Protein AF-A0A8A4TRE2-F1 (afdb_monomer_lite)

Foldseek 3Di:
DQDWAKWWDDPNDTDDRDHPVVVVVCCVVVVDDQQTWMFTDSPRPPTDTDGNVVVVVVVVVVPDDDDDDDDDDDDDDDDDDDDDDDDDDDDDDDDDDDDDDDDDPPDDDQFKWWADPVRDIDDSDHLVRLVVCVVVVVDDQQTFIDHPDDDPPTDGNVNVVCCVVPDDPPPPLQAFKWWDDDPDTDDRDHLVRLVVCVVVVVDDQQTWMARSVGRVDIDGSVVVNVQDDPDDDDDDDDDDDDDDDDDDVVVVVVVVVVVVVVVVVVVVVVVVVVVVCVVPVDDPDPPDCPDVVVVVPFPQDDAPVVVQVCCVVQAAFDFPVSNCVVQVVWDKDWDADVDDPCCVVPPPFFGTWIWTPRDGPKIWIFGAGPVRTGFKIKIFDDQCVSNVVVPPVCVLQPDDQDWDDDDQATKTWTDNPDFKIWIWGWGPPDPDRGTGIIMIGGHD

Structure (mmCIF, N/CA/C/O backbone):
data_AF-A0A8A4TRE2-F1
#
_entry.id   AF-A0A8A4TRE2-F1
#
loop_
_atom_site.group_PDB
_atom_site.id
_atom_site.type_symbol
_atom_site.label_atom_id
_atom_site.label_alt_id
_atom_site.label_comp_id
_atom_site.label_asym_id
_atom_site.label_entity_id
_atom_site.label_seq_id
_atom_site.pdbx_PDB_ins_code
_atom_site.Cartn_x
_atom_site.Cartn_y
_atom_site.Cartn_z
_atom_site.occupancy
_atom_site.B_iso_or_equiv
_atom_site.auth_seq_id
_atom_site.auth_comp_id
_atom_site.auth_asym_id
_atom_site.auth_atom_id
_atom_site.pdbx_PDB_model_num
ATOM 1 N N . MET A 1 1 ? 33.523 -22.136 17.356 1.00 50.34 1 MET A N 1
ATOM 2 C CA . MET A 1 1 ? 32.455 -23.129 17.111 1.00 50.34 1 MET A CA 1
ATOM 3 C C . MET A 1 1 ? 31.137 -22.527 17.573 1.00 50.34 1 MET A C 1
ATOM 5 O O . MET A 1 1 ? 30.969 -22.335 18.772 1.00 50.34 1 MET A O 1
ATOM 9 N N . SER A 1 2 ? 30.253 -22.133 16.654 1.00 52.31 2 SER A N 1
ATOM 10 C CA . SER A 1 2 ? 28.904 -21.669 17.003 1.00 52.31 2 SER A CA 1
ATOM 11 C C . SER A 1 2 ? 28.064 -22.878 17.418 1.00 52.31 2 SER A C 1
ATOM 13 O O . SER A 1 2 ? 27.984 -23.864 16.689 1.00 52.31 2 SER A O 1
ATOM 15 N N . LYS A 1 3 ? 27.500 -22.847 18.630 1.00 63.69 3 LYS A N 1
ATOM 16 C CA . LYS A 1 3 ? 26.636 -23.925 19.125 1.00 63.69 3 LYS A CA 1
ATOM 17 C C . LYS A 1 3 ? 25.289 -23.818 18.410 1.00 63.69 3 LYS A C 1
ATOM 19 O O . LYS A 1 3 ? 24.599 -22.817 18.575 1.00 63.69 3 LYS A O 1
ATOM 24 N N . SER A 1 4 ? 24.935 -24.829 17.620 1.00 81.69 4 SER A N 1
ATOM 25 C CA . SER A 1 4 ? 23.579 -24.991 17.091 1.00 81.69 4 SER A CA 1
ATOM 26 C C . SER A 1 4 ? 22.585 -25.072 18.248 1.00 81.69 4 SER A C 1
ATOM 28 O O . SER A 1 4 ? 22.828 -25.792 19.218 1.00 81.69 4 SER A O 1
ATOM 30 N N . GLY A 1 5 ? 21.474 -24.347 18.158 1.00 90.12 5 GLY A N 1
ATOM 31 C CA . GLY A 1 5 ? 20.441 -24.378 19.184 1.00 90.12 5 GLY A CA 1
ATOM 32 C C . GLY A 1 5 ? 19.080 -23.953 18.660 1.00 90.12 5 GLY A C 1
ATOM 33 O O . GLY A 1 5 ? 18.938 -23.477 17.533 1.00 90.12 5 GLY A O 1
ATOM 34 N N . TRP A 1 6 ? 18.071 -24.160 19.496 1.00 93.25 6 TRP A N 1
ATOM 35 C CA . TRP A 1 6 ? 16.695 -23.796 19.198 1.00 93.25 6 TRP A CA 1
ATOM 36 C C . TRP A 1 6 ? 16.447 -22.338 19.567 1.00 93.25 6 TRP A C 1
ATOM 38 O O . TRP A 1 6 ? 16.828 -21.887 20.648 1.00 93.25 6 TRP A O 1
ATOM 48 N N . TYR A 1 7 ? 15.769 -21.609 18.692 1.00 94.69 7 TYR A N 1
ATOM 49 C CA . TYR A 1 7 ? 15.348 -20.237 18.929 1.00 94.69 7 TYR A CA 1
ATOM 50 C C . TYR A 1 7 ? 13.826 -20.163 18.917 1.00 94.69 7 TYR A C 1
ATOM 52 O O . TYR A 1 7 ? 13.185 -20.743 18.047 1.00 94.69 7 TYR A O 1
ATOM 60 N N . ILE A 1 8 ? 13.248 -19.445 19.875 1.00 94.50 8 ILE A N 1
ATOM 61 C CA . ILE A 1 8 ? 11.807 -19.185 19.947 1.00 94.50 8 ILE A CA 1
ATOM 62 C C . ILE A 1 8 ? 11.547 -17.811 19.342 1.00 94.50 8 ILE A C 1
ATOM 64 O O . ILE A 1 8 ? 12.118 -16.821 19.806 1.00 94.50 8 ILE A O 1
ATOM 68 N N . GLU A 1 9 ? 10.674 -17.729 18.345 1.00 92.19 9 GLU A N 1
ATOM 69 C CA . GLU A 1 9 ? 10.257 -16.451 17.783 1.00 92.19 9 GLU A CA 1
ATOM 70 C C . GLU A 1 9 ? 9.106 -15.858 18.604 1.00 92.19 9 GLU A C 1
ATOM 72 O O . GLU A 1 9 ? 8.042 -16.456 18.772 1.00 92.19 9 GLU A O 1
ATOM 77 N N . LYS A 1 10 ? 9.296 -14.643 19.122 1.00 90.06 10 LYS A N 1
ATOM 78 C CA . LYS A 1 10 ? 8.248 -13.900 19.824 1.00 90.06 10 LYS A CA 1
ATOM 79 C C . LYS A 1 10 ? 8.252 -12.449 19.373 1.00 90.06 10 LYS A C 1
ATOM 81 O O . LYS A 1 10 ? 9.195 -11.710 19.637 1.00 90.06 10 LYS A O 1
ATOM 86 N N . ARG A 1 11 ? 7.152 -12.024 18.737 1.00 88.00 11 ARG A N 1
ATOM 87 C CA . ARG A 1 11 ? 6.971 -10.663 18.189 1.00 88.00 11 ARG A CA 1
ATOM 88 C C . ARG A 1 11 ? 8.069 -10.278 17.176 1.00 88.00 11 ARG A C 1
ATOM 90 O O . ARG A 1 11 ? 8.591 -9.167 17.246 1.00 88.00 11 ARG A O 1
ATOM 97 N N . GLY A 1 12 ? 8.436 -11.200 16.281 1.00 84.25 12 GLY A N 1
ATOM 98 C CA . GLY A 1 12 ? 9.457 -10.972 15.250 1.00 84.25 12 GLY A CA 1
ATOM 99 C C . GLY A 1 12 ? 10.893 -10.898 15.779 1.00 84.25 12 GLY A C 1
ATOM 100 O O . GLY A 1 12 ? 11.766 -10.356 15.110 1.00 84.25 12 GLY A O 1
ATOM 101 N N . LYS A 1 13 ? 11.142 -11.377 17.005 1.00 88.00 13 LYS A N 1
ATOM 102 C CA . LYS A 1 13 ? 12.483 -11.500 17.589 1.00 88.00 13 LYS A CA 1
ATOM 103 C C . LYS A 1 13 ? 12.739 -12.943 17.998 1.00 88.00 13 LYS A C 1
ATOM 105 O O . LYS A 1 13 ? 11.876 -13.556 18.626 1.00 88.00 13 LYS A O 1
ATOM 110 N N . PHE A 1 14 ? 13.930 -13.445 17.693 1.00 90.56 14 PHE A N 1
ATOM 111 C CA . PHE A 1 14 ? 14.385 -14.768 18.106 1.00 90.56 14 PHE A CA 1
ATOM 112 C C . PHE A 1 14 ? 15.060 -14.709 19.480 1.00 90.56 14 PHE A C 1
ATOM 114 O O . PHE A 1 14 ? 15.933 -13.879 19.726 1.00 90.56 14 PHE A O 1
ATOM 121 N N . TYR A 1 15 ? 14.654 -15.604 20.376 1.00 92.44 15 TYR A N 1
ATOM 122 C CA . TYR A 1 15 ? 15.227 -15.779 21.709 1.00 92.44 15 TYR A CA 1
ATOM 123 C C . TYR A 1 15 ? 15.901 -17.151 21.769 1.00 92.44 15 TYR A C 1
ATOM 125 O O . TYR A 1 15 ? 15.262 -18.146 21.441 1.00 92.44 15 TYR A O 1
ATOM 133 N N . GLY A 1 16 ? 17.172 -17.213 22.165 1.00 93.25 16 GLY A N 1
ATOM 134 C CA . GLY A 1 16 ? 17.965 -18.447 22.195 1.00 93.25 16 GLY A CA 1
ATOM 135 C C . GLY A 1 16 ? 19.476 -18.161 22.188 1.00 93.25 16 GLY A C 1
ATOM 136 O O . GLY A 1 16 ? 19.862 -17.002 22.363 1.00 93.25 16 GLY A O 1
ATOM 137 N N . PRO A 1 17 ? 20.333 -19.179 21.979 1.00 93.31 17 PRO A N 1
ATOM 138 C CA . PRO A 1 17 ? 19.980 -20.578 21.726 1.00 93.31 17 PRO A CA 1
ATOM 139 C C . PRO A 1 17 ? 19.516 -21.312 22.995 1.00 93.31 17 PRO A C 1
ATOM 141 O O . PRO A 1 17 ? 20.079 -21.139 24.075 1.00 93.31 17 PRO A O 1
ATOM 144 N N . PHE A 1 18 ? 18.512 -22.172 22.852 1.00 94.25 18 PHE A N 1
ATOM 145 C CA . PHE A 1 18 ? 18.047 -23.108 23.874 1.00 94.25 18 PHE A CA 1
ATOM 146 C C . PHE A 1 18 ? 18.395 -24.548 23.484 1.00 94.25 18 PHE A C 1
ATOM 148 O O . PHE A 1 18 ? 18.454 -24.884 22.297 1.00 94.25 18 PHE A O 1
ATOM 155 N N . SER A 1 19 ? 18.606 -25.409 24.482 1.00 93.81 19 SER A N 1
ATOM 156 C CA . SER A 1 19 ? 18.674 -26.853 24.242 1.00 93.81 19 SER A CA 1
ATOM 157 C C . SER A 1 19 ? 17.273 -27.416 23.983 1.00 93.81 19 SER A C 1
ATOM 159 O O . SER A 1 19 ? 16.267 -26.806 24.364 1.00 93.81 19 SER A O 1
ATOM 161 N N . ARG A 1 20 ? 17.201 -28.594 23.358 1.00 91.38 20 ARG A N 1
ATOM 162 C CA . ARG A 1 20 ? 15.935 -29.287 23.079 1.00 91.38 20 ARG A CA 1
ATOM 163 C C . ARG A 1 20 ? 15.156 -29.567 24.365 1.00 91.38 20 ARG A C 1
ATOM 165 O O . ARG A 1 20 ? 13.957 -29.318 24.426 1.00 91.38 20 ARG A O 1
ATOM 172 N N . GLU A 1 21 ? 15.850 -29.988 25.419 1.00 94.56 21 GLU A N 1
ATOM 173 C CA . GLU A 1 21 ? 15.270 -30.271 26.738 1.00 94.56 21 GLU A CA 1
ATOM 174 C C . GLU A 1 21 ? 14.617 -29.017 27.323 1.00 94.56 21 GLU A C 1
ATOM 176 O O . GLU A 1 21 ? 13.544 -29.093 27.914 1.00 94.56 21 GLU A O 1
ATOM 181 N N . LYS A 1 22 ? 15.219 -27.841 27.102 1.00 95.19 22 LYS A N 1
ATOM 182 C CA . LYS A 1 22 ? 14.663 -26.570 27.572 1.00 95.19 22 LYS A CA 1
ATOM 183 C C . LYS A 1 22 ? 13.407 -26.158 26.804 1.00 95.19 22 LYS A C 1
ATOM 185 O O . LYS A 1 22 ? 12.494 -25.598 27.407 1.00 95.19 22 LYS A O 1
ATOM 190 N N . ILE A 1 23 ? 13.350 -26.431 25.498 1.00 94.62 23 ILE A N 1
ATOM 191 C CA . ILE A 1 23 ? 12.149 -26.205 24.681 1.00 94.62 23 ILE A CA 1
ATOM 192 C C . ILE A 1 23 ? 11.009 -27.113 25.153 1.00 94.62 23 ILE A C 1
ATOM 194 O O . ILE A 1 23 ? 9.907 -26.620 25.383 1.00 94.62 23 ILE A O 1
ATOM 198 N N . LEU A 1 24 ? 11.283 -28.401 25.380 1.00 91.06 24 LEU A N 1
ATOM 199 C CA . LEU A 1 24 ? 10.296 -29.345 25.915 1.00 91.06 24 LEU A CA 1
ATOM 200 C C . LEU A 1 24 ? 9.822 -28.931 27.318 1.00 91.06 24 LEU A C 1
ATOM 202 O O . LEU A 1 24 ? 8.623 -28.837 27.550 1.00 91.06 24 LEU A O 1
ATOM 206 N N . GLU A 1 25 ? 10.735 -28.531 28.210 1.00 94.94 25 GLU A N 1
ATOM 207 C CA . GLU A 1 25 ? 10.383 -28.007 29.539 1.00 94.94 25 GLU A CA 1
ATOM 208 C C . GLU A 1 25 ? 9.483 -26.757 29.453 1.00 94.94 25 GLU A C 1
ATOM 210 O O . GLU A 1 25 ? 8.589 -26.561 30.279 1.00 94.94 25 GLU A O 1
ATOM 215 N N . TYR A 1 26 ? 9.707 -25.873 28.474 1.00 96.31 26 TYR A N 1
ATOM 216 C CA . TYR A 1 26 ? 8.841 -24.714 28.250 1.00 96.31 26 TYR A CA 1
ATOM 217 C C . TYR A 1 26 ? 7.468 -25.096 27.699 1.00 96.31 26 TYR A C 1
ATOM 219 O O . TYR A 1 26 ? 6.495 -24.427 28.058 1.00 96.31 26 TYR A O 1
ATOM 227 N N . ALA A 1 27 ? 7.379 -26.134 26.868 1.00 92.31 27 ALA A N 1
ATOM 228 C CA . ALA A 1 27 ? 6.108 -26.657 26.383 1.00 92.31 27 ALA A CA 1
ATOM 229 C C . ALA A 1 27 ? 5.306 -27.289 27.533 1.00 92.31 27 ALA A C 1
ATOM 231 O O . ALA A 1 27 ? 4.156 -26.909 27.747 1.00 92.31 27 ALA A O 1
ATOM 232 N N . ASP A 1 28 ? 5.943 -28.129 28.356 1.00 91.38 28 ASP A N 1
ATOM 233 C CA . ASP A 1 28 ? 5.319 -28.785 29.516 1.00 91.38 28 ASP A CA 1
ATOM 234 C C . ASP A 1 28 ? 4.821 -27.776 30.560 1.00 91.38 28 ASP A C 1
ATOM 236 O O . ASP A 1 28 ? 3.764 -27.944 31.165 1.00 91.38 28 ASP A O 1
ATOM 240 N N . LYS A 1 29 ? 5.557 -26.673 30.749 1.00 94.62 29 LYS A N 1
ATOM 241 C CA . LYS A 1 29 ? 5.157 -25.567 31.638 1.00 94.62 29 LYS A CA 1
ATOM 242 C C . LYS A 1 29 ? 4.113 -24.627 31.022 1.00 94.62 29 LYS A C 1
ATOM 244 O O . LYS A 1 29 ? 3.797 -23.611 31.641 1.00 94.62 29 LYS A O 1
ATOM 249 N N . GLY A 1 30 ? 3.636 -24.888 29.802 1.00 92.62 30 GLY A N 1
ATOM 250 C CA . GLY A 1 30 ? 2.675 -24.042 29.085 1.00 92.62 30 GLY A CA 1
ATOM 251 C C . GLY A 1 30 ? 3.208 -22.654 28.708 1.00 92.62 30 GLY A C 1
ATOM 252 O O . GLY A 1 30 ? 2.431 -21.736 28.454 1.00 92.62 30 GLY A O 1
ATOM 253 N N . LYS A 1 31 ? 4.535 -22.459 28.699 1.00 92.50 31 LYS A N 1
ATOM 254 C CA . LYS A 1 31 ? 5.171 -21.179 28.328 1.00 92.50 31 LYS A CA 1
ATOM 255 C C . LYS A 1 31 ? 5.253 -20.983 26.817 1.00 92.50 31 LYS A C 1
ATOM 257 O O . LYS A 1 31 ? 5.318 -19.841 26.360 1.00 92.50 31 LYS A O 1
ATOM 262 N N . ILE A 1 32 ? 5.272 -22.084 26.075 1.00 93.75 32 ILE A N 1
ATOM 263 C CA . ILE A 1 32 ? 5.149 -22.138 24.620 1.00 93.75 32 ILE A CA 1
ATOM 264 C C . ILE A 1 32 ? 4.096 -23.186 24.263 1.00 93.75 32 ILE A C 1
ATOM 266 O O . ILE A 1 32 ? 3.877 -24.136 25.008 1.00 93.75 32 ILE A O 1
ATOM 270 N N . THR A 1 33 ? 3.419 -22.988 23.142 1.00 89.69 33 THR A N 1
ATOM 271 C CA . THR A 1 33 ? 2.366 -23.874 22.629 1.00 89.69 33 THR A CA 1
ATOM 272 C C . THR A 1 33 ? 2.834 -24.577 21.358 1.00 89.69 33 THR A C 1
ATOM 274 O O . THR A 1 33 ? 3.835 -24.187 20.757 1.00 89.69 33 THR A O 1
ATOM 277 N N . GLY A 1 34 ? 2.077 -25.572 20.889 1.00 82.81 34 GLY A N 1
ATOM 278 C CA . GLY A 1 34 ? 2.353 -26.243 19.613 1.00 82.81 34 GLY A CA 1
ATOM 279 C C . GLY A 1 34 ? 2.327 -25.328 18.379 1.00 82.81 34 GLY A C 1
ATOM 280 O O . GLY A 1 34 ? 2.888 -25.690 17.346 1.00 82.81 34 GLY A O 1
ATOM 281 N N . GLU A 1 35 ? 1.724 -24.141 18.502 1.00 86.44 35 GLU A N 1
ATOM 282 C CA . GLU A 1 35 ? 1.687 -23.087 17.478 1.00 86.44 35 GLU A CA 1
ATOM 283 C C . GLU A 1 35 ? 2.857 -22.101 17.580 1.00 86.44 35 GLU A C 1
ATOM 285 O O . GLU A 1 35 ? 2.997 -21.211 16.743 1.00 86.44 35 GLU A O 1
ATOM 290 N N . THR A 1 36 ? 3.692 -22.216 18.615 1.00 90.94 36 THR A N 1
ATOM 291 C CA . THR A 1 36 ? 4.840 -21.325 18.777 1.00 90.94 36 THR A CA 1
ATOM 292 C C . THR A 1 36 ? 5.851 -21.589 17.668 1.00 90.94 36 THR A C 1
ATOM 294 O O . THR A 1 36 ? 6.261 -22.730 17.443 1.00 90.94 36 THR A O 1
ATOM 297 N N . MET A 1 37 ? 6.249 -20.515 16.989 1.00 92.56 37 MET A N 1
ATOM 298 C CA . MET A 1 37 ? 7.248 -20.553 15.931 1.00 92.56 37 MET A CA 1
ATOM 299 C C . MET A 1 37 ? 8.639 -20.724 16.543 1.00 92.56 37 MET A C 1
ATOM 301 O O . MET A 1 37 ? 9.046 -19.974 17.438 1.00 92.56 37 MET A O 1
ATOM 305 N N . VAL A 1 38 ? 9.362 -21.729 16.067 1.00 92.31 38 VAL A N 1
ATOM 306 C CA . VAL A 1 38 ? 10.725 -22.047 16.484 1.00 92.31 38 VAL A CA 1
ATOM 307 C C . VAL A 1 38 ? 11.628 -22.187 15.267 1.00 92.31 38 VAL A C 1
ATOM 309 O O . VAL A 1 38 ? 11.169 -22.467 14.164 1.00 92.31 38 VAL A O 1
ATOM 312 N N . ALA A 1 39 ? 12.922 -21.972 15.459 1.00 91.75 39 ALA A N 1
ATOM 313 C CA . ALA A 1 39 ? 13.918 -22.082 14.408 1.00 91.75 39 ALA A CA 1
ATOM 314 C C . ALA A 1 39 ? 15.157 -22.824 14.917 1.00 91.75 39 ALA A C 1
ATOM 316 O O . ALA A 1 39 ? 15.621 -22.570 16.031 1.00 91.75 39 ALA A O 1
ATOM 317 N N . LEU A 1 40 ? 15.703 -23.725 14.098 1.00 88.25 40 LEU A N 1
ATOM 318 C CA . LEU A 1 40 ? 16.922 -24.475 14.399 1.00 88.25 40 LEU A CA 1
ATOM 319 C C . LEU A 1 40 ? 18.079 -23.917 13.566 1.00 88.25 40 LEU A C 1
ATOM 321 O O . LEU A 1 40 ? 18.050 -23.965 12.339 1.00 88.25 40 LEU A O 1
ATOM 325 N N . THR A 1 41 ? 19.074 -23.316 14.218 1.00 81.12 41 THR A N 1
ATOM 326 C CA . THR A 1 41 ? 20.170 -22.622 13.520 1.00 81.12 41 THR A CA 1
ATOM 327 C C . THR A 1 41 ? 21.379 -22.424 14.435 1.00 81.12 41 THR A C 1
ATOM 329 O O . THR A 1 41 ? 21.289 -22.560 15.654 1.00 81.12 41 THR A O 1
ATOM 332 N N . SER A 1 42 ? 22.542 -22.142 13.846 1.00 69.81 42 SER A N 1
ATOM 333 C CA . SER A 1 42 ? 23.758 -21.751 14.565 1.00 69.81 42 SER A CA 1
ATOM 334 C C . SER A 1 42 ? 23.804 -20.262 14.940 1.00 69.81 42 SER A C 1
ATOM 336 O O . SER A 1 42 ? 24.650 -19.882 15.749 1.00 69.81 42 SER A O 1
ATOM 338 N N . THR A 1 43 ? 22.922 -19.424 14.375 1.00 59.09 43 THR A N 1
ATOM 339 C CA . THR A 1 43 ? 22.923 -17.958 14.564 1.00 59.09 43 THR A CA 1
ATOM 340 C C . THR A 1 43 ? 21.542 -17.299 14.707 1.00 59.09 43 THR A C 1
ATOM 342 O O . THR A 1 43 ? 21.483 -16.095 14.918 1.00 59.09 43 THR A O 1
ATOM 345 N N . GLY A 1 44 ? 20.421 -18.023 14.625 1.00 57.25 44 GLY A N 1
ATOM 346 C CA . GLY A 1 44 ? 19.066 -17.462 14.799 1.00 57.25 44 GLY A CA 1
ATOM 347 C C . GLY A 1 44 ? 18.543 -16.606 13.631 1.00 57.25 44 GLY A C 1
ATOM 348 O O . GLY A 1 44 ? 17.358 -16.667 13.332 1.00 57.25 44 GLY A O 1
ATOM 349 N N . GLU A 1 45 ? 19.402 -15.855 12.934 1.00 57.44 45 GLU A N 1
ATOM 350 C CA . GLU A 1 45 ? 18.990 -14.777 12.009 1.00 57.44 45 GLU A CA 1
ATOM 351 C C . GLU A 1 45 ? 18.585 -15.226 10.593 1.00 57.44 45 GLU A C 1
ATOM 353 O O . GLU A 1 45 ? 17.891 -14.485 9.906 1.00 57.44 45 GLU A O 1
ATOM 358 N N . ASN A 1 46 ? 18.951 -16.440 10.164 1.00 64.88 46 ASN A N 1
ATOM 359 C CA . ASN A 1 46 ? 18.713 -16.924 8.790 1.00 64.88 46 ASN A CA 1
ATOM 360 C C . ASN A 1 46 ? 17.872 -18.207 8.697 1.00 64.88 46 ASN A C 1
ATOM 362 O O . ASN A 1 46 ? 17.796 -18.819 7.632 1.00 64.88 46 ASN A O 1
ATOM 366 N N . ALA A 1 47 ? 17.272 -18.668 9.794 1.00 71.81 47 ALA A N 1
ATOM 367 C CA . ALA A 1 47 ? 16.444 -19.868 9.742 1.00 71.81 47 ALA A CA 1
ATOM 368 C C . ALA A 1 47 ? 14.989 -19.533 9.450 1.00 71.81 47 ALA A C 1
ATOM 370 O O . ALA A 1 47 ? 14.403 -18.645 10.065 1.00 71.81 47 ALA A O 1
ATOM 371 N N . LYS A 1 48 ? 14.397 -20.313 8.544 1.00 82.38 48 LYS A N 1
ATOM 372 C CA . LYS A 1 48 ? 12.961 -20.297 8.293 1.00 82.38 48 LYS A CA 1
ATOM 373 C C . LYS A 1 48 ? 12.254 -20.865 9.533 1.00 82.38 48 LYS A C 1
ATOM 375 O O . LYS A 1 48 ? 12.481 -22.035 9.849 1.00 82.38 48 LYS A O 1
ATOM 380 N N . PRO A 1 49 ? 11.455 -20.069 10.260 1.00 84.56 49 PRO A N 1
ATOM 381 C CA . PRO A 1 49 ? 10.770 -20.557 11.444 1.00 84.56 49 PRO A CA 1
ATOM 382 C C . PRO A 1 49 ? 9.682 -21.564 11.042 1.00 84.56 49 PRO A C 1
ATOM 384 O O . PRO A 1 49 ? 9.057 -21.435 9.988 1.00 84.56 49 PRO A O 1
ATOM 387 N N . PHE A 1 50 ? 9.451 -22.562 11.888 1.00 87.50 50 PHE A N 1
ATOM 388 C CA . PHE A 1 50 ? 8.426 -23.596 11.725 1.00 87.50 50 PHE A CA 1
ATOM 389 C C . PHE A 1 50 ? 7.665 -23.800 13.038 1.00 87.50 50 PHE A C 1
ATOM 391 O O . PHE A 1 50 ? 8.116 -23.369 14.104 1.00 87.50 50 PHE A O 1
ATOM 398 N N . ARG A 1 51 ? 6.487 -24.430 12.987 1.00 89.12 51 ARG A N 1
ATOM 399 C CA . ARG A 1 51 ? 5.697 -24.672 14.203 1.00 89.12 51 ARG A CA 1
ATOM 400 C C . ARG A 1 51 ? 6.349 -25.769 15.038 1.00 89.12 51 ARG A C 1
ATOM 402 O O . ARG A 1 51 ? 6.786 -26.784 14.503 1.00 89.12 51 ARG A O 1
ATOM 409 N N . LEU A 1 52 ? 6.384 -25.605 16.362 1.00 85.62 52 LEU A N 1
ATOM 410 C CA . LEU A 1 52 ? 7.020 -26.572 17.268 1.00 85.62 52 LEU A CA 1
ATOM 411 C C . LEU A 1 52 ? 6.499 -28.012 17.083 1.00 85.62 52 LEU A C 1
ATOM 413 O O . LEU A 1 52 ? 7.273 -28.964 17.161 1.00 85.62 52 LEU A O 1
ATOM 417 N N . THR A 1 53 ? 5.207 -28.170 16.795 1.00 81.44 53 THR A N 1
ATOM 418 C CA . THR A 1 53 ? 4.583 -29.472 16.494 1.00 81.44 53 THR A CA 1
ATOM 419 C C . THR A 1 53 ? 5.151 -30.135 15.236 1.00 81.44 53 THR A C 1
ATOM 421 O O . THR A 1 53 ? 5.416 -31.335 15.251 1.00 81.44 53 THR A O 1
ATOM 424 N N . GLU A 1 54 ? 5.406 -29.363 14.179 1.00 76.62 54 GLU A N 1
ATOM 425 C CA . GLU A 1 54 ? 6.031 -29.837 12.934 1.00 76.62 54 GLU A CA 1
ATOM 426 C C . GLU A 1 54 ? 7.500 -30.210 13.168 1.00 76.62 54 GLU A C 1
ATOM 428 O O . GLU A 1 54 ? 7.974 -31.247 12.702 1.00 76.62 54 GLU A O 1
ATOM 433 N N . GLY A 1 55 ? 8.208 -29.404 13.962 1.00 70.56 55 GLY A N 1
ATOM 434 C CA . GLY A 1 55 ? 9.602 -29.638 14.332 1.00 70.56 55 GLY A CA 1
ATOM 435 C C . GLY A 1 55 ? 9.842 -30.960 15.048 1.00 70.56 55 GLY A C 1
ATOM 436 O O . GLY A 1 55 ? 10.716 -31.733 14.662 1.00 70.56 55 GLY A O 1
ATOM 437 N N . LEU A 1 56 ? 9.041 -31.227 16.081 1.00 74.56 56 LEU A N 1
ATOM 438 C CA . LEU A 1 56 ? 9.158 -32.444 16.886 1.00 74.56 56 LEU A CA 1
ATOM 439 C C . LEU A 1 56 ? 8.758 -33.705 16.103 1.00 74.56 56 LEU A C 1
ATOM 441 O O . LEU A 1 56 ? 9.314 -34.772 16.351 1.00 74.56 56 LEU A O 1
ATOM 445 N N . ALA A 1 57 ? 7.830 -33.596 15.147 1.00 63.09 57 ALA A N 1
ATOM 446 C CA . ALA A 1 57 ? 7.431 -34.714 14.291 1.00 63.09 57 ALA A CA 1
ATOM 447 C C . ALA A 1 57 ? 8.498 -35.057 13.235 1.00 63.09 57 ALA A C 1
ATOM 449 O O . ALA A 1 57 ? 8.788 -36.232 13.009 1.00 63.09 57 ALA A O 1
ATOM 450 N N . THR A 1 58 ? 9.108 -34.040 12.619 1.00 61.19 58 THR A N 1
ATOM 451 C CA . THR A 1 58 ? 10.068 -34.222 11.514 1.00 61.19 58 THR A CA 1
ATOM 452 C C . THR A 1 58 ? 11.384 -34.847 11.989 1.00 61.19 58 THR A C 1
ATOM 454 O O . THR A 1 58 ? 11.964 -35.675 11.293 1.00 61.19 58 THR A O 1
ATOM 457 N N . GLU A 1 59 ? 11.839 -34.508 13.197 1.00 62.03 59 GLU A N 1
ATOM 458 C CA . GLU A 1 59 ? 13.074 -35.063 13.767 1.00 62.03 59 GLU A CA 1
ATOM 459 C C . GLU A 1 59 ? 12.898 -36.525 14.220 1.00 62.03 59 GLU A C 1
ATOM 461 O O . GLU A 1 59 ? 13.785 -37.348 14.009 1.00 62.03 59 GLU A O 1
ATOM 466 N N . ASN A 1 60 ? 11.722 -36.884 14.752 1.00 58.41 60 ASN A N 1
ATOM 467 C CA . ASN A 1 60 ? 11.414 -38.269 15.126 1.00 58.41 60 ASN A CA 1
ATOM 468 C C . ASN A 1 60 ? 11.259 -39.189 13.898 1.00 58.41 60 ASN A C 1
ATOM 470 O O . ASN A 1 60 ? 11.577 -40.371 13.983 1.00 58.41 60 ASN A O 1
ATOM 474 N N . ALA A 1 61 ? 10.818 -38.660 12.751 1.00 48.09 61 ALA A N 1
ATOM 475 C CA . ALA A 1 61 ? 10.709 -39.420 11.502 1.00 48.09 61 ALA A CA 1
ATOM 476 C C . ALA A 1 61 ? 12.073 -39.703 10.837 1.00 48.09 61 ALA A C 1
ATOM 478 O O . ALA A 1 61 ? 12.207 -40.661 10.078 1.00 48.09 61 ALA A O 1
ATOM 479 N N . GLY A 1 62 ? 13.097 -38.890 11.125 1.00 46.28 62 GLY A N 1
ATOM 480 C CA . GLY A 1 62 ? 14.442 -39.045 10.563 1.00 46.28 62 GLY A CA 1
ATOM 481 C C . GLY A 1 62 ? 15.284 -40.153 11.205 1.00 46.28 62 GLY A C 1
ATOM 482 O O . GLY A 1 62 ? 16.322 -40.513 10.655 1.00 46.28 62 GLY A O 1
ATOM 483 N N . ALA A 1 63 ? 14.855 -40.704 12.343 1.00 45.09 63 ALA A N 1
ATOM 484 C CA . ALA A 1 63 ? 15.634 -41.680 13.103 1.00 45.09 63 ALA A CA 1
ATOM 485 C C . ALA A 1 63 ? 15.397 -43.152 12.701 1.00 45.09 63 ALA A C 1
ATOM 487 O O . ALA A 1 63 ? 16.136 -44.007 13.178 1.00 45.09 63 ALA A O 1
ATOM 488 N N . ASP A 1 64 ? 14.428 -43.452 11.820 1.00 42.59 64 ASP A N 1
ATOM 489 C CA . ASP A 1 64 ? 13.944 -44.833 11.598 1.00 42.59 64 ASP A CA 1
ATOM 490 C C . ASP A 1 64 ? 13.955 -45.323 10.130 1.00 42.59 64 ASP A C 1
ATOM 492 O O . ASP A 1 64 ? 13.324 -46.322 9.789 1.00 42.59 64 ASP A O 1
ATOM 496 N N . SER A 1 65 ? 14.696 -44.669 9.226 1.00 37.78 65 SER A N 1
ATOM 497 C CA . SER A 1 65 ? 14.829 -45.132 7.828 1.00 37.78 65 SER A CA 1
ATOM 498 C C . SER A 1 65 ? 16.131 -45.904 7.580 1.00 37.78 65 SER A C 1
ATOM 500 O O . SER A 1 65 ? 17.132 -45.372 7.104 1.00 37.78 65 SER A O 1
ATOM 502 N N . GLY A 1 66 ? 16.101 -47.204 7.889 1.00 37.38 66 GLY A N 1
ATOM 503 C CA . GLY A 1 66 ? 17.048 -48.186 7.349 1.00 37.38 66 GLY A CA 1
ATOM 504 C C . GLY A 1 66 ? 16.783 -48.488 5.859 1.00 37.38 66 GLY A C 1
ATOM 505 O O . GLY A 1 66 ? 15.667 -48.277 5.378 1.00 37.38 66 GLY A O 1
ATOM 506 N N . PRO A 1 67 ? 17.784 -48.972 5.099 1.00 40.94 67 PRO A N 1
ATOM 507 C CA . PRO A 1 67 ? 17.693 -49.097 3.646 1.00 40.94 67 PRO A CA 1
ATOM 508 C C . PRO A 1 67 ? 16.807 -50.283 3.239 1.00 40.94 67 PRO A C 1
ATOM 510 O O . PRO A 1 67 ? 17.110 -51.432 3.557 1.00 40.94 67 PRO A O 1
ATOM 513 N N . SER A 1 68 ? 15.724 -50.009 2.508 1.00 33.59 68 SER A N 1
ATOM 514 C CA . SER A 1 68 ? 14.853 -51.033 1.924 1.00 33.59 68 SER A CA 1
ATOM 515 C C . SER A 1 68 ? 15.262 -51.316 0.477 1.00 33.59 68 SER A C 1
ATOM 517 O O . SER A 1 68 ? 15.340 -50.416 -0.359 1.00 33.59 68 SER A O 1
ATOM 519 N N . THR A 1 69 ? 15.576 -52.580 0.213 1.00 36.84 69 THR A N 1
ATOM 520 C CA . THR A 1 69 ? 15.985 -53.153 -1.069 1.00 36.84 69 THR A CA 1
ATOM 521 C C . THR A 1 69 ? 14.812 -53.263 -2.050 1.00 36.84 69 THR A C 1
ATOM 523 O O . THR A 1 69 ? 13.756 -53.797 -1.721 1.00 36.84 69 THR A O 1
ATOM 526 N N . LEU A 1 70 ? 15.031 -52.800 -3.283 1.00 44.66 70 LEU A N 1
ATOM 527 C CA . LEU A 1 70 ? 14.183 -53.053 -4.455 1.00 44.66 70 LEU A CA 1
ATOM 528 C C . LEU A 1 70 ? 14.233 -54.532 -4.870 1.00 44.66 70 LEU A C 1
ATOM 530 O O . LEU A 1 70 ? 15.298 -55.149 -4.769 1.00 44.66 70 LEU A O 1
ATOM 534 N N . PRO A 1 71 ? 13.152 -55.049 -5.480 1.00 51.00 71 PRO A N 1
ATOM 535 C CA . PRO A 1 71 ? 13.335 -55.998 -6.564 1.00 51.00 71 PRO A CA 1
ATOM 536 C C . PRO A 1 71 ? 12.662 -55.572 -7.874 1.00 51.00 71 PRO A C 1
ATOM 538 O O . PRO A 1 71 ? 11.629 -54.905 -7.925 1.00 51.00 71 PRO A O 1
ATOM 541 N N . ASP A 1 72 ? 13.348 -56.024 -8.912 1.00 42.03 72 ASP A N 1
ATOM 542 C CA . ASP A 1 72 ? 13.122 -55.981 -10.350 1.00 42.03 72 ASP A CA 1
ATOM 543 C C . ASP A 1 72 ? 11.977 -56.917 -10.796 1.00 42.03 72 ASP A C 1
ATOM 545 O O . ASP A 1 72 ? 11.819 -57.984 -10.199 1.00 42.03 72 ASP A O 1
ATOM 549 N N . ALA A 1 73 ? 11.240 -56.544 -11.856 1.00 38.81 73 ALA A N 1
ATOM 550 C CA . ALA A 1 73 ? 10.658 -57.417 -12.904 1.00 38.81 73 ALA A CA 1
ATOM 551 C C . ALA A 1 73 ? 9.531 -56.709 -13.701 1.00 38.81 73 ALA A C 1
ATOM 553 O O . ALA A 1 73 ? 8.511 -56.309 -13.142 1.00 38.81 73 ALA A O 1
ATOM 554 N N . GLY A 1 74 ? 9.692 -56.605 -15.029 1.00 35.34 74 GLY A N 1
ATOM 555 C CA . GLY A 1 74 ? 8.607 -56.319 -15.994 1.00 35.34 74 GLY A CA 1
ATOM 556 C C . GLY A 1 74 ? 7.814 -57.587 -16.373 1.00 35.34 74 GLY A C 1
ATOM 557 O O . GLY A 1 74 ? 7.786 -58.528 -15.585 1.00 35.34 74 GLY A O 1
ATOM 558 N N . PRO A 1 75 ? 7.286 -57.730 -17.608 1.00 54.53 75 PRO A N 1
ATOM 559 C CA . PRO A 1 75 ? 6.690 -56.742 -18.504 1.00 54.53 75 PRO A CA 1
ATOM 560 C C . PRO A 1 75 ? 5.256 -57.142 -18.963 1.00 54.53 75 PRO A C 1
ATOM 562 O O . PRO A 1 75 ? 4.666 -58.124 -18.524 1.00 54.53 75 PRO A O 1
ATOM 565 N N . ALA A 1 76 ? 4.721 -56.319 -19.868 1.00 45.34 76 ALA A N 1
ATOM 566 C CA . ALA A 1 76 ? 3.413 -56.315 -20.523 1.00 45.34 76 ALA A CA 1
ATOM 567 C C . ALA A 1 76 ? 2.769 -57.665 -20.916 1.00 45.34 76 ALA A C 1
ATOM 569 O O . ALA A 1 76 ? 3.394 -58.526 -21.530 1.00 45.34 76 ALA A O 1
ATOM 570 N N . GLY A 1 77 ? 1.449 -57.744 -20.709 1.00 35.78 77 GLY A N 1
ATOM 571 C CA . GLY A 1 77 ? 0.553 -58.725 -21.318 1.00 35.78 77 GLY A CA 1
ATOM 572 C C . GLY A 1 77 ? -0.798 -58.083 -21.639 1.00 35.78 77 GLY A C 1
ATOM 573 O O . GLY A 1 77 ? -1.516 -57.650 -20.741 1.00 35.78 77 GLY A O 1
ATOM 574 N N . ALA A 1 78 ? -1.112 -57.987 -22.930 1.00 45.78 78 ALA A N 1
ATOM 575 C CA . ALA A 1 78 ? -2.401 -57.558 -23.456 1.00 45.78 78 ALA A CA 1
ATOM 576 C C . ALA A 1 78 ? -3.450 -58.671 -23.303 1.00 45.78 78 ALA A C 1
ATOM 578 O O . ALA A 1 78 ? -3.144 -59.847 -23.503 1.00 45.78 78 ALA A O 1
ATOM 579 N N . SER A 1 79 ? -4.698 -58.309 -23.002 1.00 44.12 79 SER A N 1
ATOM 580 C CA . SER A 1 79 ? -5.869 -59.141 -23.301 1.00 44.12 79 SER A CA 1
ATOM 581 C C . SER A 1 79 ? -7.128 -58.286 -23.370 1.00 44.12 79 SER A C 1
ATOM 583 O O . SER A 1 79 ? -7.576 -57.711 -22.378 1.00 44.12 79 SER A O 1
ATOM 585 N N . ASP A 1 80 ? -7.669 -58.227 -24.582 1.00 47.31 80 ASP A N 1
ATOM 586 C CA . ASP A 1 80 ? -9.000 -57.755 -24.929 1.00 47.31 80 ASP A CA 1
ATOM 587 C C . ASP A 1 80 ? -10.083 -58.597 -24.240 1.00 47.31 80 ASP A C 1
ATOM 589 O O . ASP A 1 80 ? -10.065 -59.827 -24.309 1.00 47.31 80 ASP A O 1
ATOM 593 N N . VAL A 1 81 ? -11.078 -57.936 -23.639 1.00 49.16 81 VAL A N 1
ATOM 594 C CA . VAL A 1 81 ? -12.346 -58.565 -23.235 1.00 49.16 81 VAL A CA 1
ATOM 595 C C . VAL A 1 81 ? -13.526 -57.708 -23.729 1.00 49.16 81 VAL A C 1
ATOM 597 O O . VAL A 1 81 ? -13.527 -56.493 -23.507 1.00 49.16 81 VAL A O 1
ATOM 600 N N . PRO A 1 82 ? -14.546 -58.299 -24.388 1.00 52.56 82 PRO A N 1
ATOM 601 C CA . PRO A 1 82 ? -15.674 -57.562 -24.957 1.00 52.56 82 PRO A CA 1
ATOM 602 C C . PRO A 1 82 ? -16.678 -57.031 -23.921 1.00 52.56 82 PRO A C 1
ATOM 604 O O . PRO A 1 82 ? -16.966 -57.653 -22.900 1.00 52.56 82 PRO A O 1
ATOM 607 N N . LYS A 1 83 ? -17.278 -55.888 -24.274 1.00 44.84 83 LYS A N 1
ATOM 608 C CA . LYS A 1 83 ? -18.379 -55.186 -23.595 1.00 44.84 83 LYS A CA 1
ATOM 609 C C . LYS A 1 83 ? -19.635 -56.054 -23.419 1.00 44.84 83 LYS A C 1
ATOM 611 O O . LYS A 1 83 ? -20.190 -56.541 -24.399 1.00 44.84 83 LYS A O 1
ATOM 616 N N . VAL A 1 84 ? -20.176 -56.069 -22.199 1.00 53.66 84 VAL A N 1
ATOM 617 C CA . VAL A 1 84 ? -21.577 -56.426 -21.900 1.00 53.66 84 VAL A CA 1
ATOM 618 C C . VAL A 1 84 ? -22.347 -55.140 -21.538 1.00 53.66 84 VAL A C 1
ATOM 620 O O . VAL A 1 84 ? -21.839 -54.343 -20.744 1.00 53.66 84 VAL A O 1
ATOM 623 N N . PRO A 1 85 ? -23.539 -54.884 -22.114 1.00 54.59 85 PRO A N 1
ATOM 624 C CA . PRO A 1 85 ? -24.284 -53.646 -21.897 1.00 54.59 85 PRO A CA 1
ATOM 625 C C . PRO A 1 85 ? -25.008 -53.630 -20.542 1.00 54.59 85 PRO A C 1
ATOM 627 O O . PRO A 1 85 ? -25.689 -54.579 -20.159 1.00 54.59 85 PRO A O 1
ATOM 630 N N . LYS A 1 86 ? -24.876 -52.508 -19.828 1.00 52.50 86 LYS A N 1
ATOM 631 C CA . LYS A 1 86 ? -25.521 -52.229 -18.537 1.00 52.50 86 LYS A CA 1
ATOM 632 C C . LYS A 1 86 ? -26.909 -51.590 -18.772 1.00 52.50 86 LYS A C 1
ATOM 634 O O . LYS A 1 86 ? -27.007 -50.719 -19.637 1.00 52.50 86 LYS A O 1
ATOM 639 N N . PRO A 1 87 ? -27.969 -51.980 -18.037 1.00 61.03 87 PRO A N 1
ATOM 640 C CA . PRO A 1 87 ? -29.319 -51.435 -18.216 1.00 61.03 87 PRO A CA 1
ATOM 641 C C . PRO A 1 87 ? -29.454 -49.973 -17.729 1.00 61.03 87 PRO A C 1
ATOM 643 O O . PRO A 1 87 ? -28.666 -49.529 -16.887 1.00 61.03 87 PRO A O 1
ATOM 646 N N . PRO A 1 88 ? -30.438 -49.212 -18.253 1.00 54.62 88 PRO A N 1
ATOM 647 C CA . PRO A 1 88 ? -30.522 -47.761 -18.093 1.00 54.62 88 PRO A CA 1
ATOM 648 C C . PRO A 1 88 ? -30.935 -47.349 -16.675 1.00 54.62 88 PRO A C 1
ATOM 650 O O . PRO A 1 88 ? -31.946 -47.805 -16.143 1.00 54.62 88 PRO A O 1
ATOM 653 N N . GLN A 1 89 ? -30.165 -46.436 -16.079 1.00 50.50 89 GLN A N 1
ATOM 654 C CA . GLN A 1 89 ? -30.527 -45.769 -14.828 1.00 50.50 89 GLN A CA 1
ATOM 655 C C . GLN A 1 89 ? -31.542 -44.630 -15.068 1.00 50.50 89 GLN A C 1
ATOM 657 O O . GLN A 1 89 ? -31.466 -43.941 -16.090 1.00 50.50 89 GLN A O 1
ATOM 662 N N . PRO A 1 90 ? -32.486 -44.405 -14.134 1.00 51.75 90 PRO A N 1
ATOM 663 C CA . PRO A 1 90 ? -33.517 -43.378 -14.255 1.00 51.75 90 PRO A CA 1
ATOM 664 C C . PRO A 1 90 ? -32.969 -41.960 -14.008 1.00 51.75 90 PRO A C 1
ATOM 666 O O . PRO A 1 90 ? -32.167 -41.728 -13.105 1.00 51.75 90 PRO A O 1
ATOM 669 N N . LYS A 1 91 ? -33.446 -41.001 -14.815 1.00 51.31 91 LYS A N 1
ATOM 670 C CA . LYS A 1 91 ? -33.108 -39.566 -14.762 1.00 51.31 91 LYS A CA 1
ATOM 671 C C . LYS A 1 91 ? -33.397 -38.950 -13.376 1.00 51.31 91 LYS A C 1
ATOM 673 O O . LYS A 1 91 ? -34.509 -39.134 -12.874 1.00 51.31 91 LYS A O 1
ATOM 678 N N . PRO A 1 92 ? -32.491 -38.136 -12.799 1.00 43.97 92 PRO A N 1
ATOM 679 C CA . PRO A 1 92 ? -32.799 -37.353 -11.607 1.00 43.97 92 PRO A CA 1
ATOM 680 C C . PRO A 1 92 ? -33.764 -36.210 -11.948 1.00 43.97 92 PRO A C 1
ATOM 682 O O . PRO A 1 92 ? -33.570 -35.485 -12.925 1.00 43.97 92 PRO A O 1
ATOM 685 N N . LYS A 1 93 ? -34.805 -36.041 -11.126 1.00 43.78 93 LYS A N 1
ATOM 686 C CA . LYS A 1 93 ? -35.733 -34.906 -11.183 1.00 43.78 93 LYS A CA 1
ATOM 687 C C . LYS A 1 93 ? -35.023 -33.627 -10.732 1.00 43.78 93 LYS A C 1
ATOM 689 O O . LYS A 1 93 ? -34.478 -33.572 -9.634 1.00 43.78 93 LYS A O 1
ATOM 694 N N . THR A 1 94 ? -35.078 -32.599 -11.571 1.00 44.56 94 THR A N 1
ATOM 695 C CA . THR A 1 94 ? -34.651 -31.227 -11.275 1.00 44.56 94 THR A CA 1
ATOM 696 C C . THR A 1 94 ? -35.486 -30.649 -10.121 1.00 44.56 94 THR A C 1
ATOM 698 O O . THR A 1 94 ? -36.716 -30.660 -10.223 1.00 44.56 94 THR A O 1
ATOM 701 N N . PRO A 1 95 ? -34.886 -30.141 -9.028 1.00 44.12 95 PRO A N 1
ATOM 702 C CA . PRO A 1 95 ? -35.646 -29.459 -7.994 1.00 44.12 95 PRO A CA 1
ATOM 703 C C . PRO A 1 95 ? -36.068 -28.062 -8.462 1.00 44.12 95 PRO A C 1
ATOM 705 O O . PRO A 1 95 ? -35.298 -27.295 -9.039 1.00 44.12 95 PRO A O 1
ATOM 708 N N . SER A 1 96 ? -37.341 -27.778 -8.206 1.00 38.44 96 SER A N 1
ATOM 709 C CA . SER A 1 96 ? -38.066 -26.564 -8.557 1.00 38.44 96 SER A CA 1
ATOM 710 C C . SER A 1 96 ? -37.421 -25.318 -7.942 1.00 38.44 96 SER A C 1
ATOM 712 O O . SER A 1 96 ? -37.250 -25.225 -6.727 1.00 38.44 96 SER A O 1
ATOM 714 N N . ARG A 1 97 ? -37.094 -24.350 -8.803 1.00 36.47 97 ARG A N 1
ATOM 715 C CA . ARG A 1 97 ? -36.585 -23.012 -8.477 1.00 36.47 97 ARG A CA 1
ATOM 716 C C . ARG A 1 97 ? -37.595 -22.284 -7.585 1.00 36.47 97 ARG A C 1
ATOM 718 O O . ARG A 1 97 ? -38.693 -21.956 -8.030 1.00 36.47 97 ARG A O 1
ATOM 725 N N . ARG A 1 98 ? -37.229 -22.069 -6.321 1.00 36.00 98 ARG A N 1
ATOM 726 C CA . ARG A 1 98 ? -37.993 -21.269 -5.359 1.00 36.00 98 ARG A CA 1
ATOM 727 C C . ARG A 1 98 ? -37.764 -19.792 -5.683 1.00 36.00 98 ARG A C 1
ATOM 729 O O . ARG A 1 98 ? -36.628 -19.366 -5.856 1.00 36.00 98 ARG A O 1
ATOM 736 N N . THR A 1 99 ? -38.852 -19.051 -5.813 1.00 38.22 99 THR A N 1
ATOM 737 C CA . THR A 1 99 ? -38.904 -17.603 -6.015 1.00 38.22 99 THR A CA 1
ATOM 738 C C . THR A 1 99 ? -38.191 -16.887 -4.866 1.00 38.22 99 THR A C 1
ATOM 740 O O . THR A 1 99 ? -38.613 -16.996 -3.715 1.00 38.22 99 THR A O 1
ATOM 743 N N . GLU A 1 100 ? -37.105 -16.174 -5.170 1.00 39.28 100 GLU A N 1
ATOM 744 C CA . GLU A 1 100 ? -36.484 -15.219 -4.251 1.00 39.28 100 GLU A CA 1
ATOM 745 C C . GLU A 1 100 ? -37.376 -13.982 -4.140 1.00 39.28 100 GLU A C 1
ATOM 747 O O . GLU A 1 100 ? -37.731 -13.344 -5.131 1.00 39.28 100 GLU A O 1
ATOM 752 N N . SER A 1 101 ? -37.774 -13.687 -2.906 1.00 41.44 101 SER A N 1
ATOM 753 C CA . SER A 1 101 ? -38.506 -12.485 -2.534 1.00 41.44 101 SER A CA 1
ATOM 754 C C . SER A 1 101 ? -37.532 -11.306 -2.538 1.00 41.44 101 SER A C 1
ATOM 756 O O . SER A 1 101 ? -36.534 -11.335 -1.819 1.00 41.44 101 SER A O 1
ATOM 758 N N . ALA A 1 102 ? -37.811 -10.281 -3.342 1.00 40.97 102 ALA A N 1
ATOM 759 C CA . ALA A 1 102 ? -37.010 -9.063 -3.409 1.00 40.97 102 ALA A CA 1
ATOM 760 C C . ALA A 1 102 ? -37.061 -8.301 -2.071 1.00 40.97 102 ALA A C 1
ATOM 762 O O . ALA A 1 102 ? -38.139 -7.947 -1.591 1.00 40.97 102 ALA A O 1
ATOM 763 N N . VAL A 1 103 ? -35.893 -8.063 -1.471 1.00 45.75 103 VAL A N 1
ATOM 764 C CA . VAL A 1 103 ? -35.710 -7.197 -0.296 1.00 45.75 103 VAL A CA 1
ATOM 765 C C . VAL A 1 103 ? -35.524 -5.746 -0.782 1.00 45.75 103 VAL A C 1
ATOM 767 O O . VAL A 1 103 ? -34.806 -5.544 -1.763 1.00 45.75 103 VAL A O 1
ATOM 770 N N . PRO A 1 104 ? -36.152 -4.731 -0.153 1.00 45.91 104 PRO A N 1
ATOM 771 C CA . PRO A 1 104 ? -35.982 -3.323 -0.529 1.00 45.91 104 PRO A CA 1
ATOM 772 C C . PRO A 1 104 ? -34.533 -2.827 -0.326 1.00 45.91 104 PRO A C 1
ATOM 774 O O . PRO A 1 104 ? -33.906 -3.219 0.658 1.00 45.91 104 PRO A O 1
ATOM 777 N N . PRO A 1 105 ? -34.012 -1.931 -1.187 1.00 47.41 105 PRO A N 1
ATOM 778 C CA . PRO A 1 105 ? -32.586 -1.580 -1.244 1.00 47.41 105 PRO A CA 1
ATOM 779 C C . PRO A 1 105 ? -32.043 -0.667 -0.121 1.00 47.41 105 PRO A C 1
ATOM 781 O O . PRO A 1 105 ? -30.855 -0.370 -0.135 1.00 47.41 105 PRO A O 1
ATOM 784 N N . ASP A 1 106 ? -32.845 -0.263 0.871 1.00 47.81 106 ASP A N 1
ATOM 785 C CA . ASP A 1 106 ? -32.467 0.794 1.836 1.00 47.81 106 ASP A CA 1
ATOM 786 C C . ASP A 1 106 ? -32.258 0.329 3.295 1.00 47.81 106 ASP A C 1
ATOM 788 O O . ASP A 1 106 ? -32.225 1.152 4.212 1.00 47.81 106 ASP A O 1
ATOM 792 N N . GLN A 1 107 ? -32.117 -0.974 3.568 1.00 48.72 107 GLN A N 1
ATOM 793 C CA . GLN A 1 107 ? -31.847 -1.439 4.939 1.00 48.72 107 GLN A CA 1
ATOM 794 C C . GLN A 1 107 ? -30.339 -1.542 5.232 1.00 48.72 107 GLN A C 1
ATOM 796 O O . GLN A 1 107 ? -29.610 -2.157 4.451 1.00 48.72 107 GLN A O 1
ATOM 801 N N . PRO A 1 108 ? -29.848 -0.983 6.359 1.00 54.44 108 PRO A N 1
ATOM 802 C CA . PRO A 1 108 ? -28.452 -1.125 6.754 1.00 54.44 108 PRO A CA 1
ATOM 803 C C . PRO A 1 108 ? -28.122 -2.606 6.967 1.00 54.44 108 PRO A C 1
ATOM 805 O O . PRO A 1 108 ? -28.819 -3.311 7.697 1.00 54.44 108 PRO A O 1
ATOM 808 N N . LEU A 1 109 ? -27.054 -3.074 6.319 1.00 54.41 109 LEU A N 1
ATOM 809 C CA . LEU A 1 109 ? -26.600 -4.460 6.417 1.00 54.41 109 LEU A CA 1
ATOM 810 C C . LEU A 1 109 ? -26.287 -4.819 7.887 1.00 54.41 109 LEU A C 1
ATOM 812 O O . LEU A 1 109 ? -25.624 -4.035 8.571 1.00 54.41 109 LEU A O 1
ATOM 816 N N . PRO A 1 110 ? -26.731 -5.984 8.396 1.00 65.56 110 PRO A N 1
ATOM 817 C CA . PRO A 1 110 ? -26.410 -6.427 9.751 1.00 65.56 110 PRO A CA 1
ATOM 818 C C . PRO A 1 110 ? -24.906 -6.729 9.880 1.00 65.56 110 PRO A C 1
ATOM 820 O O . PRO A 1 110 ? -24.337 -7.443 9.057 1.00 65.56 110 PRO A O 1
ATOM 823 N N . THR A 1 111 ? -24.250 -6.185 10.912 1.00 76.69 111 THR A N 1
ATOM 824 C CA . THR A 1 111 ? -22.774 -6.189 11.049 1.00 76.69 111 THR A CA 1
ATOM 825 C C . THR A 1 111 ? -22.227 -6.879 12.302 1.00 76.69 111 THR A C 1
ATOM 827 O O . THR A 1 111 ? -21.007 -6.983 12.441 1.00 76.69 111 THR A O 1
ATOM 830 N N . HIS A 1 112 ? -23.070 -7.352 13.226 1.00 83.56 112 HIS A N 1
ATOM 831 C CA . HIS A 1 112 ? -22.606 -7.807 14.542 1.00 83.56 112 HIS A CA 1
ATOM 832 C C . HIS A 1 112 ? -22.682 -9.327 14.690 1.00 83.56 112 HIS A C 1
ATOM 834 O O . HIS A 1 112 ? -23.724 -9.931 14.447 1.00 83.56 112 HIS A O 1
ATOM 840 N N . PHE A 1 113 ? -21.596 -9.936 15.165 1.00 89.12 113 PHE A N 1
ATOM 841 C CA . PHE A 1 113 ? -21.557 -11.333 15.594 1.00 89.12 113 PHE A CA 1
ATOM 842 C C . PHE A 1 113 ? -21.282 -11.389 17.097 1.00 89.12 113 PHE A C 1
ATOM 844 O O . PHE A 1 113 ? -20.548 -10.549 17.624 1.00 89.12 113 PHE A O 1
ATOM 851 N N . TYR A 1 114 ? -21.819 -12.386 17.796 1.00 91.06 114 TYR A N 1
ATOM 852 C CA . TYR A 1 114 ? -21.421 -12.690 19.174 1.00 91.06 114 TYR A CA 1
ATOM 853 C C . TYR A 1 114 ? -20.946 -14.138 19.296 1.00 91.06 114 TYR A C 1
ATOM 855 O O . TYR A 1 114 ? -21.227 -14.976 18.439 1.00 91.06 114 TYR A O 1
ATOM 863 N N . LEU A 1 115 ? -20.170 -14.412 20.338 1.00 89.00 115 LEU A N 1
ATOM 864 C CA . LEU A 1 115 ? -19.673 -15.733 20.705 1.00 89.00 115 LEU A CA 1
ATOM 865 C C . LEU A 1 115 ? -20.509 -16.274 21.862 1.00 89.00 115 LEU A C 1
ATOM 867 O O . LEU A 1 115 ? -20.591 -15.644 22.918 1.00 89.00 115 LEU A O 1
ATOM 871 N N . GLU A 1 116 ? -21.115 -17.438 21.659 1.00 90.81 116 GLU A N 1
ATOM 872 C CA . GLU A 1 116 ? -21.749 -18.205 22.730 1.00 90.81 116 GLU A CA 1
ATOM 873 C C . GLU A 1 116 ? -20.706 -18.788 23.699 1.00 90.81 116 GLU A C 1
ATOM 875 O O . GLU A 1 116 ? -19.519 -18.886 23.385 1.00 90.81 116 GLU A O 1
ATOM 880 N N . GLU A 1 117 ? -21.162 -19.260 24.862 1.00 86.94 117 GLU A N 1
ATOM 881 C CA . GLU A 1 117 ? -20.335 -19.991 25.839 1.00 86.94 117 GLU A CA 1
ATOM 882 C C . GLU A 1 117 ? -19.699 -21.259 25.245 1.00 86.94 117 GLU A C 1
ATOM 884 O O . GLU A 1 117 ? -18.614 -21.666 25.653 1.00 86.94 117 GLU A O 1
ATOM 889 N N . SER A 1 118 ? -20.334 -21.838 24.220 1.00 88.69 118 SER A N 1
ATOM 890 C CA . SER A 1 118 ? -19.821 -22.962 23.429 1.00 88.69 118 SER A CA 1
ATOM 891 C C . SER A 1 118 ? -18.616 -22.599 22.543 1.00 88.69 118 SER A C 1
ATOM 893 O O . SER A 1 118 ? -18.019 -23.478 21.925 1.00 88.69 118 SER A O 1
ATOM 895 N N . GLY A 1 119 ? -18.276 -21.310 22.429 1.00 84.50 119 GLY A N 1
ATOM 896 C CA . GLY A 1 119 ? -17.278 -20.793 21.492 1.00 84.50 119 GLY A CA 1
ATOM 897 C C . GLY A 1 119 ? -17.789 -20.667 20.054 1.00 84.50 119 GLY A C 1
ATOM 898 O O . GLY A 1 119 ? -17.040 -20.239 19.175 1.00 84.50 119 GLY A O 1
ATOM 899 N N . ARG A 1 120 ? -19.058 -21.007 19.792 1.00 87.31 120 ARG A N 1
ATOM 900 C CA . ARG A 1 120 ? -19.674 -20.856 18.472 1.00 87.31 120 ARG A CA 1
ATOM 901 C C . ARG A 1 120 ? -20.051 -19.397 18.226 1.00 87.31 120 ARG A C 1
ATOM 903 O O . ARG A 1 120 ? -20.684 -18.756 19.062 1.00 87.31 120 ARG A O 1
ATOM 910 N N . SER A 1 121 ? -19.674 -18.876 17.060 1.00 89.94 121 SER A N 1
ATOM 911 C CA . SER A 1 121 ? -20.103 -17.549 16.622 1.00 89.94 121 SER A CA 1
ATOM 912 C C . SER A 1 121 ? -21.513 -17.606 16.027 1.00 89.94 121 SER A C 1
ATOM 914 O O . SER A 1 121 ? -21.811 -18.495 15.228 1.00 89.94 121 SER A O 1
ATOM 916 N N . GLN A 1 122 ? -22.363 -16.658 16.416 1.00 91.69 122 GLN A N 1
ATOM 917 C CA . GLN A 1 122 ? -23.730 -16.483 15.929 1.00 91.69 122 GLN A CA 1
ATOM 918 C C . GLN A 1 122 ? -23.881 -15.091 15.301 1.00 91.69 122 GLN A C 1
ATOM 920 O O . GLN A 1 122 ? -23.408 -14.100 15.865 1.00 91.69 122 GLN A O 1
ATOM 925 N N . GLY A 1 123 ? -24.551 -15.012 14.151 1.00 91.06 123 GLY A N 1
ATOM 926 C CA . GLY A 1 123 ? -24.792 -13.767 13.413 1.00 91.06 123 GLY A CA 1
ATOM 927 C C . GLY A 1 123 ? -24.797 -13.959 11.890 1.00 91.06 123 GLY A C 1
ATOM 928 O O . GLY A 1 123 ? -24.723 -15.101 11.427 1.00 91.06 123 GLY A O 1
ATOM 929 N N . PRO A 1 124 ? -24.865 -12.864 11.109 1.00 90.19 124 PRO A N 1
ATOM 930 C CA . PRO A 1 124 ? -24.848 -11.467 11.558 1.00 90.19 124 PRO A CA 1
ATOM 931 C C . PRO A 1 124 ? -26.207 -10.988 12.089 1.00 90.19 124 PRO A C 1
ATOM 933 O O . PRO A 1 124 ? -27.254 -11.380 11.580 1.00 90.19 124 PRO A O 1
ATOM 936 N N . TYR A 1 125 ? -26.177 -10.095 13.078 1.00 89.12 125 TYR A N 1
ATOM 937 C CA . TYR A 1 125 ? -27.351 -9.426 13.634 1.00 89.12 125 TYR A CA 1
ATOM 938 C C . TYR A 1 125 ? -27.249 -7.903 13.504 1.00 89.12 125 TYR A C 1
ATOM 940 O O . TYR A 1 125 ? -26.167 -7.309 13.612 1.00 89.12 125 TYR A O 1
ATOM 948 N N . ASP A 1 126 ? -28.394 -7.257 13.298 1.00 86.75 126 ASP A N 1
ATOM 949 C CA . ASP A 1 126 ? -28.532 -5.817 13.516 1.00 86.75 126 ASP A CA 1
ATOM 950 C C . ASP A 1 126 ? -28.713 -5.500 15.020 1.00 86.75 126 ASP A C 1
ATOM 952 O O . ASP A 1 126 ? -28.918 -6.388 15.859 1.00 86.75 126 ASP A O 1
ATOM 956 N N . LEU A 1 127 ? -28.601 -4.220 15.391 1.00 85.88 127 LEU A N 1
ATOM 957 C CA . LEU A 1 127 ? -28.705 -3.799 16.794 1.00 85.88 127 LEU A CA 1
ATOM 958 C C . LEU A 1 127 ? -30.095 -4.064 17.392 1.00 85.88 127 LEU A C 1
ATOM 960 O O . LEU A 1 127 ? -30.199 -4.371 18.579 1.00 85.88 127 LEU A O 1
ATOM 964 N N . ASP A 1 128 ? -31.162 -3.974 16.600 1.00 86.38 128 ASP A N 1
ATOM 965 C CA . ASP A 1 128 ? -32.533 -4.159 17.080 1.00 86.38 128 ASP A CA 1
ATOM 966 C C . ASP A 1 128 ? -32.878 -5.645 17.258 1.00 86.38 128 ASP A C 1
ATOM 968 O O . ASP A 1 128 ? -33.628 -6.023 18.160 1.00 86.38 128 ASP A O 1
ATOM 972 N N . GLN A 1 129 ? -32.300 -6.520 16.439 1.00 90.81 129 GLN A N 1
ATOM 973 C CA . GLN A 1 129 ? -32.302 -7.968 16.609 1.00 90.81 129 GLN A CA 1
ATOM 974 C C . GLN A 1 129 ? -31.571 -8.359 17.892 1.00 90.81 129 GLN A C 1
ATOM 976 O O . GLN A 1 129 ? -32.149 -9.090 18.695 1.00 90.81 129 GLN A O 1
ATOM 981 N N . LEU A 1 130 ? -30.375 -7.812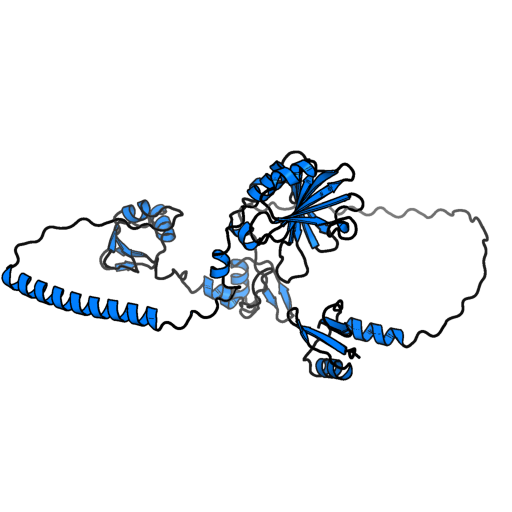 18.147 1.00 90.94 130 LEU A N 1
ATOM 982 C CA . LEU A 1 130 ? -29.653 -8.053 19.402 1.00 90.94 130 LEU A CA 1
ATOM 983 C C . LEU A 1 130 ? -30.447 -7.570 20.622 1.00 90.94 130 LEU A C 1
ATOM 985 O O . LEU A 1 130 ? -30.570 -8.309 21.596 1.00 90.94 130 LEU A O 1
ATOM 989 N N . LYS A 1 131 ? -31.064 -6.381 20.561 1.00 89.56 131 LYS A N 1
ATOM 990 C CA . LYS A 1 131 ? -31.948 -5.883 21.632 1.00 89.56 131 LYS A CA 1
ATOM 991 C C . LYS A 1 131 ? -33.113 -6.832 21.900 1.00 89.56 131 LYS A C 1
ATOM 993 O O . LYS A 1 131 ? -33.376 -7.159 23.055 1.00 89.56 131 LYS A O 1
ATOM 998 N N . ARG A 1 132 ? -33.803 -7.288 20.848 1.00 90.12 132 ARG A N 1
ATOM 999 C CA . ARG A 1 132 ? -34.929 -8.229 20.972 1.00 90.12 132 ARG A CA 1
ATOM 1000 C C . ARG A 1 132 ? -34.488 -9.566 21.555 1.00 90.12 132 ARG A C 1
ATOM 1002 O O . ARG A 1 132 ? -35.167 -10.079 22.435 1.00 90.12 132 ARG A O 1
ATOM 1009 N N . GLN A 1 133 ? -33.347 -10.091 21.122 1.00 92.50 133 GLN A N 1
ATOM 1010 C CA . GLN A 1 133 ? -32.811 -11.357 21.615 1.00 92.50 133 GLN A CA 1
ATOM 1011 C C . GLN A 1 133 ? -32.370 -11.281 23.084 1.00 92.50 133 GLN A C 1
ATOM 1013 O O . GLN A 1 133 ? -32.668 -12.182 23.868 1.00 92.50 133 GLN A O 1
ATOM 1018 N N . VAL A 1 134 ? -31.736 -10.181 23.499 1.00 92.81 134 VAL A N 1
ATOM 1019 C CA . VAL A 1 134 ? -31.407 -9.948 24.915 1.00 92.81 134 VAL A CA 1
ATOM 1020 C C . VAL A 1 134 ? -32.682 -9.789 25.750 1.00 92.81 134 VAL A C 1
ATOM 1022 O O . VAL A 1 134 ? -32.800 -10.404 26.807 1.00 92.81 134 VAL A O 1
ATOM 1025 N N . ALA A 1 135 ? -33.684 -9.051 25.257 1.00 89.06 135 ALA A N 1
ATOM 1026 C CA . ALA A 1 135 ? -34.978 -8.908 25.932 1.00 89.06 135 ALA A CA 1
ATOM 1027 C C . ALA A 1 135 ? -35.730 -10.248 26.066 1.00 89.06 135 ALA A C 1
ATOM 1029 O O . ALA A 1 135 ? -36.385 -10.496 27.076 1.00 89.06 135 ALA A O 1
ATOM 1030 N N . GLN A 1 136 ? -35.596 -11.134 25.075 1.00 95.25 136 GLN A N 1
ATOM 1031 C CA . GLN A 1 136 ? -36.143 -12.494 25.083 1.00 95.25 136 GLN A CA 1
ATOM 1032 C C . GLN A 1 136 ? -35.300 -13.490 25.896 1.00 95.25 136 GLN A C 1
ATOM 1034 O O . GLN A 1 136 ? -35.674 -14.657 25.989 1.00 95.25 136 GLN A O 1
ATOM 1039 N N . LYS A 1 137 ? -34.179 -13.052 26.492 1.00 92.12 137 LYS A N 1
ATOM 1040 C CA . LYS A 1 137 ? -33.194 -13.899 27.190 1.00 92.12 137 LYS A CA 1
ATOM 1041 C C . LYS A 1 137 ? -32.599 -15.011 26.313 1.00 92.12 137 LYS A C 1
ATOM 1043 O O . LYS A 1 137 ? -32.087 -15.993 26.841 1.00 92.12 137 LYS A O 1
ATOM 1048 N N . SER A 1 138 ? -32.650 -14.866 24.988 1.00 90.94 138 SER A N 1
ATOM 1049 C CA . SER A 1 138 ? -32.042 -15.819 24.052 1.00 90.94 138 SER A CA 1
ATOM 1050 C C . SER A 1 138 ? -30.548 -15.557 23.839 1.00 90.94 138 SER A C 1
ATOM 1052 O O . SER A 1 138 ? -29.851 -16.416 23.314 1.00 90.94 138 SER A O 1
ATOM 1054 N N . VAL A 1 139 ? -30.054 -14.378 24.235 1.00 92.94 139 VAL A N 1
ATOM 1055 C CA . VAL A 1 139 ? -28.632 -14.007 24.203 1.00 92.94 139 VAL A CA 1
ATOM 1056 C C . VAL A 1 139 ? -28.203 -13.530 25.580 1.00 92.94 139 VAL A C 1
ATOM 1058 O O . VAL A 1 139 ? -28.844 -12.656 26.167 1.00 92.94 139 VAL A O 1
ATOM 1061 N N . ASN A 1 140 ? -27.104 -14.094 26.082 1.00 93.19 140 ASN A N 1
ATOM 1062 C CA . ASN A 1 140 ? -26.480 -13.644 27.318 1.00 93.19 140 ASN A CA 1
ATOM 1063 C C . ASN A 1 140 ? -25.872 -12.241 27.086 1.00 93.19 140 ASN A C 1
ATOM 1065 O O . ASN A 1 140 ? -25.057 -12.094 26.173 1.00 93.19 140 ASN A O 1
ATOM 1069 N N . PRO A 1 141 ? -26.231 -11.202 27.864 1.00 92.25 141 PRO A N 1
ATOM 1070 C CA . PRO A 1 141 ? -25.627 -9.876 27.729 1.00 92.25 141 PRO A CA 1
ATOM 1071 C C . PRO A 1 141 ? -24.105 -9.885 27.943 1.00 92.25 141 PRO A C 1
ATOM 1073 O O . PRO A 1 141 ? -23.420 -9.027 27.393 1.00 92.25 141 PRO A O 1
ATOM 1076 N N . ASP A 1 142 ? -23.555 -10.868 28.656 1.00 93.44 142 ASP A N 1
ATOM 1077 C CA . ASP A 1 142 ? -22.109 -11.021 28.847 1.00 93.44 142 ASP A CA 1
ATOM 1078 C C . ASP A 1 142 ? -21.413 -11.728 27.668 1.00 93.44 142 ASP A C 1
ATOM 1080 O O . ASP A 1 142 ? -20.185 -11.858 27.652 1.00 93.44 142 ASP A O 1
ATOM 1084 N N . ALA A 1 143 ? -22.170 -12.165 26.651 1.00 92.00 143 ALA A N 1
ATOM 1085 C CA . ALA A 1 143 ? -21.613 -12.752 25.440 1.00 92.00 143 ALA A CA 1
ATOM 1086 C C . ALA A 1 143 ? -20.663 -11.762 24.753 1.00 92.00 143 ALA A C 1
ATOM 1088 O O . ALA A 1 143 ? -20.948 -10.568 24.618 1.00 92.00 143 ALA A O 1
ATOM 1089 N N . LYS A 1 144 ? -19.510 -12.266 24.310 1.00 91.06 144 LYS A N 1
ATOM 1090 C CA . LYS A 1 144 ? -18.469 -11.445 23.688 1.00 91.06 144 LYS A CA 1
ATOM 1091 C C . LYS A 1 144 ? -18.832 -11.154 22.242 1.00 91.06 144 LYS A C 1
ATOM 1093 O O . LYS A 1 144 ? -19.122 -12.075 21.483 1.00 91.06 144 LYS A O 1
ATOM 1098 N N . LEU A 1 145 ? -18.755 -9.893 21.842 1.00 86.44 145 LEU A N 1
ATOM 1099 C CA . LEU A 1 145 ? -18.897 -9.510 20.444 1.00 86.44 145 LEU A CA 1
ATOM 1100 C C . LEU A 1 145 ? -17.644 -9.914 19.668 1.00 86.44 145 LEU A C 1
ATOM 1102 O O . LEU A 1 145 ? -16.518 -9.671 20.107 1.00 86.44 145 LEU A O 1
ATOM 1106 N N . SER A 1 146 ? -17.854 -10.532 18.511 1.00 78.62 146 SER A N 1
ATOM 1107 C CA . SER A 1 146 ? -16.807 -10.828 17.543 1.00 78.62 146 SER A CA 1
ATOM 1108 C C . SER A 1 146 ? -16.924 -9.810 16.415 1.00 78.62 146 SER A C 1
ATOM 1110 O O . SER A 1 146 ? -17.908 -9.793 15.676 1.00 78.62 146 SER A O 1
ATOM 1112 N N . TYR A 1 147 ? -15.940 -8.917 16.318 1.00 69.69 147 TYR A N 1
ATOM 1113 C CA . TYR A 1 147 ? -15.818 -8.001 15.190 1.00 69.69 147 TYR A CA 1
ATOM 1114 C C . TYR A 1 147 ? -14.836 -8.606 14.191 1.00 69.69 147 TYR A C 1
ATOM 1116 O O . TYR A 1 147 ? -13.705 -8.901 14.581 1.00 69.69 147 TYR A O 1
ATOM 1124 N N . PRO A 1 148 ? -15.205 -8.745 12.908 1.00 52.84 148 PRO A N 1
ATOM 1125 C CA . PRO A 1 148 ? -14.327 -9.359 11.919 1.00 52.84 148 PRO A CA 1
ATOM 1126 C C . PRO A 1 148 ? -13.036 -8.569 11.620 1.00 52.84 148 PRO A C 1
ATOM 1128 O O . PRO A 1 148 ? -12.219 -9.073 10.860 1.00 52.84 148 PRO A O 1
ATOM 1131 N N . ALA A 1 149 ? -12.803 -7.370 12.188 1.00 49.06 149 ALA A N 1
ATOM 1132 C CA . ALA A 1 149 ? -11.664 -6.545 11.759 1.00 49.06 149 ALA A CA 1
ATOM 1133 C C . ALA A 1 149 ? -11.029 -5.542 12.753 1.00 49.06 149 ALA A C 1
ATOM 1135 O O . ALA A 1 149 ? -10.123 -4.829 12.329 1.00 49.06 149 ALA A O 1
ATOM 1136 N N . ARG A 1 150 ? -11.427 -5.405 14.032 1.00 43.72 150 ARG A N 1
ATOM 1137 C CA . ARG A 1 150 ? -10.793 -4.395 14.925 1.00 43.72 150 ARG A CA 1
ATOM 1138 C C . ARG A 1 150 ? -10.693 -4.824 16.389 1.00 43.72 150 ARG A C 1
ATOM 1140 O O . ARG A 1 150 ? -11.693 -5.200 16.981 1.00 43.72 150 ARG A O 1
ATOM 1147 N N . ASP A 1 151 ? -9.476 -4.692 16.929 1.00 45.78 151 ASP A N 1
ATOM 1148 C CA . ASP A 1 151 ? -9.044 -4.749 18.334 1.00 45.78 151 ASP A CA 1
ATOM 1149 C C . ASP A 1 151 ? -9.537 -5.914 19.216 1.00 45.78 151 ASP A C 1
ATOM 1151 O O . ASP A 1 151 ? -10.716 -6.097 19.489 1.00 45.78 151 ASP A O 1
ATOM 1155 N N . ARG A 1 152 ? -8.585 -6.640 19.827 1.00 49.81 152 ARG A N 1
ATOM 1156 C CA . ARG A 1 152 ? -8.813 -7.774 20.759 1.00 49.81 152 ARG A CA 1
ATOM 1157 C C . ARG A 1 152 ? -9.493 -7.406 22.091 1.00 49.81 152 ARG A C 1
ATOM 1159 O O . ARG A 1 152 ? -9.459 -8.193 23.039 1.00 49.81 152 ARG A O 1
ATOM 1166 N N . LYS A 1 153 ? -10.079 -6.215 22.211 1.00 58.59 153 LYS A N 1
ATOM 1167 C CA . LYS A 1 153 ? -10.920 -5.863 23.355 1.00 58.59 153 LYS A CA 1
ATOM 1168 C C . LYS A 1 153 ? -12.333 -6.338 23.050 1.00 58.59 153 LYS A C 1
ATOM 1170 O O . LYS A 1 153 ? -13.106 -5.633 22.412 1.00 58.59 153 LYS A O 1
ATOM 1175 N N . TYR A 1 154 ? -12.644 -7.549 23.502 1.00 67.06 154 TYR A N 1
ATOM 1176 C CA . TYR A 1 154 ? -14.008 -8.060 23.473 1.00 67.06 154 TYR A CA 1
ATOM 1177 C C . TYR A 1 154 ? -14.903 -7.115 24.279 1.00 67.06 154 TYR A C 1
ATOM 1179 O O . TYR A 1 154 ? -14.759 -7.038 25.497 1.00 67.06 154 TYR A O 1
ATOM 1187 N N . LYS A 1 155 ? -15.795 -6.393 23.598 1.00 82.25 155 LYS A N 1
ATOM 1188 C CA . LYS A 1 155 ? -16.939 -5.744 24.243 1.00 82.25 155 LYS A CA 1
ATOM 1189 C C . LYS A 1 155 ? -18.034 -6.784 24.428 1.00 82.25 155 LYS A C 1
ATOM 1191 O O . LYS A 1 155 ? -18.192 -7.656 23.568 1.00 82.25 155 LYS A O 1
ATOM 1196 N N . THR A 1 156 ? -18.779 -6.716 25.522 1.00 91.81 156 THR A N 1
ATOM 1197 C CA . THR A 1 156 ? -19.944 -7.595 25.694 1.00 91.81 156 THR A CA 1
ATOM 1198 C C . THR A 1 156 ? -21.153 -7.045 24.937 1.00 91.81 156 THR A C 1
ATOM 1200 O O . THR A 1 156 ? -21.226 -5.850 24.631 1.00 91.81 156 THR A O 1
ATOM 1203 N N . VAL A 1 157 ? -22.124 -7.907 24.622 1.00 89.31 157 VAL A N 1
ATOM 1204 C CA . VAL A 1 157 ? -23.409 -7.482 24.038 1.00 89.31 157 VAL A CA 1
ATOM 1205 C C . VAL A 1 157 ? -24.078 -6.430 24.937 1.00 89.31 157 VAL A C 1
ATOM 1207 O O . VAL A 1 157 ? -24.591 -5.429 24.442 1.00 89.31 157 VAL A O 1
ATOM 1210 N N . GLY A 1 158 ? -24.007 -6.597 26.258 1.00 89.44 158 GLY A N 1
ATOM 1211 C CA . GLY A 1 158 ? -24.541 -5.675 27.255 1.00 89.44 158 GLY A CA 1
ATOM 1212 C C . GLY A 1 158 ? -23.852 -4.312 27.245 1.00 89.44 158 GLY A C 1
ATOM 1213 O O . GLY A 1 158 ? -24.535 -3.295 27.285 1.00 89.44 158 GLY A O 1
ATOM 1214 N N . GLU A 1 159 ? -22.524 -4.257 27.118 1.00 87.44 159 GLU A N 1
ATOM 1215 C CA . GLU A 1 159 ? -21.788 -2.992 26.983 1.00 87.44 159 GLU A CA 1
ATOM 1216 C C . GLU A 1 159 ? -22.144 -2.251 25.694 1.00 87.44 159 GLU A C 1
ATOM 1218 O O . GLU A 1 159 ? -22.307 -1.028 25.704 1.00 87.44 159 GLU A O 1
ATOM 1223 N N . LEU A 1 160 ? -22.284 -2.976 24.579 1.00 86.44 160 LEU A N 1
ATOM 1224 C CA . LEU A 1 160 ? -22.742 -2.388 23.324 1.00 86.44 160 LEU A CA 1
ATOM 1225 C C . LEU A 1 160 ? -24.137 -1.794 23.513 1.00 86.44 160 LEU A C 1
ATOM 1227 O O . LEU A 1 160 ? -24.325 -0.612 23.259 1.00 86.44 160 LEU A O 1
ATOM 1231 N N . LEU A 1 161 ? -25.093 -2.568 24.028 1.00 86.44 161 LEU A N 1
ATOM 1232 C CA . LEU A 1 161 ? -26.463 -2.094 24.212 1.00 86.44 161 LEU A CA 1
ATOM 1233 C C . LEU A 1 161 ? -26.567 -0.955 25.234 1.00 86.44 161 LEU A C 1
ATOM 1235 O O . LEU A 1 161 ? -27.329 -0.020 25.005 1.00 86.44 161 LEU A O 1
ATOM 1239 N N . LYS A 1 162 ? -25.771 -0.964 26.307 1.00 82.12 162 LYS A N 1
ATOM 1240 C CA . LYS A 1 162 ? -25.761 0.101 27.319 1.00 82.12 162 LYS A CA 1
ATOM 1241 C C . LYS A 1 162 ? -25.307 1.442 26.745 1.00 82.12 162 LYS A C 1
ATOM 1243 O O . LYS A 1 162 ? -25.953 2.449 27.001 1.00 82.12 162 LYS A O 1
ATOM 1248 N N . ASN A 1 163 ? -24.289 1.444 25.883 1.00 69.06 163 ASN A N 1
ATOM 1249 C CA . ASN A 1 163 ? -23.846 2.655 25.182 1.00 69.06 163 ASN A CA 1
ATOM 1250 C C . ASN A 1 163 ? -24.905 3.224 24.214 1.00 69.06 163 ASN A C 1
ATOM 1252 O O . ASN A 1 163 ? -24.793 4.375 23.807 1.00 69.06 163 ASN A O 1
ATOM 1256 N N . PHE A 1 164 ? -25.920 2.436 23.840 1.00 65.69 164 PHE A N 1
ATOM 1257 C CA . PHE A 1 164 ? -27.015 2.865 22.963 1.00 65.69 164 PHE A CA 1
ATOM 1258 C C . PHE A 1 164 ? -28.340 3.128 23.698 1.00 65.69 164 PHE A C 1
ATOM 1260 O O . PHE A 1 164 ? -29.189 3.833 23.157 1.00 65.69 164 PHE A O 1
ATOM 1267 N N . VAL A 1 165 ? -28.550 2.544 24.883 1.00 53.53 165 VAL A N 1
ATOM 1268 C CA . VAL A 1 165 ? -29.786 2.681 25.680 1.00 53.53 165 VAL A CA 1
ATOM 1269 C C . VAL A 1 165 ? -29.625 3.716 26.802 1.00 53.53 165 VAL A C 1
ATOM 1271 O O . VAL A 1 165 ? -30.593 4.383 27.152 1.00 53.53 165 VAL A O 1
ATOM 1274 N N . GLU A 1 166 ? -28.411 3.914 27.322 1.00 42.78 166 GLU A N 1
ATOM 1275 C CA . GLU A 1 166 ? -28.122 4.800 28.454 1.00 42.78 166 GLU A CA 1
ATOM 1276 C C . GLU A 1 166 ? -26.860 5.641 28.195 1.00 42.78 166 GLU A C 1
ATOM 1278 O O . GLU A 1 166 ? -25.798 5.400 28.767 1.00 42.78 166 GLU A O 1
ATOM 1283 N N . GLY A 1 167 ? -26.950 6.661 27.339 1.00 34.75 167 GLY A N 1
ATOM 1284 C CA . GLY A 1 167 ? -25.901 7.679 27.276 1.00 34.75 167 GLY A CA 1
ATOM 1285 C C . GLY A 1 167 ? -26.026 8.653 26.103 1.00 34.75 167 GLY A C 1
ATOM 1286 O O . GLY A 1 167 ? -26.220 8.208 24.973 1.00 34.75 167 GLY A O 1
ATOM 1287 N N . PRO A 1 168 ? -25.906 9.975 26.337 1.00 39.03 168 PRO A N 1
ATOM 1288 C CA . PRO A 1 168 ? -25.749 10.943 25.259 1.00 39.03 168 PRO A CA 1
ATOM 1289 C C . PRO A 1 168 ? -24.433 10.641 24.534 1.00 39.03 168 PRO A C 1
ATOM 1291 O O . PRO A 1 168 ? -23.494 10.142 25.160 1.00 39.03 168 PRO A O 1
ATOM 1294 N N . LEU A 1 169 ? -24.337 10.974 23.240 1.00 40.66 169 LEU A N 1
ATOM 1295 C CA . LEU A 1 169 ? -23.027 11.097 22.598 1.00 40.66 169 LEU A CA 1
ATOM 1296 C C . LEU A 1 169 ? -22.109 11.850 23.572 1.00 40.66 169 LEU A C 1
ATOM 1298 O O . LEU A 1 169 ? -22.510 12.900 24.081 1.00 40.66 169 LEU A O 1
ATOM 1302 N N . GLU A 1 170 ? -20.908 11.333 23.849 1.00 41.47 170 GLU A N 1
ATOM 1303 C CA . GLU A 1 170 ? -19.846 12.134 24.457 1.00 41.47 170 GLU A CA 1
ATOM 1304 C C . GLU A 1 170 ? -19.520 13.266 23.476 1.00 41.47 170 GLU A C 1
ATOM 1306 O O . GLU A 1 170 ? -18.589 13.203 22.676 1.00 41.47 170 GLU A O 1
ATOM 1311 N N . VAL A 1 171 ? -20.342 14.313 23.491 1.00 47.50 171 VAL A N 1
ATOM 1312 C CA . VAL A 1 171 ? -20.038 15.567 22.837 1.00 47.50 171 VAL A CA 1
ATOM 1313 C C . VAL A 1 171 ? -18.853 16.094 23.614 1.00 47.50 171 VAL A C 1
ATOM 1315 O O . VAL A 1 171 ? -18.987 16.456 24.787 1.00 47.50 171 VAL A O 1
ATOM 1318 N N . SER A 1 172 ? -17.677 16.075 22.986 1.00 45.41 172 SER A N 1
ATOM 1319 C CA . SER A 1 172 ? -16.496 16.733 23.528 1.00 45.41 172 SER A CA 1
ATOM 1320 C C . SER A 1 172 ? -16.931 18.095 24.063 1.00 45.41 172 SER A C 1
ATOM 1322 O O . SER A 1 172 ? -17.471 18.913 23.312 1.00 45.41 172 SER A O 1
ATOM 1324 N N . LYS A 1 173 ? -16.756 18.325 25.374 1.00 53.91 173 LYS A N 1
ATOM 1325 C CA . LYS A 1 173 ? -17.257 19.519 26.086 1.00 53.91 173 LYS A CA 1
ATOM 1326 C C . LYS A 1 173 ? -16.824 20.834 25.420 1.00 53.91 173 LYS A C 1
ATOM 1328 O O . LYS A 1 173 ? -17.404 21.879 25.694 1.00 53.91 173 LYS A O 1
ATOM 1333 N N . SER A 1 174 ? -15.811 20.781 24.554 1.00 54.72 174 SER A N 1
ATOM 1334 C CA . SER A 1 174 ? -15.308 21.897 23.763 1.00 54.72 174 SER A CA 1
ATOM 1335 C C . SER A 1 174 ? -16.268 22.408 22.681 1.00 54.72 174 SER A C 1
ATOM 1337 O O . SER A 1 174 ? -16.136 23.572 22.321 1.00 54.72 174 SER A O 1
ATOM 1339 N N . HIS A 1 175 ? -17.227 21.605 22.200 1.00 67.12 175 HIS A N 1
ATOM 1340 C CA . HIS A 1 175 ? -18.105 21.951 21.063 1.00 67.12 175 HIS A CA 1
ATOM 1341 C C . HIS A 1 175 ? -19.603 21.796 21.370 1.00 67.12 175 HIS A C 1
ATOM 1343 O O . HIS A 1 175 ? -20.423 21.652 20.466 1.00 67.12 175 HIS A O 1
ATOM 1349 N N . ALA A 1 176 ? -19.966 21.778 22.653 1.00 85.94 176 ALA A N 1
ATOM 1350 C CA . ALA A 1 176 ? -21.356 21.690 23.072 1.00 85.94 176 ALA A CA 1
ATOM 1351 C C . ALA A 1 176 ? -22.045 23.066 23.046 1.00 85.94 176 ALA A C 1
ATOM 1353 O O . ALA A 1 176 ? -21.478 24.074 23.481 1.00 85.94 176 ALA A O 1
ATOM 1354 N N . PHE A 1 177 ? -23.296 23.078 22.596 1.00 90.44 177 PHE A N 1
ATOM 1355 C CA . PHE A 1 177 ? -24.180 24.240 22.570 1.00 90.44 177 PHE A CA 1
ATOM 1356 C C . PHE A 1 177 ? -25.363 24.038 23.521 1.00 90.44 177 PHE A C 1
ATOM 1358 O O . PHE A 1 177 ? -25.863 22.920 23.673 1.00 90.44 177 PHE A O 1
ATOM 1365 N N . PHE A 1 178 ? -25.842 25.116 24.137 1.00 94.56 178 PHE A N 1
ATOM 1366 C CA . PHE A 1 178 ? -27.046 25.113 24.966 1.00 94.56 178 PHE A CA 1
ATOM 1367 C C . PHE A 1 178 ? -28.070 26.102 24.414 1.00 94.56 178 PHE A C 1
ATOM 1369 O O . PHE A 1 178 ? -27.740 27.251 24.138 1.00 94.56 178 PHE A O 1
ATOM 1376 N N . LEU A 1 179 ? -29.318 25.665 24.264 1.00 94.81 179 LEU A N 1
ATOM 1377 C CA . LEU A 1 179 ? -30.432 26.525 23.876 1.00 94.81 179 LEU A CA 1
ATOM 1378 C C . LEU A 1 179 ? -30.998 27.217 25.116 1.00 94.81 179 LEU A C 1
ATOM 1380 O O . LEU A 1 179 ? -31.358 26.548 26.087 1.00 94.81 179 LEU A O 1
ATOM 1384 N N . LEU A 1 180 ? -31.115 28.540 25.060 1.00 93.75 180 LEU A N 1
ATOM 1385 C CA . LEU A 1 180 ? -31.736 29.359 26.094 1.00 93.75 180 LEU A CA 1
ATOM 1386 C C . LEU A 1 180 ? -33.179 29.674 25.678 1.00 93.75 180 LEU A C 1
ATOM 1388 O O . LEU A 1 180 ? -33.425 30.413 24.721 1.00 93.75 180 LEU A O 1
ATOM 1392 N N . GLN A 1 181 ? -34.142 29.092 26.390 1.00 89.56 181 GLN A N 1
ATOM 1393 C CA . GLN A 1 181 ? -35.574 29.340 26.209 1.00 89.56 181 GLN A CA 1
ATOM 1394 C C . GLN A 1 181 ? -36.128 29.949 27.501 1.00 89.56 181 GLN A C 1
ATOM 1396 O O . GLN A 1 181 ? -36.531 29.238 28.417 1.00 89.56 181 GLN A O 1
ATOM 1401 N N . GLY A 1 182 ? -36.116 31.282 27.593 1.00 90.19 182 GLY A N 1
ATOM 1402 C CA . GLY A 1 182 ? -36.435 31.983 28.839 1.00 90.19 182 GLY A CA 1
ATOM 1403 C C . GLY A 1 182 ? -35.320 31.809 29.873 1.00 90.19 182 GLY A C 1
ATOM 1404 O O . GLY A 1 182 ? -34.164 32.102 29.575 1.00 90.19 182 GLY A O 1
ATOM 1405 N N . SER A 1 183 ? -35.664 31.338 31.074 1.00 88.31 183 SER A N 1
ATOM 1406 C CA . SER A 1 183 ? -34.701 30.955 32.120 1.00 88.31 183 SER A CA 1
ATOM 1407 C C . SER A 1 183 ? -34.136 29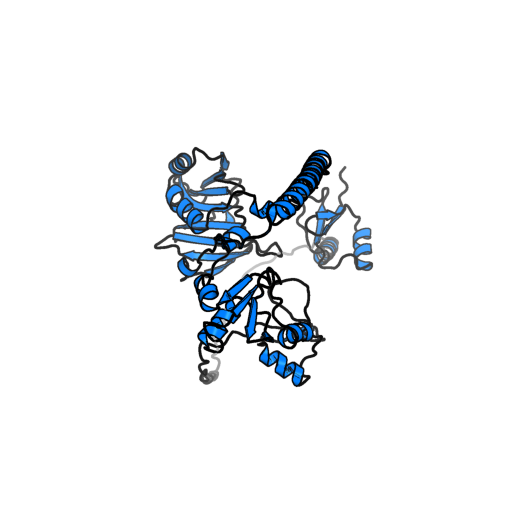.545 31.942 1.00 88.31 183 SER A C 1
ATOM 1409 O O . SER A 1 183 ? -33.170 29.186 32.616 1.00 88.31 183 SER A O 1
ATOM 1411 N N . ASP A 1 184 ? -34.734 28.742 31.059 1.00 89.25 184 ASP A N 1
ATOM 1412 C CA . ASP A 1 184 ? -34.404 27.331 30.936 1.00 89.25 184 ASP A CA 1
ATOM 1413 C C . ASP A 1 184 ? -33.275 27.113 29.934 1.00 89.25 184 ASP A C 1
ATOM 1415 O O . ASP A 1 184 ? -33.282 27.623 28.808 1.00 89.25 184 ASP A O 1
ATOM 1419 N N . ARG A 1 185 ? -32.314 26.291 30.352 1.00 92.75 185 ARG A N 1
ATOM 1420 C CA . ARG A 1 185 ? -31.148 25.896 29.568 1.00 92.75 185 ARG A CA 1
ATOM 1421 C C . ARG A 1 185 ? -31.304 24.443 29.133 1.00 92.75 185 ARG A C 1
ATOM 1423 O O . ARG A 1 185 ? -31.268 23.541 29.967 1.00 92.75 185 ARG A O 1
ATOM 1430 N N . LYS A 1 186 ? -31.461 24.204 27.830 1.00 92.44 186 LYS A N 1
ATOM 1431 C CA . LYS A 1 186 ? -31.588 22.857 27.242 1.00 92.44 186 LYS A CA 1
ATOM 1432 C C . LYS A 1 186 ? -30.307 22.484 26.493 1.00 92.44 186 LYS A C 1
ATOM 1434 O O . LYS A 1 186 ? -29.784 23.299 25.740 1.00 92.44 186 LYS A O 1
ATOM 1439 N N . GLY A 1 187 ? -29.798 21.269 26.688 1.00 91.19 187 GLY A N 1
ATOM 1440 C CA . GLY A 1 187 ? -28.574 20.766 26.048 1.00 91.19 187 GLY A CA 1
ATOM 1441 C C . GLY A 1 187 ? -27.845 19.725 26.911 1.00 91.19 187 GLY A C 1
ATOM 1442 O O . GLY A 1 187 ? -28.389 19.321 27.942 1.00 91.19 187 GLY A O 1
ATOM 1443 N N . PRO A 1 188 ? -26.620 19.305 26.536 1.00 90.88 188 PRO A N 1
ATOM 1444 C CA . PRO A 1 188 ? -25.809 19.825 25.428 1.00 90.88 188 PRO A CA 1
ATOM 1445 C C . PRO A 1 188 ? -26.255 19.315 24.047 1.00 90.88 188 PRO A C 1
ATOM 1447 O O . PRO A 1 188 ? -26.664 18.167 23.911 1.00 90.88 188 PRO A O 1
ATOM 1450 N N . PHE A 1 189 ? -26.121 20.159 23.024 1.00 90.31 189 PHE A N 1
ATOM 1451 C CA . PHE A 1 189 ? -26.340 19.827 21.611 1.00 90.31 189 PHE A CA 1
ATOM 1452 C C . PHE A 1 189 ? -25.036 19.947 20.815 1.00 90.31 189 PHE A C 1
ATOM 1454 O O . PHE A 1 189 ? -24.194 20.786 21.138 1.00 90.31 189 PHE A O 1
ATOM 1461 N N . THR A 1 190 ? -24.872 19.144 19.762 1.00 87.94 190 THR A N 1
ATOM 1462 C CA . THR A 1 190 ? -23.839 19.366 18.732 1.00 87.94 190 THR A CA 1
ATOM 1463 C C . THR A 1 190 ? -24.319 20.371 17.678 1.00 87.94 190 THR A C 1
ATOM 1465 O O . THR A 1 190 ? -25.519 20.628 17.563 1.00 87.94 190 THR A O 1
ATOM 1468 N N . SER A 1 191 ? -23.409 20.901 16.852 1.00 84.56 191 SER A N 1
ATOM 1469 C CA . SER A 1 191 ? -23.777 21.711 15.674 1.00 84.56 191 SER A CA 1
ATOM 1470 C C . SER A 1 191 ? -24.773 20.973 14.772 1.00 84.56 191 SER A C 1
ATOM 1472 O O . SER A 1 191 ? -25.786 21.530 14.352 1.00 84.56 191 SER A O 1
ATOM 1474 N N . ARG A 1 192 ? -24.539 19.674 14.549 1.00 83.88 192 ARG A N 1
ATOM 1475 C CA . ARG A 1 192 ? -25.412 18.803 13.755 1.00 83.88 192 ARG A CA 1
ATOM 1476 C C . ARG A 1 192 ? -26.815 18.673 14.349 1.00 83.88 192 ARG A C 1
ATOM 1478 O O . ARG A 1 192 ? -27.793 18.681 13.601 1.00 83.88 192 ARG A O 1
ATOM 1485 N N . ASP A 1 193 ? -26.930 18.574 15.672 1.00 88.56 193 ASP A N 1
ATOM 1486 C CA . ASP A 1 193 ? -28.233 18.519 16.347 1.00 88.56 193 ASP A CA 1
ATOM 1487 C C . ASP A 1 193 ? -28.997 19.835 16.182 1.00 88.56 193 ASP A C 1
ATOM 1489 O O . ASP A 1 193 ? -30.198 19.814 15.918 1.00 88.56 193 ASP A O 1
ATOM 1493 N N . LEU A 1 194 ? -28.303 20.976 16.253 1.00 90.50 194 LEU A N 1
ATOM 1494 C CA . LEU A 1 194 ? -28.910 22.287 16.019 1.00 90.50 194 LEU A CA 1
ATOM 1495 C C . LEU A 1 194 ? -29.417 22.446 14.579 1.00 90.50 194 LEU A C 1
ATOM 1497 O O . LEU A 1 194 ? -30.546 22.903 14.393 1.00 90.50 194 LEU A O 1
ATOM 1501 N N . HIS A 1 195 ? -28.658 22.000 13.569 1.00 85.75 195 HIS A N 1
ATOM 1502 C CA . HIS A 1 195 ? -29.138 21.979 12.180 1.00 85.75 195 HIS A CA 1
ATOM 1503 C C . HIS A 1 195 ? -30.383 21.097 12.019 1.00 85.75 195 HIS A C 1
ATOM 1505 O O . HIS A 1 195 ? -31.336 21.506 11.358 1.00 85.75 195 HIS A O 1
ATOM 1511 N N . ARG A 1 196 ? -30.418 19.912 12.650 1.00 86.38 196 ARG A N 1
ATOM 1512 C CA . ARG A 1 196 ? -31.585 19.011 12.607 1.00 86.38 196 ARG A CA 1
ATOM 1513 C C . ARG A 1 196 ? -32.814 19.624 13.268 1.00 86.38 196 ARG A C 1
ATOM 1515 O O . ARG A 1 196 ? -33.899 19.577 12.693 1.00 86.38 196 ARG A O 1
ATOM 1522 N N . LEU A 1 197 ? -32.650 20.211 14.452 1.00 89.88 197 LEU A N 1
ATOM 1523 C CA . LEU A 1 197 ? -33.742 20.864 15.170 1.00 89.88 197 LEU A CA 1
ATOM 1524 C C . LEU A 1 197 ? -34.277 22.079 14.398 1.00 89.88 197 LEU A C 1
ATOM 1526 O O . LEU A 1 197 ? -35.492 22.276 14.348 1.00 89.88 197 LEU A O 1
ATOM 1530 N N . ASN A 1 198 ? -33.399 22.858 13.758 1.00 89.38 198 ASN A N 1
ATOM 1531 C CA . ASN A 1 198 ? -33.803 23.980 12.912 1.00 89.38 198 ASN A CA 1
ATOM 1532 C C . ASN A 1 198 ? -34.525 23.507 11.638 1.00 89.38 198 ASN A C 1
ATOM 1534 O O . ASN A 1 198 ? -35.593 24.021 11.310 1.00 89.38 198 ASN A O 1
ATOM 1538 N N . ALA A 1 199 ? -34.009 22.474 10.961 1.00 85.69 199 ALA A N 1
ATOM 1539 C CA . ALA A 1 199 ? -34.639 21.885 9.776 1.00 85.69 199 ALA A CA 1
ATOM 1540 C C . ALA A 1 199 ? -36.032 21.309 10.081 1.00 85.69 199 ALA A C 1
ATOM 1542 O O . ALA A 1 199 ? -36.967 21.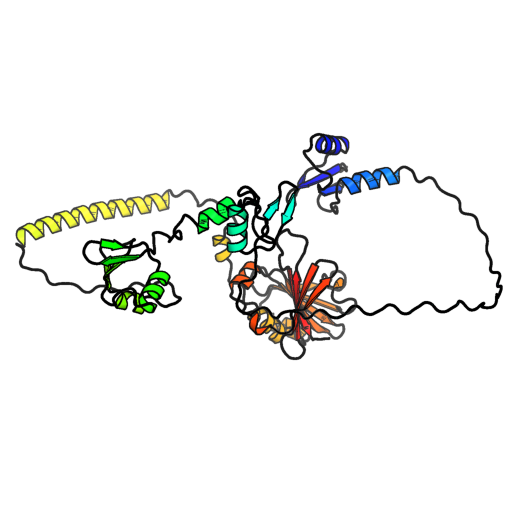488 9.302 1.00 85.69 199 ALA A O 1
ATOM 1543 N N . ALA A 1 200 ? -36.198 20.689 11.253 1.00 89.62 200 ALA A N 1
ATOM 1544 C CA . ALA A 1 200 ? -37.485 20.203 11.746 1.00 89.62 200 ALA A CA 1
ATOM 1545 C C . ALA A 1 200 ? -38.428 21.324 12.232 1.00 89.62 200 ALA A C 1
ATOM 1547 O O . ALA A 1 200 ? -39.539 21.031 12.669 1.00 89.62 200 ALA A O 1
ATOM 1548 N N . ARG A 1 201 ? -37.998 22.597 12.194 1.00 89.19 201 ARG A N 1
ATOM 1549 C CA . ARG A 1 201 ? -38.699 23.760 12.773 1.00 89.19 201 ARG A CA 1
ATOM 1550 C C . ARG A 1 201 ? -39.062 23.575 14.254 1.00 89.19 201 ARG A C 1
ATOM 1552 O O . ARG A 1 201 ? -40.024 24.162 14.742 1.00 89.19 201 ARG A O 1
ATOM 1559 N N . ALA A 1 202 ? -38.282 22.769 14.977 1.00 89.19 202 ALA A N 1
ATOM 1560 C CA . ALA A 1 202 ? -38.489 22.473 16.395 1.00 89.19 202 ALA A CA 1
ATOM 1561 C C . ALA A 1 202 ? -37.966 23.588 17.319 1.00 89.19 202 ALA A C 1
ATOM 1563 O O . ALA A 1 202 ? -38.250 23.594 18.517 1.00 89.19 202 ALA A O 1
ATOM 1564 N N . ILE A 1 203 ? -37.194 24.530 16.773 1.00 90.06 203 ILE A N 1
ATOM 1565 C CA . ILE A 1 203 ? -36.627 25.681 17.475 1.00 90.06 203 ILE A CA 1
ATOM 1566 C C . ILE A 1 203 ? -36.809 26.941 16.632 1.00 90.06 203 ILE A C 1
ATOM 1568 O O . ILE A 1 203 ? -36.780 26.893 15.405 1.00 90.06 203 ILE A O 1
ATOM 1572 N N . HIS A 1 204 ? -37.054 28.068 17.297 1.00 91.19 204 HIS A N 1
ATOM 1573 C CA . HIS A 1 204 ? -37.313 29.332 16.620 1.00 91.19 204 HIS A CA 1
ATOM 1574 C C . HIS A 1 204 ? -35.981 29.946 16.137 1.00 91.19 204 HIS A C 1
ATOM 1576 O O . HIS A 1 204 ? -35.013 29.911 16.895 1.00 91.19 204 HIS A O 1
ATOM 1582 N N . PRO A 1 205 ? -35.906 30.593 14.957 1.00 87.88 205 PRO A N 1
ATOM 1583 C CA . PRO A 1 205 ? -34.657 31.180 14.438 1.00 87.88 205 PRO A CA 1
ATOM 1584 C C . PRO A 1 205 ? -33.999 32.220 15.362 1.00 87.88 205 PRO A C 1
ATOM 1586 O O . PRO A 1 205 ? -32.794 32.428 15.339 1.00 87.88 205 PRO A O 1
ATOM 1589 N N . ARG A 1 206 ? -34.803 32.849 16.228 1.00 90.06 206 ARG A N 1
ATOM 1590 C CA . ARG A 1 206 ? -34.345 33.802 17.258 1.00 90.06 206 ARG A CA 1
ATOM 1591 C C . ARG A 1 206 ? -34.028 33.167 18.616 1.00 90.06 206 ARG A C 1
ATOM 1593 O O . ARG A 1 206 ? -33.840 33.889 19.590 1.00 90.06 206 ARG A O 1
ATOM 1600 N N . THR A 1 207 ? -34.041 31.839 18.728 1.00 92.56 207 THR A N 1
ATOM 1601 C CA . THR A 1 207 ? -33.624 31.167 19.962 1.00 92.56 207 THR A CA 1
ATOM 1602 C C . THR A 1 207 ? -32.146 31.457 20.209 1.00 92.56 207 THR A C 1
ATOM 1604 O O . THR A 1 207 ? -31.320 31.343 19.305 1.00 92.56 207 THR A O 1
ATOM 1607 N N . MET A 1 208 ? -31.838 31.862 21.438 1.00 93.81 208 MET A N 1
ATOM 1608 C CA . MET A 1 208 ? -30.489 32.194 21.874 1.00 93.81 208 MET A CA 1
ATOM 1609 C C . MET A 1 208 ? -29.711 30.908 22.167 1.00 93.81 208 MET A C 1
ATOM 1611 O O . MET A 1 208 ? -30.240 29.984 22.786 1.00 93.81 208 MET A O 1
ATOM 1615 N N . VAL A 1 209 ? -28.460 30.853 21.725 1.00 92.31 209 VAL A N 1
ATOM 1616 C CA . VAL A 1 209 ? -27.552 29.716 21.875 1.00 92.31 209 VAL A CA 1
ATOM 1617 C C . VAL A 1 209 ? -26.317 30.163 22.643 1.00 92.31 209 VAL A C 1
ATOM 1619 O O . VAL A 1 209 ? -25.679 31.152 22.290 1.00 92.31 209 VAL A O 1
ATOM 1622 N N . GLU A 1 210 ? -25.980 29.426 23.693 1.00 93.19 210 GLU A N 1
ATOM 1623 C CA . GLU A 1 210 ? -24.815 29.642 24.545 1.00 93.19 210 GLU A CA 1
ATOM 1624 C C . GLU A 1 210 ? -23.750 28.571 24.266 1.00 93.19 210 GLU A C 1
ATOM 1626 O O . GLU A 1 210 ? -24.048 27.373 24.210 1.00 93.19 210 GLU A O 1
ATOM 1631 N N . PHE A 1 211 ? -22.490 28.988 24.124 1.00 89.38 211 PHE A N 1
ATOM 1632 C CA . PHE A 1 211 ? -21.366 28.070 23.923 1.00 89.38 211 PHE A CA 1
ATOM 1633 C C . PHE A 1 211 ? -20.883 27.498 25.259 1.00 89.38 211 PHE A C 1
ATOM 1635 O O . PHE A 1 211 ? -20.520 28.250 26.163 1.00 89.38 211 PHE A O 1
ATOM 1642 N N . ALA A 1 212 ? -20.748 26.173 25.369 1.00 86.44 212 ALA A N 1
ATOM 1643 C CA . ALA A 1 212 ? -20.266 25.523 26.594 1.00 86.44 212 ALA A CA 1
ATOM 1644 C C . ALA A 1 212 ? -18.887 26.033 27.056 1.00 86.44 212 ALA A C 1
ATOM 1646 O O . ALA A 1 212 ? -18.637 26.160 28.253 1.00 86.44 212 ALA A O 1
ATOM 1647 N N . LYS A 1 213 ? -17.996 26.345 26.104 1.00 84.81 213 LYS A N 1
ATOM 1648 C CA . LYS A 1 213 ? -16.633 26.843 26.361 1.00 84.81 213 LYS A CA 1
ATOM 1649 C C . LYS A 1 213 ? -16.592 28.339 26.704 1.00 84.81 213 LYS A C 1
ATOM 1651 O O . LYS A 1 213 ? -15.611 28.806 27.276 1.00 84.81 213 LYS A O 1
ATOM 1656 N N . SER A 1 214 ? -17.629 29.098 26.348 1.00 81.31 214 SER A N 1
ATOM 1657 C CA . SER A 1 214 ? -17.699 30.543 26.572 1.00 81.31 214 SER A CA 1
ATOM 1658 C C . SER A 1 214 ? -19.143 30.961 26.874 1.00 81.31 214 SER A C 1
ATOM 1660 O O . SER A 1 214 ? -19.823 31.483 25.993 1.00 81.31 214 SER A O 1
ATOM 1662 N N . PRO A 1 215 ? -19.622 30.752 28.114 1.00 79.88 215 PRO A N 1
ATOM 1663 C CA . PRO A 1 215 ? -21.011 31.031 28.495 1.00 79.88 215 PRO A CA 1
ATOM 1664 C C . PRO A 1 215 ? -21.414 32.512 28.347 1.00 79.88 215 PRO A C 1
ATOM 1666 O O . PRO A 1 215 ? -22.584 32.851 28.226 1.00 79.88 215 PRO A O 1
ATOM 1669 N N . ALA A 1 216 ? -20.435 33.421 28.287 1.00 78.38 216 ALA A N 1
ATOM 1670 C CA . ALA A 1 216 ? -20.670 34.837 28.002 1.00 78.38 216 ALA A CA 1
ATOM 1671 C C . ALA A 1 216 ? -20.976 35.130 26.517 1.00 78.38 216 ALA A C 1
ATOM 1673 O O . ALA A 1 216 ? -21.438 36.224 26.194 1.00 78.38 216 ALA A O 1
ATOM 1674 N N . ARG A 1 217 ? -20.702 34.188 25.604 1.00 82.00 217 ARG A N 1
ATOM 1675 C CA . ARG A 1 217 ? -21.052 34.301 24.185 1.00 82.00 217 ARG A CA 1
ATOM 1676 C C . ARG A 1 217 ? -22.434 33.692 23.980 1.00 82.00 217 ARG A C 1
ATOM 1678 O O . ARG A 1 217 ? -22.595 32.475 24.026 1.00 82.00 217 ARG A O 1
ATOM 1685 N N . VAL A 1 218 ? -23.413 34.556 23.733 1.00 86.50 218 VAL A N 1
ATOM 1686 C CA . VAL A 1 218 ? -24.775 34.165 23.368 1.00 86.50 218 VAL A CA 1
ATOM 1687 C C . VAL A 1 218 ? -25.091 34.758 22.003 1.00 86.50 218 VAL A C 1
ATOM 1689 O O . VAL A 1 218 ? -24.969 35.968 21.818 1.00 86.50 218 VAL A O 1
ATOM 1692 N N . ILE A 1 219 ? -25.474 33.913 21.051 1.00 91.50 219 ILE A N 1
ATOM 1693 C CA . ILE A 1 219 ? -25.851 34.327 19.693 1.00 91.50 219 ILE A CA 1
ATOM 1694 C C . ILE A 1 219 ? -27.178 33.687 19.297 1.00 91.50 219 ILE A C 1
ATOM 1696 O O . ILE A 1 219 ? -27.573 32.676 19.873 1.00 91.50 219 ILE A O 1
ATOM 1700 N N . THR A 1 220 ? -27.890 34.267 18.338 1.00 91.38 220 THR A N 1
ATOM 1701 C CA . THR A 1 220 ? -29.109 33.650 17.805 1.00 91.38 220 THR A CA 1
ATOM 1702 C C . THR A 1 220 ? -28.762 32.467 16.906 1.00 91.38 220 THR A C 1
ATOM 1704 O O . THR A 1 220 ? -27.680 32.407 16.315 1.00 91.38 220 THR A O 1
ATOM 1707 N N . ILE A 1 221 ? -29.662 31.486 16.843 1.00 88.00 221 ILE A N 1
ATOM 1708 C CA . ILE A 1 221 ? -29.395 30.248 16.114 1.00 88.00 221 ILE A CA 1
ATOM 1709 C C . ILE A 1 221 ? -29.248 30.457 14.604 1.00 88.00 221 ILE A C 1
ATOM 1711 O O . ILE A 1 221 ? -28.428 29.785 13.996 1.00 88.00 221 ILE A O 1
ATOM 1715 N N . ASP A 1 222 ? -29.975 31.395 14.002 1.00 86.88 222 ASP A N 1
ATOM 1716 C CA . ASP A 1 222 ? -29.796 31.756 12.591 1.00 86.88 222 ASP A CA 1
ATOM 1717 C C . ASP A 1 222 ? -28.354 32.199 12.288 1.00 86.88 222 ASP A C 1
ATOM 1719 O O . ASP A 1 222 ? -27.696 31.614 11.433 1.00 86.88 222 ASP A O 1
ATOM 1723 N N . VAL A 1 223 ? -27.814 33.126 13.082 1.00 85.88 223 VAL A N 1
ATOM 1724 C CA . VAL A 1 223 ? -26.429 33.609 12.968 1.00 85.88 223 VAL A CA 1
ATOM 1725 C C . VAL A 1 223 ? -25.420 32.482 13.189 1.00 85.88 223 VAL A C 1
ATOM 1727 O O . VAL A 1 223 ? -24.398 32.424 12.507 1.00 85.88 223 VAL A O 1
ATOM 1730 N N . LEU A 1 224 ? -25.687 31.581 14.139 1.00 86.69 224 LEU A N 1
ATOM 1731 C CA . LEU A 1 224 ? -24.817 30.435 14.394 1.00 86.69 224 LEU A CA 1
ATOM 1732 C C . LEU A 1 224 ? -24.792 29.468 13.205 1.00 86.69 224 LEU A C 1
ATOM 1734 O O . LEU A 1 224 ? -23.717 29.024 12.819 1.00 86.69 224 LEU A O 1
ATOM 1738 N N . LEU A 1 225 ? -25.952 29.122 12.645 1.00 86.19 225 LEU A N 1
ATOM 1739 C CA . LEU A 1 225 ? -26.051 28.139 11.565 1.00 86.19 225 LEU A CA 1
ATOM 1740 C C . LEU A 1 225 ? -25.550 28.684 10.223 1.00 86.19 225 LEU A C 1
ATOM 1742 O O . LEU A 1 225 ? -25.066 27.895 9.421 1.00 86.19 225 LEU A O 1
ATOM 1746 N N . ASP A 1 226 ? -25.611 29.999 10.000 1.00 84.75 226 ASP A N 1
ATOM 1747 C CA . ASP A 1 226 ? -24.990 30.647 8.837 1.00 84.75 226 ASP A CA 1
ATOM 1748 C C . ASP A 1 226 ? -23.455 30.691 8.954 1.00 84.75 226 ASP A C 1
ATOM 1750 O O . ASP A 1 226 ? -22.743 30.626 7.953 1.00 84.75 226 ASP A O 1
ATOM 1754 N N . ALA A 1 227 ? -22.933 30.800 10.182 1.00 81.62 227 ALA A N 1
ATOM 1755 C CA . ALA A 1 227 ? -21.496 30.833 10.460 1.00 81.62 227 ALA A CA 1
ATOM 1756 C C . ALA A 1 227 ? -20.858 29.438 10.562 1.00 81.62 227 ALA A C 1
ATOM 1758 O O . ALA A 1 227 ? -19.635 29.319 10.480 1.00 81.62 227 ALA A O 1
ATOM 1759 N N . LEU A 1 228 ? -21.663 28.394 10.771 1.00 78.25 228 LEU A N 1
ATOM 1760 C CA . LEU A 1 228 ? -21.214 27.010 10.785 1.00 78.25 228 LEU A CA 1
ATOM 1761 C C . LEU A 1 228 ? -21.348 26.433 9.370 1.00 78.25 228 LEU A C 1
ATOM 1763 O O . LEU A 1 228 ? -22.462 26.124 8.942 1.00 78.25 228 LEU A O 1
ATOM 1767 N N . PRO A 1 229 ? -20.247 26.261 8.620 1.00 65.44 229 PRO A N 1
ATOM 1768 C CA . PRO A 1 229 ? -20.309 25.506 7.378 1.00 65.44 229 PRO A CA 1
ATOM 1769 C C . PRO A 1 229 ? -20.822 24.097 7.688 1.00 65.44 229 PRO A C 1
ATOM 1771 O O . PRO A 1 229 ? -20.440 23.509 8.702 1.00 65.44 229 PRO A O 1
ATOM 1774 N N . GLN A 1 230 ? -21.677 23.552 6.812 1.00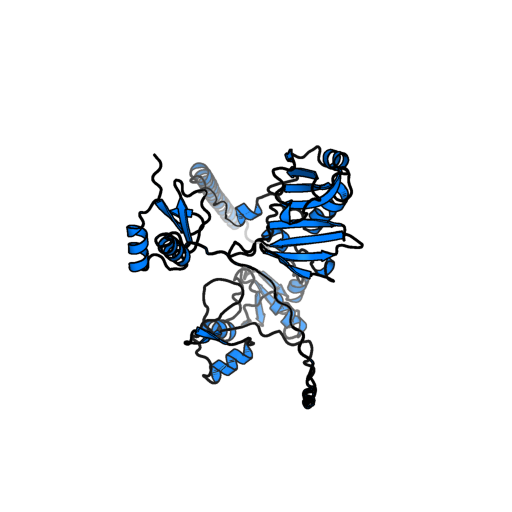 59.34 230 GLN A N 1
ATOM 1775 C CA . GLN A 1 230 ? -22.260 22.218 7.011 1.00 59.34 230 GLN A CA 1
ATOM 1776 C C . GLN A 1 230 ? -21.186 21.138 7.245 1.00 59.34 230 GLN A C 1
ATOM 1778 O O . GLN A 1 230 ? -21.493 20.163 7.925 1.00 59.34 230 GLN A O 1
ATOM 1783 N N . ASP A 1 231 ? -19.941 21.374 6.796 1.00 51.06 231 ASP A N 1
ATOM 1784 C CA . ASP A 1 231 ? -18.813 20.442 6.899 1.00 51.06 231 ASP A CA 1
ATOM 1785 C C . ASP A 1 231 ? -17.414 21.083 7.131 1.00 51.06 231 ASP A C 1
ATOM 1787 O O . ASP A 1 231 ? -16.426 20.532 6.650 1.00 51.06 231 ASP A O 1
ATOM 1791 N N . ALA A 1 232 ? -17.238 22.213 7.842 1.00 45.38 232 ALA A N 1
ATOM 1792 C CA . ALA A 1 232 ? -15.864 22.729 8.062 1.00 45.38 232 ALA A CA 1
ATOM 1793 C C . ALA A 1 232 ? -15.513 23.286 9.457 1.00 45.38 232 ALA A C 1
ATOM 1795 O O . ALA A 1 232 ? -16.304 23.930 10.146 1.00 45.38 232 ALA A O 1
ATOM 1796 N N . GLU A 1 233 ? -14.264 22.998 9.837 1.00 42.34 233 GLU A N 1
ATOM 1797 C CA . GLU A 1 233 ? -13.545 23.490 11.011 1.00 42.34 233 GLU A CA 1
ATOM 1798 C C . GLU A 1 233 ? -13.242 25.003 10.944 1.00 42.34 233 GLU A C 1
ATOM 1800 O O . GLU A 1 233 ? -13.259 25.645 9.896 1.00 42.34 233 GLU A O 1
ATOM 1805 N N . GLU A 1 234 ? -12.995 25.543 12.136 1.00 42.53 234 GLU A N 1
ATOM 1806 C CA . GLU A 1 234 ? -13.144 26.917 12.625 1.00 42.53 234 GLU A CA 1
ATOM 1807 C C . GLU A 1 234 ? -12.267 28.021 11.997 1.00 42.53 234 GLU A C 1
ATOM 1809 O O . GLU A 1 234 ? -11.058 27.855 11.855 1.00 42.53 234 GLU A O 1
ATOM 1814 N N . HIS A 1 235 ? -12.826 29.241 11.889 1.00 34.53 235 HIS A N 1
ATOM 1815 C CA . HIS A 1 235 ? -12.108 30.508 12.130 1.00 34.53 235 HIS A CA 1
ATOM 1816 C C . HIS A 1 235 ? -13.003 31.546 12.854 1.00 34.53 235 HIS A C 1
ATOM 1818 O O . HIS A 1 235 ? -14.151 31.767 12.476 1.00 34.53 235 HIS A O 1
ATOM 1824 N N . GLU A 1 236 ? -12.477 32.187 13.911 1.00 36.75 236 GLU A N 1
ATOM 1825 C CA . GLU A 1 236 ? -13.181 33.179 14.755 1.00 36.75 236 GLU A CA 1
ATOM 1826 C C . GLU A 1 236 ? -13.263 34.592 14.118 1.00 36.75 236 GLU A C 1
ATOM 1828 O O . GLU A 1 236 ? -12.242 35.104 13.649 1.00 36.75 236 GLU A O 1
ATOM 1833 N N . PRO A 1 237 ? -14.409 35.307 14.204 1.00 38.44 237 PRO A N 1
ATOM 1834 C CA . PRO A 1 237 ? -14.495 36.728 13.846 1.00 38.44 237 PRO A CA 1
ATOM 1835 C C . PRO A 1 237 ? -14.283 37.712 15.025 1.00 38.44 237 PRO A C 1
ATOM 1837 O O . PRO A 1 237 ? -14.587 37.433 16.186 1.00 38.44 237 PRO A O 1
ATOM 1840 N N . ARG A 1 238 ? -13.756 38.905 14.686 1.00 32.03 238 ARG A N 1
ATOM 1841 C CA . ARG A 1 238 ? -13.356 40.035 15.563 1.00 32.03 238 ARG A CA 1
ATOM 1842 C C . ARG A 1 238 ? -14.523 40.938 16.022 1.00 32.03 238 ARG A C 1
ATOM 1844 O O . ARG A 1 238 ? -15.520 41.089 15.329 1.00 32.03 238 ARG A O 1
ATOM 1851 N N . ILE A 1 239 ? -14.321 41.601 17.170 1.00 36.38 239 ILE A N 1
ATOM 1852 C CA . ILE A 1 239 ? -15.283 42.412 17.955 1.00 36.38 239 ILE A CA 1
ATOM 1853 C C . ILE A 1 239 ? -15.183 43.929 17.649 1.00 36.38 239 ILE A C 1
ATOM 1855 O O . ILE A 1 239 ? -14.084 44.437 17.425 1.00 36.38 239 ILE A O 1
ATOM 1859 N N . LEU A 1 240 ? -16.309 44.664 17.740 1.00 35.31 240 LEU A N 1
ATOM 1860 C CA . LEU A 1 240 ? -16.408 46.143 17.765 1.00 35.31 240 LEU A CA 1
ATOM 1861 C C . LEU A 1 240 ? -16.806 46.682 19.167 1.00 35.31 240 LEU A C 1
ATOM 1863 O O . LEU A 1 240 ? -17.513 45.981 19.892 1.00 35.31 240 LEU A O 1
ATOM 1867 N N . PRO A 1 241 ? -16.405 47.912 19.569 1.00 44.50 241 PRO A N 1
ATOM 1868 C CA . PRO A 1 241 ? -16.575 48.404 20.943 1.00 44.50 241 PRO A CA 1
ATOM 1869 C C . PRO A 1 241 ? -17.828 49.276 21.180 1.00 44.50 241 PRO A C 1
ATOM 1871 O O . PRO A 1 241 ? -18.304 49.984 20.293 1.00 44.50 241 PRO A O 1
ATOM 1874 N N . VAL A 1 242 ? -18.304 49.282 22.433 1.00 39.62 242 VAL A N 1
ATOM 1875 C CA . VAL A 1 242 ? -19.423 50.093 22.962 1.00 39.62 242 VAL A CA 1
ATOM 1876 C C . VAL A 1 242 ? -18.898 51.318 23.738 1.00 39.62 242 VAL A C 1
ATOM 1878 O O . VAL A 1 242 ? -17.882 51.239 24.427 1.00 39.62 242 VAL A O 1
ATOM 1881 N N . LYS A 1 243 ? -19.598 52.460 23.627 1.00 44.00 243 LYS A N 1
ATOM 1882 C CA . LYS A 1 243 ? -19.275 53.762 24.260 1.00 44.00 243 LYS A CA 1
ATOM 1883 C C . LYS A 1 243 ? -19.446 53.760 25.794 1.00 44.00 243 LYS A C 1
ATOM 1885 O O . LYS A 1 243 ? -20.464 53.259 26.267 1.00 44.00 243 LYS A O 1
ATOM 1890 N N . PRO A 1 244 ? -18.558 54.423 26.569 1.00 45.41 244 PRO A N 1
ATOM 1891 C CA . PRO A 1 244 ? -18.713 54.537 28.017 1.00 45.41 244 PRO A CA 1
ATOM 1892 C C . PRO A 1 244 ? -19.457 55.810 28.460 1.00 45.41 244 PRO A C 1
ATOM 1894 O O . PRO A 1 244 ? -19.353 56.877 27.849 1.00 45.41 244 PRO A O 1
ATOM 1897 N N . SER A 1 245 ? -20.188 55.681 29.571 1.00 48.25 245 SER A N 1
ATOM 1898 C CA . SER A 1 245 ? -20.815 56.762 30.334 1.00 48.25 245 SER A CA 1
ATOM 1899 C C . SER A 1 245 ? -19.829 57.398 31.326 1.00 48.25 245 SER A C 1
ATOM 1901 O O . SER A 1 245 ? -18.799 56.825 31.683 1.00 48.25 245 SER A O 1
ATOM 1903 N N . ARG A 1 246 ? -20.137 58.633 31.738 1.00 54.12 246 ARG A N 1
ATOM 1904 C CA . ARG A 1 246 ? -19.268 59.530 32.515 1.00 54.12 246 ARG A CA 1
ATOM 1905 C C . ARG A 1 246 ? -19.032 59.010 33.939 1.00 54.12 246 ARG A C 1
ATOM 1907 O O . ARG A 1 246 ? -19.803 59.301 34.847 1.00 54.12 246 ARG A O 1
ATOM 1914 N N . PHE A 1 247 ? -17.938 58.278 34.125 1.00 52.31 247 PHE A N 1
ATOM 1915 C CA . PHE A 1 247 ? -17.382 57.925 35.431 1.00 52.31 247 PHE A CA 1
ATOM 1916 C C . PHE A 1 247 ? -16.309 58.939 35.850 1.00 52.31 247 PHE A C 1
ATOM 1918 O O . PHE A 1 247 ? -15.554 59.441 35.020 1.00 52.31 247 PHE A O 1
ATOM 1925 N N . SER A 1 248 ? -16.236 59.245 37.148 1.00 58.19 248 SER A N 1
ATOM 1926 C CA . SER A 1 248 ? -15.253 60.176 37.720 1.00 58.19 248 SER A CA 1
ATOM 1927 C C . SER A 1 248 ? -13.815 59.717 37.431 1.00 58.19 248 SER A C 1
ATOM 1929 O O . SER A 1 248 ? -13.329 58.733 37.997 1.00 58.19 248 SER A O 1
ATOM 1931 N N . TYR A 1 249 ? -13.136 60.453 36.544 1.00 66.06 249 TYR A N 1
ATOM 1932 C CA . TYR A 1 249 ? -11.804 60.142 36.014 1.00 66.06 249 TYR A CA 1
ATOM 1933 C C . TYR A 1 249 ? -10.714 60.014 37.090 1.00 66.06 249 TYR A C 1
ATOM 1935 O O . TYR A 1 249 ? -9.738 59.298 36.884 1.00 66.06 249 TYR A O 1
ATOM 1943 N N . ALA A 1 250 ? -10.889 60.634 38.260 1.00 70.12 250 ALA A N 1
ATOM 1944 C CA . ALA A 1 250 ? -9.887 60.607 39.325 1.00 70.12 250 ALA A CA 1
ATOM 1945 C C . ALA A 1 250 ? -9.758 59.227 40.000 1.00 70.12 250 ALA A C 1
ATOM 1947 O O . ALA A 1 250 ? -8.650 58.757 40.249 1.00 70.12 250 ALA A O 1
ATOM 1948 N N . ARG A 1 251 ? -10.877 58.533 40.257 1.00 67.00 251 ARG A N 1
ATOM 1949 C CA . ARG A 1 251 ? -10.839 57.168 40.822 1.00 67.00 251 ARG A CA 1
ATOM 1950 C C . ARG A 1 251 ? -10.445 56.134 39.773 1.00 67.00 251 ARG A C 1
ATOM 1952 O O . ARG A 1 251 ? -9.755 55.171 40.090 1.00 67.00 251 ARG A O 1
ATOM 1959 N N . LEU A 1 252 ? -10.836 56.368 38.523 1.00 75.69 252 LEU A N 1
ATOM 1960 C CA . LEU A 1 252 ? -10.519 55.479 37.411 1.00 75.69 252 LEU A CA 1
ATOM 1961 C C . LEU A 1 252 ? -9.026 55.533 37.061 1.00 75.69 252 LEU A C 1
ATOM 1963 O O . LEU A 1 252 ? -8.435 54.485 36.832 1.00 75.69 252 LEU A O 1
ATOM 1967 N N . GLY A 1 253 ? -8.393 56.711 37.126 1.00 83.56 253 GLY A N 1
ATOM 1968 C CA . GLY A 1 253 ? -6.949 56.862 36.922 1.00 83.56 253 GLY A CA 1
ATOM 1969 C C . GLY A 1 253 ? -6.108 56.096 37.947 1.00 83.56 253 GLY A C 1
ATOM 1970 O O . GLY A 1 253 ? -5.147 55.430 37.573 1.00 83.56 253 GLY A O 1
ATOM 1971 N N . MET A 1 254 ? -6.508 56.110 39.223 1.00 85.94 254 MET A N 1
ATOM 1972 C CA . MET A 1 254 ? -5.811 55.358 40.273 1.00 85.94 254 MET A CA 1
ATOM 1973 C C . MET A 1 254 ? -5.959 53.841 40.085 1.00 85.94 254 MET A C 1
ATOM 1975 O O . MET A 1 254 ? -4.981 53.107 40.186 1.00 85.94 254 MET A O 1
ATOM 1979 N N . ILE A 1 255 ? -7.167 53.373 39.747 1.00 82.50 255 ILE A N 1
ATOM 1980 C CA . ILE A 1 255 ? -7.415 51.954 39.461 1.00 82.50 255 ILE A CA 1
ATOM 1981 C C . ILE A 1 255 ? -6.624 51.514 38.223 1.00 82.50 255 ILE A C 1
ATOM 1983 O O . ILE A 1 255 ? -5.985 50.465 38.258 1.00 82.50 255 ILE A O 1
ATOM 1987 N N . LEU A 1 256 ? -6.603 52.320 37.154 1.00 86.81 256 LEU A N 1
ATOM 1988 C CA . LEU A 1 256 ? -5.824 52.017 35.952 1.00 86.81 256 LEU A CA 1
ATOM 1989 C C . LEU A 1 256 ? -4.326 51.932 36.265 1.00 86.81 256 LEU A C 1
ATOM 1991 O O . LEU A 1 256 ? -3.657 51.018 35.795 1.00 86.81 256 LEU A O 1
ATOM 1995 N N . PHE A 1 257 ? -3.808 52.842 37.095 1.00 88.44 257 PHE A N 1
ATOM 1996 C CA . PHE A 1 257 ? -2.409 52.835 37.515 1.00 88.44 257 PHE A CA 1
ATOM 1997 C C . PHE A 1 257 ? -2.053 51.567 38.306 1.00 88.44 257 PHE A C 1
ATOM 1999 O O . PHE A 1 257 ? -1.062 50.903 37.998 1.00 88.44 257 PHE A O 1
ATOM 2006 N N . CYS A 1 258 ? -2.896 51.160 39.261 1.00 91.19 258 CYS A N 1
ATOM 2007 C CA . CYS A 1 258 ? -2.710 49.902 39.986 1.00 91.19 258 CYS A CA 1
ATOM 2008 C C . CYS A 1 258 ? -2.781 48.680 39.056 1.00 91.19 258 CYS A C 1
ATOM 2010 O O . CYS A 1 258 ? -1.965 47.770 39.185 1.00 91.19 258 CYS A O 1
ATOM 2012 N N . LEU A 1 259 ? -3.704 48.665 38.088 1.00 91.19 259 LEU A N 1
ATOM 2013 C CA . LEU A 1 259 ? -3.817 47.578 37.110 1.00 91.19 259 LEU A CA 1
ATOM 2014 C C . LEU A 1 259 ? -2.596 47.492 36.187 1.00 91.19 259 LEU A C 1
ATOM 2016 O O . LEU A 1 259 ? -2.168 46.387 35.866 1.00 91.19 259 LEU A O 1
ATOM 2020 N N . VAL A 1 260 ? -1.998 48.622 35.801 1.00 91.31 260 VAL A N 1
ATOM 2021 C CA . VAL A 1 260 ? -0.759 48.644 35.006 1.00 91.31 260 VAL A CA 1
ATOM 2022 C C . VAL A 1 260 ? 0.419 48.091 35.808 1.00 91.31 260 VAL A C 1
ATOM 2024 O O . VAL A 1 260 ? 1.185 47.288 35.279 1.00 91.31 260 VAL A O 1
ATOM 2027 N N . LEU A 1 261 ? 0.545 48.447 37.091 1.00 93.44 261 LEU A N 1
ATOM 2028 C CA . LEU A 1 261 ? 1.604 47.912 37.955 1.00 93.44 261 LEU A CA 1
ATOM 2029 C C . LEU A 1 261 ? 1.453 46.404 38.189 1.00 93.44 261 LEU A C 1
ATOM 2031 O O . LEU A 1 261 ? 2.426 45.659 38.061 1.00 93.44 261 LEU A O 1
ATOM 2035 N N . ILE A 1 262 ? 0.232 45.940 38.472 1.00 93.56 262 ILE A N 1
ATOM 2036 C CA . ILE A 1 262 ? -0.059 44.510 38.635 1.00 93.56 262 ILE A CA 1
ATOM 2037 C C . ILE A 1 262 ? 0.183 43.772 37.313 1.00 93.56 262 ILE A C 1
ATOM 2039 O O . ILE A 1 262 ? 0.837 42.732 37.303 1.00 93.56 262 ILE A O 1
ATOM 2043 N N . GLY A 1 263 ? -0.275 44.328 36.189 1.00 93.31 263 GLY A N 1
ATOM 2044 C CA . GLY A 1 263 ? -0.050 43.771 34.857 1.00 93.31 263 GLY A CA 1
ATOM 2045 C C . GLY A 1 263 ? 1.435 43.649 34.518 1.00 93.31 263 GLY A C 1
ATOM 2046 O O . GLY A 1 263 ? 1.861 42.606 34.027 1.00 93.31 263 GLY A O 1
ATOM 2047 N N . GLY A 1 264 ? 2.241 44.660 34.852 1.00 92.81 264 GLY A N 1
ATOM 2048 C CA . GLY A 1 264 ? 3.694 44.635 34.677 1.00 92.81 264 GLY A CA 1
ATOM 2049 C C . GLY A 1 264 ? 4.379 43.563 35.526 1.00 92.81 264 GLY A C 1
ATOM 2050 O O . GLY A 1 264 ? 5.221 42.824 35.016 1.00 92.81 264 GLY A O 1
ATOM 2051 N N . ALA A 1 265 ? 3.980 43.415 36.792 1.00 92.94 265 ALA A N 1
ATOM 2052 C CA . ALA A 1 265 ? 4.516 42.382 37.678 1.00 92.94 265 ALA A CA 1
ATOM 2053 C C . ALA A 1 265 ? 4.146 40.963 37.207 1.00 92.94 265 ALA A C 1
ATOM 2055 O O . ALA A 1 265 ? 5.007 40.083 37.150 1.00 92.94 265 ALA A O 1
ATOM 2056 N N . VAL A 1 266 ? 2.889 40.745 36.804 1.00 93.00 266 VAL A N 1
ATOM 2057 C CA . VAL A 1 266 ? 2.419 39.460 36.262 1.00 93.00 266 VAL A CA 1
ATOM 2058 C C . VAL A 1 266 ? 3.122 39.135 34.944 1.00 93.00 266 VAL A C 1
ATOM 2060 O O . VAL A 1 266 ? 3.561 38.002 34.746 1.00 93.00 266 VAL A O 1
ATOM 2063 N N . TRP A 1 267 ? 3.289 40.122 34.062 1.00 92.69 267 TRP A N 1
ATOM 2064 C CA . TRP A 1 267 ? 4.014 39.952 32.805 1.00 92.69 267 TRP A CA 1
ATOM 2065 C C . TRP A 1 267 ? 5.493 39.627 33.032 1.00 92.69 267 TRP A C 1
ATOM 2067 O O . TRP A 1 267 ? 6.030 38.729 32.384 1.00 92.69 267 TRP A O 1
ATOM 2077 N N . GLY A 1 268 ? 6.143 40.303 33.984 1.00 94.50 268 GLY A N 1
ATOM 2078 C CA . GLY A 1 268 ? 7.521 40.020 34.383 1.00 94.50 268 GLY A CA 1
ATOM 2079 C C . GLY A 1 268 ? 7.687 38.597 34.918 1.00 94.50 268 GLY A C 1
ATOM 2080 O O . GLY A 1 268 ? 8.578 37.874 34.474 1.00 94.50 268 GLY A O 1
ATOM 2081 N N . LEU A 1 269 ? 6.781 38.154 35.795 1.00 92.94 269 LEU A N 1
ATOM 2082 C CA . LEU A 1 269 ? 6.787 36.792 36.333 1.00 92.94 269 LEU A CA 1
ATOM 2083 C C . LEU A 1 269 ? 6.534 35.742 35.239 1.00 92.94 269 LEU A C 1
ATOM 2085 O O . LEU A 1 269 ? 7.171 34.690 35.225 1.00 92.94 269 LEU A O 1
ATOM 2089 N N . TYR A 1 270 ? 5.643 36.039 34.291 1.00 92.75 270 TYR A N 1
ATOM 2090 C CA . TYR A 1 270 ? 5.379 35.181 33.139 1.00 92.75 270 TYR A CA 1
ATOM 2091 C C . TYR A 1 270 ? 6.608 35.052 32.229 1.00 92.75 270 TYR A C 1
ATOM 2093 O O . TYR A 1 270 ? 7.004 33.936 31.894 1.00 92.75 270 TYR A O 1
ATOM 2101 N N . ARG A 1 271 ? 7.249 36.174 31.876 1.00 93.31 271 ARG A N 1
ATOM 2102 C CA . ARG A 1 271 ? 8.491 36.207 31.084 1.00 93.31 271 ARG A CA 1
ATOM 2103 C C . ARG A 1 271 ? 9.614 35.435 31.767 1.00 93.31 271 ARG A C 1
ATOM 2105 O O . ARG A 1 271 ? 10.255 34.614 31.119 1.00 93.31 271 ARG A O 1
ATOM 2112 N N . TRP A 1 272 ? 9.807 35.657 33.066 1.00 94.56 272 TRP A N 1
ATOM 2113 C CA . TRP A 1 272 ? 10.801 34.935 33.855 1.00 94.56 272 TRP A CA 1
ATOM 2114 C C . TRP A 1 272 ? 10.527 33.427 33.864 1.00 94.56 272 TRP A C 1
ATOM 2116 O O . TRP A 1 272 ? 11.433 32.638 33.612 1.00 94.56 272 TRP A O 1
ATOM 2126 N N . ARG A 1 273 ? 9.268 33.013 34.060 1.00 92.44 273 ARG A N 1
ATOM 2127 C CA . ARG A 1 273 ? 8.877 31.597 34.030 1.00 92.44 273 ARG A CA 1
ATOM 2128 C C . ARG A 1 273 ? 9.115 30.956 32.663 1.00 92.44 273 ARG A C 1
ATOM 2130 O O . ARG A 1 273 ? 9.588 29.828 32.621 1.00 92.44 273 ARG A O 1
ATOM 2137 N N . GLN A 1 274 ? 8.797 31.642 31.564 1.00 89.81 274 GLN A N 1
ATOM 2138 C CA . GLN A 1 274 ? 9.052 31.121 30.215 1.00 89.81 274 GLN A CA 1
ATOM 2139 C C . GLN A 1 274 ? 10.550 30.943 29.966 1.00 89.81 274 GLN A C 1
ATOM 2141 O O . GLN A 1 274 ? 10.976 29.868 29.564 1.00 89.81 274 GLN A O 1
ATOM 2146 N N . GLN A 1 275 ? 11.361 31.939 30.322 1.00 90.69 275 GLN A N 1
ATOM 2147 C CA . GLN A 1 275 ? 12.813 31.851 30.184 1.00 90.69 275 GLN A CA 1
ATOM 2148 C C . GLN A 1 275 ? 13.415 30.753 31.076 1.00 90.69 275 GLN A C 1
ATOM 2150 O O . GLN A 1 275 ? 14.340 30.053 30.665 1.00 90.69 275 GLN A O 1
ATOM 2155 N N . TYR A 1 276 ? 12.873 30.559 32.282 1.00 90.00 276 TYR A N 1
ATOM 2156 C CA . TYR A 1 276 ? 13.256 29.464 33.172 1.00 90.00 276 TYR A CA 1
ATOM 2157 C C . TYR A 1 276 ? 12.907 28.096 32.571 1.00 90.00 276 TYR A C 1
ATOM 2159 O O . TYR A 1 276 ? 13.738 27.193 32.578 1.00 90.00 276 TYR A O 1
ATOM 2167 N N . LEU A 1 277 ? 11.709 27.954 31.996 1.00 85.88 277 LEU A N 1
ATOM 2168 C CA . LEU A 1 277 ? 11.285 26.728 31.321 1.00 85.88 277 LEU A CA 1
ATOM 2169 C C . LEU A 1 277 ? 12.111 26.450 30.062 1.00 85.88 277 LEU A C 1
ATOM 2171 O O . LEU A 1 277 ? 12.459 25.305 29.836 1.00 85.88 277 LEU A O 1
ATOM 2175 N N . GLU A 1 278 ? 12.482 27.456 29.275 1.00 83.25 278 GLU A N 1
ATOM 2176 C CA . GLU A 1 278 ? 13.343 27.266 28.099 1.00 83.25 278 GLU A CA 1
ATOM 2177 C C . GLU A 1 278 ? 14.765 26.834 28.481 1.00 83.25 278 GLU A C 1
ATOM 2179 O O . GLU A 1 278 ? 15.357 25.992 27.812 1.00 83.25 278 GLU A O 1
ATOM 2184 N N . THR A 1 279 ? 15.309 27.376 29.574 1.00 87.31 279 THR A N 1
ATOM 2185 C CA . THR A 1 279 ? 16.674 27.060 30.033 1.00 87.31 279 THR A CA 1
ATOM 2186 C C . THR A 1 279 ? 16.771 25.757 30.825 1.00 87.31 279 THR A C 1
ATOM 2188 O O . THR A 1 279 ? 17.835 25.144 30.841 1.00 87.31 279 THR A O 1
ATOM 2191 N N . HIS A 1 280 ? 15.684 25.325 31.470 1.00 86.19 280 HIS A N 1
ATOM 2192 C CA . HIS A 1 280 ? 15.668 24.157 32.360 1.00 86.19 280 HIS A CA 1
ATOM 2193 C C . HIS A 1 280 ? 14.697 23.060 31.910 1.00 86.19 280 HIS A C 1
ATOM 2195 O O . HIS A 1 280 ? 14.502 22.085 32.640 1.00 86.19 280 HIS A O 1
ATOM 2201 N N . ALA A 1 281 ? 14.076 23.184 30.731 1.00 77.06 281 ALA A N 1
ATOM 2202 C CA . ALA A 1 281 ? 13.302 22.089 30.168 1.00 77.06 281 ALA A CA 1
ATOM 2203 C C . ALA A 1 281 ? 14.241 20.893 29.974 1.00 77.06 281 ALA A C 1
ATOM 2205 O O . ALA A 1 281 ? 15.259 21.019 29.284 1.00 77.06 281 ALA A O 1
ATOM 2206 N N . PRO A 1 282 ? 13.929 19.725 30.561 1.00 71.62 282 PRO A N 1
ATOM 2207 C CA . PRO A 1 282 ? 14.643 18.513 30.208 1.00 71.62 282 PRO A CA 1
ATOM 2208 C C . PRO A 1 282 ? 14.516 18.326 28.697 1.00 71.62 282 PRO A C 1
ATOM 2210 O O . PRO A 1 282 ? 13.444 18.573 28.133 1.00 71.62 282 PRO A O 1
ATOM 2213 N N . ALA A 1 283 ? 15.611 17.913 28.050 1.00 71.31 283 ALA A N 1
ATOM 2214 C CA . ALA A 1 283 ? 15.586 17.568 26.636 1.00 71.31 283 ALA A CA 1
ATOM 2215 C C . ALA A 1 283 ? 14.348 16.693 26.382 1.00 71.31 283 ALA A C 1
ATOM 2217 O O . ALA A 1 283 ? 14.118 15.756 27.161 1.00 71.31 283 ALA A O 1
ATOM 2218 N N . PRO A 1 284 ? 13.513 17.024 25.377 1.00 66.44 284 PRO A N 1
ATOM 2219 C CA . PRO A 1 284 ? 12.312 16.253 25.125 1.00 66.44 284 PRO A CA 1
ATOM 2220 C C . PRO A 1 284 ? 12.721 14.781 25.020 1.00 66.44 284 PRO A C 1
ATOM 2222 O O . PRO A 1 284 ? 13.733 14.483 24.372 1.00 66.44 284 PRO A O 1
ATOM 2225 N N . PRO A 1 285 ? 12.003 13.864 25.695 1.00 67.94 285 PRO A N 1
ATOM 2226 C CA . PRO A 1 285 ? 12.312 12.450 25.581 1.00 67.94 285 PRO A CA 1
ATOM 2227 C C . PRO A 1 285 ? 12.337 12.104 24.090 1.00 67.94 285 PRO A C 1
ATOM 2229 O O . PRO A 1 285 ? 11.495 12.633 23.355 1.00 67.94 285 PRO A O 1
ATOM 2232 N N . PRO A 1 286 ? 13.293 11.276 23.628 1.00 56.91 286 PRO A N 1
ATOM 2233 C CA . PRO A 1 286 ? 13.410 10.949 22.214 1.00 56.91 286 PRO A CA 1
ATOM 2234 C C . PRO A 1 286 ? 12.033 10.526 21.698 1.00 56.91 286 PRO A C 1
ATOM 2236 O O . PRO A 1 286 ? 11.438 9.582 22.228 1.00 56.91 286 PRO A O 1
ATOM 2239 N N . GLU A 1 287 ? 11.487 11.297 20.746 1.00 45.75 287 GLU A N 1
ATOM 2240 C CA . GLU A 1 287 ? 10.146 11.063 20.209 1.00 45.75 287 GLU A CA 1
ATOM 2241 C C . GLU A 1 287 ? 10.089 9.608 19.749 1.00 45.75 287 GLU A C 1
ATOM 2243 O O . GLU A 1 287 ? 10.914 9.157 18.953 1.00 45.75 287 GLU A O 1
ATOM 2248 N N . ASN A 1 288 ? 9.130 8.848 20.285 1.00 50.38 288 ASN A N 1
ATOM 2249 C CA . ASN A 1 288 ? 8.924 7.479 19.845 1.00 50.38 288 ASN A CA 1
ATOM 2250 C C . ASN A 1 288 ? 8.674 7.532 18.326 1.00 50.38 288 ASN A C 1
ATOM 2252 O O . ASN A 1 288 ? 7.703 8.180 17.915 1.00 50.38 288 ASN A O 1
ATOM 2256 N N . PRO A 1 289 ? 9.498 6.868 17.490 1.00 49.25 289 PRO A N 1
ATOM 2257 C CA . PRO A 1 289 ? 9.376 6.933 16.032 1.00 49.25 289 PRO A CA 1
ATOM 2258 C C . PRO A 1 289 ? 8.031 6.392 15.524 1.00 49.25 289 PRO A C 1
ATOM 2260 O O . PRO A 1 289 ? 7.695 6.557 14.359 1.00 49.25 289 PRO A O 1
ATOM 2263 N N . LYS A 1 290 ? 7.241 5.764 16.405 1.00 48.38 290 LYS A N 1
ATOM 2264 C CA . LYS A 1 290 ? 5.880 5.287 16.142 1.00 48.38 290 LYS A CA 1
ATOM 2265 C C . LYS A 1 290 ? 4.771 6.251 16.574 1.00 48.38 290 LYS A C 1
ATOM 2267 O O . LYS A 1 290 ? 3.602 5.889 16.499 1.00 48.38 290 LYS A O 1
ATOM 2272 N N . SER A 1 291 ? 5.089 7.435 17.098 1.00 56.03 291 SER A N 1
ATOM 2273 C CA . SER A 1 291 ? 4.046 8.397 17.461 1.00 56.03 291 SER A CA 1
ATOM 2274 C C . SER A 1 291 ? 3.367 8.923 16.196 1.00 56.03 291 SER A C 1
ATOM 2276 O O . SER A 1 291 ? 4.042 9.262 15.228 1.00 56.03 291 SER A O 1
ATOM 2278 N N . LEU A 1 292 ? 2.034 9.028 16.206 1.00 45.03 292 LEU A N 1
ATOM 2279 C CA . LEU A 1 292 ? 1.254 9.555 15.078 1.00 45.03 292 LEU A CA 1
ATOM 2280 C C . LEU A 1 292 ? 1.758 10.941 14.632 1.00 45.03 292 LEU A C 1
ATOM 2282 O O . LEU A 1 292 ? 1.754 11.240 13.450 1.00 45.03 292 LEU A O 1
ATOM 2286 N N . ARG A 1 293 ? 2.272 11.766 15.558 1.00 48.69 293 ARG A N 1
ATOM 2287 C CA . ARG A 1 293 ? 2.894 13.066 15.243 1.00 48.69 293 ARG A CA 1
ATOM 2288 C C . ARG A 1 293 ? 4.221 12.944 14.490 1.00 48.69 293 ARG A C 1
ATOM 2290 O O . ARG A 1 293 ? 4.421 13.698 13.545 1.00 48.69 293 ARG A O 1
ATOM 2297 N N . ALA A 1 294 ? 5.103 12.021 14.877 1.00 55.62 294 ALA A N 1
ATOM 2298 C CA . ALA A 1 294 ? 6.321 11.728 14.112 1.00 55.62 294 ALA A CA 1
ATOM 2299 C C . ALA A 1 294 ? 5.964 11.130 12.736 1.00 55.62 294 ALA A C 1
ATOM 2301 O O . ALA A 1 294 ? 6.511 11.558 11.723 1.00 55.62 294 ALA A O 1
ATOM 2302 N N . LEU A 1 295 ? 4.945 10.256 12.728 1.00 50.44 295 LEU A N 1
ATOM 2303 C CA . LEU A 1 295 ? 4.062 9.881 11.616 1.00 50.44 295 LEU A CA 1
ATOM 2304 C C . LEU A 1 295 ? 3.812 11.034 10.644 1.00 50.44 295 LEU A C 1
ATOM 2306 O O . LEU A 1 295 ? 4.265 11.035 9.508 1.00 50.44 295 LEU A O 1
ATOM 2310 N N . MET A 1 296 ? 3.075 12.031 11.123 1.00 47.47 296 MET A N 1
ATOM 2311 C CA . MET A 1 296 ? 2.556 13.160 10.355 1.00 47.47 296 MET A CA 1
ATOM 2312 C C . MET A 1 296 ? 3.627 14.175 9.929 1.00 47.47 296 MET A C 1
ATOM 2314 O O . MET A 1 296 ? 3.422 14.855 8.934 1.00 47.47 296 MET A O 1
ATOM 2318 N N . ARG A 1 297 ? 4.775 14.252 10.615 1.00 57.28 297 ARG A N 1
ATOM 2319 C CA . ARG A 1 297 ? 5.882 15.162 10.255 1.00 57.28 297 ARG A CA 1
ATOM 2320 C C . ARG A 1 297 ? 6.773 14.663 9.113 1.00 57.28 297 ARG A C 1
ATOM 2322 O O . ARG A 1 297 ? 7.555 15.448 8.583 1.00 57.28 297 ARG A O 1
ATOM 2329 N N . GLN A 1 298 ? 6.702 13.387 8.736 1.00 55.53 298 GLN A N 1
ATOM 2330 C CA . GLN A 1 298 ? 7.403 12.896 7.544 1.00 55.53 298 GLN A CA 1
ATOM 2331 C C . GLN A 1 298 ? 6.755 13.486 6.283 1.00 55.53 298 GLN A C 1
ATOM 2333 O O . GLN A 1 298 ? 5.527 13.587 6.251 1.00 55.53 298 GLN A O 1
ATOM 2338 N N . ARG A 1 299 ? 7.560 13.859 5.267 1.00 56.47 299 ARG A N 1
ATOM 2339 C CA . ARG A 1 299 ? 7.096 14.427 3.977 1.00 56.47 299 ARG A CA 1
ATOM 2340 C C . ARG A 1 299 ? 5.815 13.734 3.502 1.00 56.47 299 ARG A C 1
ATOM 2342 O O . ARG A 1 299 ? 5.721 12.507 3.593 1.00 56.47 299 ARG A O 1
ATOM 2349 N N . GLU A 1 300 ? 4.830 14.521 3.076 1.00 59.28 300 GLU A N 1
ATOM 2350 C CA . GLU A 1 300 ? 3.566 14.005 2.548 1.00 59.28 300 GLU A CA 1
ATOM 2351 C C . GLU A 1 300 ? 3.852 13.033 1.404 1.00 59.28 300 GLU A C 1
ATOM 2353 O O . GLU A 1 300 ? 4.696 13.287 0.544 1.00 59.28 300 GLU A O 1
ATOM 2358 N N . ILE A 1 301 ? 3.210 11.869 1.458 1.00 60.25 301 ILE A N 1
ATOM 2359 C CA . ILE A 1 301 ? 3.299 10.888 0.380 1.00 60.25 301 ILE A CA 1
ATOM 2360 C C . ILE A 1 301 ? 2.368 11.380 -0.726 1.00 60.25 301 ILE A C 1
ATOM 2362 O O . ILE A 1 301 ? 1.259 11.809 -0.394 1.00 60.25 301 ILE A O 1
ATOM 2366 N N . PRO A 1 302 ? 2.780 11.322 -2.004 1.00 67.06 302 PRO A N 1
ATOM 2367 C CA . PRO A 1 302 ? 1.896 11.691 -3.096 1.00 67.06 302 PRO A CA 1
ATOM 2368 C C . PRO A 1 302 ? 0.603 10.856 -3.054 1.00 67.06 302 PRO A C 1
ATOM 2370 O O . PRO A 1 302 ? 0.666 9.662 -2.734 1.00 67.06 302 PRO A O 1
ATOM 2373 N N . PRO A 1 303 ? -0.556 11.446 -3.386 1.00 69.50 303 PRO A N 1
ATOM 2374 C CA . PRO A 1 303 ? -1.794 10.710 -3.608 1.00 69.50 303 PRO A CA 1
ATOM 2375 C C . PRO A 1 303 ? -1.606 9.521 -4.561 1.00 69.50 303 PRO A C 1
ATOM 2377 O O . PRO A 1 303 ? -0.727 9.524 -5.425 1.00 69.50 303 PRO A O 1
ATOM 2380 N N . PHE A 1 304 ? -2.473 8.512 -4.450 1.00 70.25 304 PHE A N 1
ATOM 2381 C CA . PHE A 1 304 ? -2.410 7.303 -5.285 1.00 70.25 304 PHE A CA 1
ATOM 2382 C C . PHE A 1 304 ? -2.417 7.636 -6.775 1.00 70.25 304 PHE A C 1
ATOM 2384 O O . PHE A 1 304 ? -1.598 7.122 -7.536 1.00 70.25 304 PHE A O 1
ATOM 2391 N N . ASN A 1 305 ? -3.315 8.542 -7.164 1.00 70.38 305 ASN A N 1
ATOM 2392 C CA . ASN A 1 305 ? -3.469 8.976 -8.544 1.00 70.38 305 ASN A CA 1
ATOM 2393 C C . ASN A 1 305 ? -2.173 9.592 -9.067 1.00 70.38 305 ASN A C 1
ATOM 2395 O O . ASN A 1 305 ? -1.768 9.266 -10.175 1.00 70.38 305 ASN A O 1
ATOM 2399 N N . ASP A 1 306 ? -1.464 10.378 -8.259 1.00 78.81 306 ASP A N 1
ATOM 2400 C CA . ASP A 1 306 ? -0.198 10.992 -8.663 1.00 78.81 306 ASP A CA 1
ATOM 2401 C C . ASP A 1 306 ? 0.899 9.946 -8.868 1.00 78.81 306 ASP A C 1
ATOM 2403 O O . ASP A 1 306 ? 1.681 10.041 -9.814 1.00 78.81 306 ASP A O 1
ATOM 2407 N N . LEU A 1 307 ? 0.944 8.914 -8.019 1.00 79.38 307 LEU A N 1
ATOM 2408 C CA . LEU A 1 307 ? 1.884 7.803 -8.176 1.00 79.38 307 LEU A CA 1
ATOM 2409 C C . LEU A 1 307 ? 1.629 7.028 -9.474 1.00 79.38 307 LEU A C 1
ATOM 2411 O O . LEU A 1 307 ? 2.575 6.729 -10.206 1.00 79.38 307 LEU A O 1
ATOM 2415 N N . VAL A 1 308 ? 0.362 6.741 -9.780 1.00 79.12 308 VAL A N 1
ATOM 2416 C CA . VAL A 1 308 ? -0.036 6.079 -11.030 1.00 79.12 308 VAL A CA 1
ATOM 2417 C C . VAL A 1 308 ? 0.258 6.973 -12.232 1.00 79.12 308 VAL A C 1
ATOM 2419 O O . VAL A 1 308 ? 0.902 6.523 -13.176 1.00 79.12 308 VAL A O 1
ATOM 2422 N N . ILE A 1 309 ? -0.157 8.241 -12.198 1.00 82.12 309 ILE A N 1
ATOM 2423 C CA . ILE A 1 309 ? 0.083 9.210 -13.273 1.00 82.12 309 ILE A CA 1
ATOM 2424 C C . ILE A 1 309 ? 1.577 9.308 -13.555 1.00 82.12 309 ILE A C 1
ATOM 2426 O O . ILE A 1 309 ? 1.971 9.233 -14.712 1.00 82.12 309 ILE A O 1
ATOM 2430 N N . ARG A 1 310 ? 2.418 9.388 -12.518 1.00 83.44 310 ARG A N 1
ATOM 2431 C CA . ARG A 1 310 ? 3.877 9.444 -12.668 1.00 83.44 310 ARG A CA 1
ATOM 2432 C C . ARG A 1 310 ? 4.451 8.165 -13.276 1.00 83.44 310 ARG A C 1
ATOM 2434 O O . ARG A 1 310 ? 5.329 8.241 -14.135 1.00 83.44 310 ARG A O 1
ATOM 2441 N N . ALA A 1 311 ? 3.952 6.998 -12.861 1.00 85.00 311 ALA A N 1
ATOM 2442 C CA . ALA A 1 311 ? 4.341 5.719 -13.453 1.00 85.00 311 ALA A CA 1
ATOM 2443 C C . ALA A 1 311 ? 3.981 5.653 -14.948 1.00 85.00 311 ALA A C 1
ATOM 2445 O O . ALA A 1 311 ? 4.759 5.124 -15.741 1.00 85.00 311 ALA A O 1
ATOM 2446 N N . LEU A 1 312 ? 2.841 6.224 -15.343 1.00 82.81 312 LEU A N 1
ATOM 2447 C CA . LEU A 1 312 ? 2.385 6.264 -16.733 1.00 82.81 312 LEU A CA 1
ATOM 2448 C C . LEU A 1 312 ? 3.092 7.330 -17.573 1.00 82.81 312 LEU A C 1
ATOM 2450 O O . LEU A 1 312 ? 3.437 7.069 -18.720 1.00 82.81 312 LEU A O 1
ATOM 2454 N N . SER A 1 313 ? 3.336 8.516 -17.021 1.00 83.94 313 SER A N 1
ATOM 2455 C CA . SER A 1 313 ? 3.894 9.646 -17.766 1.00 83.94 313 SER A CA 1
ATOM 2456 C C . SER A 1 313 ? 5.394 9.523 -18.020 1.00 83.94 313 SER A C 1
ATOM 2458 O O . SER A 1 313 ? 5.896 10.131 -18.966 1.00 83.94 313 SER A O 1
ATOM 2460 N N . HIS A 1 314 ? 6.118 8.775 -17.178 1.00 81.44 314 HIS A N 1
ATOM 2461 C CA . HIS A 1 314 ? 7.586 8.734 -17.199 1.00 81.44 314 HIS A CA 1
ATOM 2462 C C . HIS A 1 314 ? 8.189 7.329 -17.071 1.00 81.44 314 HIS A C 1
ATOM 2464 O O . HIS A 1 314 ? 9.405 7.204 -16.930 1.00 81.44 314 HIS A O 1
ATOM 2470 N N . GLY A 1 315 ? 7.366 6.280 -17.080 1.00 84.19 315 GLY A N 1
ATOM 2471 C CA . GLY A 1 315 ? 7.818 4.915 -16.820 1.00 84.19 315 GLY A CA 1
ATOM 2472 C C . GLY A 1 315 ? 7.334 3.918 -17.855 1.00 84.19 315 GLY A C 1
ATOM 2473 O O . GLY A 1 315 ? 8.120 3.385 -18.631 1.00 84.19 315 GLY A O 1
ATOM 2474 N N . LEU A 1 316 ? 6.036 3.637 -17.845 1.00 87.62 316 LEU A N 1
ATOM 2475 C CA . LEU A 1 316 ? 5.451 2.568 -18.643 1.00 87.62 316 LEU A CA 1
ATOM 2476 C C . LEU A 1 316 ? 5.554 2.868 -20.146 1.00 87.62 316 LEU A C 1
ATOM 2478 O O . LEU A 1 316 ? 5.194 3.954 -20.585 1.00 87.62 316 LEU A O 1
ATOM 2482 N N . ASN A 1 317 ? 6.010 1.894 -20.938 1.00 86.19 317 ASN A N 1
ATOM 2483 C CA . ASN A 1 317 ? 6.267 2.008 -22.383 1.00 86.19 317 ASN A CA 1
ATOM 2484 C C . ASN A 1 317 ? 7.428 2.928 -22.784 1.00 86.19 317 ASN A C 1
ATOM 2486 O O . ASN A 1 317 ? 7.638 3.163 -23.974 1.00 86.19 317 ASN A O 1
ATOM 2490 N N . PHE A 1 318 ? 8.214 3.413 -21.827 1.00 92.44 318 PHE A N 1
ATOM 2491 C CA . PHE A 1 318 ? 9.456 4.115 -22.121 1.00 92.44 318 PHE A CA 1
ATOM 2492 C C . PHE A 1 318 ? 10.599 3.118 -22.259 1.00 92.44 318 PHE A C 1
ATOM 2494 O O . PHE A 1 318 ? 10.624 2.072 -21.608 1.00 92.44 318 PHE A O 1
ATOM 2501 N N . ASN A 1 319 ? 11.588 3.454 -23.080 1.00 94.81 319 ASN A N 1
ATOM 2502 C CA . ASN A 1 319 ? 12.843 2.724 -23.034 1.00 94.81 319 ASN A CA 1
ATOM 2503 C C . ASN A 1 319 ? 13.620 3.096 -21.761 1.00 94.81 319 ASN A C 1
ATOM 2505 O O . ASN A 1 319 ? 13.457 4.175 -21.185 1.00 94.81 319 ASN A O 1
ATOM 2509 N N . VAL A 1 320 ? 14.512 2.205 -21.340 1.00 92.44 320 VAL A N 1
ATOM 2510 C CA . VAL A 1 320 ? 15.342 2.395 -20.143 1.00 92.44 320 VAL A CA 1
ATOM 2511 C C . VAL A 1 320 ? 16.061 3.751 -20.121 1.00 92.44 320 VAL A C 1
ATOM 2513 O O . VAL A 1 320 ? 16.100 4.411 -19.085 1.00 92.44 320 VAL A O 1
ATOM 2516 N N . ASN A 1 321 ? 16.604 4.200 -21.253 1.00 93.12 321 ASN A N 1
ATOM 2517 C CA . ASN A 1 321 ? 17.353 5.456 -21.314 1.00 93.12 321 ASN A CA 1
ATOM 2518 C C . ASN A 1 321 ? 16.454 6.675 -21.066 1.00 93.12 321 ASN A C 1
ATOM 2520 O O . ASN A 1 321 ? 16.880 7.629 -20.419 1.00 93.12 321 ASN A O 1
ATOM 2524 N N . GLN A 1 322 ? 15.211 6.641 -21.546 1.00 93.75 322 GLN A N 1
ATOM 2525 C CA . GLN A 1 322 ? 14.224 7.685 -21.297 1.00 93.75 322 GLN A CA 1
ATOM 2526 C C . GLN A 1 322 ? 13.799 7.708 -19.827 1.00 93.75 322 GLN A C 1
ATOM 2528 O O . GLN A 1 322 ? 13.695 8.790 -19.256 1.00 93.75 322 GLN A O 1
ATOM 2533 N N . VAL A 1 323 ? 13.625 6.542 -19.195 1.00 91.50 323 VAL A N 1
ATOM 2534 C CA . VAL A 1 323 ? 13.331 6.464 -17.754 1.00 91.50 323 VAL A CA 1
ATOM 2535 C C . VAL A 1 323 ? 14.479 7.039 -16.930 1.00 91.50 323 VAL A C 1
ATOM 2537 O O . VAL A 1 323 ? 14.248 7.846 -16.030 1.00 91.50 323 VAL A O 1
ATOM 2540 N N . VAL A 1 324 ? 15.724 6.690 -17.263 1.00 90.69 324 VAL A N 1
ATOM 2541 C CA . VAL A 1 324 ? 16.909 7.259 -16.604 1.00 90.69 324 VAL A CA 1
ATOM 2542 C C . VAL A 1 324 ? 16.967 8.774 -16.802 1.00 90.69 324 VAL A C 1
ATOM 2544 O O . VAL A 1 324 ? 17.222 9.502 -15.845 1.00 90.69 324 VAL A O 1
ATOM 2547 N N . ALA A 1 325 ? 16.671 9.267 -18.008 1.00 90.88 325 ALA A N 1
ATOM 2548 C CA . ALA A 1 325 ? 16.626 10.698 -18.293 1.00 90.88 325 ALA A CA 1
ATOM 2549 C C . ALA A 1 325 ? 15.537 11.432 -17.490 1.00 90.88 325 ALA A C 1
ATOM 2551 O O . ALA A 1 325 ? 15.789 12.511 -16.958 1.00 90.88 325 ALA A O 1
ATOM 2552 N N . ALA A 1 326 ? 14.353 10.833 -17.346 1.00 87.81 326 ALA A N 1
ATOM 2553 C CA . ALA A 1 326 ? 13.245 11.407 -16.584 1.00 87.81 326 ALA A CA 1
ATOM 2554 C C . ALA A 1 326 ? 13.505 11.455 -15.065 1.00 87.81 326 ALA A C 1
ATOM 2556 O O . ALA A 1 326 ? 12.873 12.241 -14.363 1.00 87.81 326 ALA A O 1
ATOM 2557 N N . ASN A 1 327 ? 14.448 10.651 -14.557 1.00 86.12 327 ASN A N 1
ATOM 2558 C CA . ASN A 1 327 ? 14.759 10.527 -13.129 1.00 86.12 327 ASN A CA 1
ATOM 2559 C C . ASN A 1 327 ? 16.190 10.994 -12.773 1.00 86.12 327 ASN A C 1
ATOM 2561 O O . ASN A 1 327 ? 16.731 10.591 -11.746 1.00 86.12 327 ASN A O 1
ATOM 2565 N N . GLN A 1 328 ? 16.815 11.866 -13.576 1.00 83.12 328 GLN A N 1
ATOM 2566 C CA . GLN A 1 328 ? 18.206 12.329 -13.372 1.00 83.12 328 GLN A CA 1
ATOM 2567 C C . GLN A 1 328 ? 18.480 13.017 -12.017 1.00 83.12 328 GLN A C 1
ATOM 2569 O O . GLN A 1 328 ? 19.636 13.137 -11.620 1.00 83.12 328 GLN A O 1
ATOM 2574 N N . GLY A 1 329 ? 17.444 13.463 -11.299 1.00 80.19 329 GLY A N 1
ATOM 2575 C CA . GLY A 1 329 ? 17.558 14.048 -9.955 1.00 80.19 329 GLY A CA 1
ATOM 2576 C C . GLY A 1 329 ? 17.434 13.047 -8.800 1.00 80.19 329 GLY A C 1
ATOM 2577 O O . GLY A 1 329 ? 17.529 13.447 -7.641 1.00 80.19 329 GLY A O 1
ATOM 2578 N N . SER A 1 330 ? 17.199 11.769 -9.094 1.00 82.50 330 SER A N 1
ATOM 2579 C CA . SER A 1 330 ? 16.935 10.720 -8.108 1.00 82.50 330 SER A CA 1
ATOM 2580 C C . SER A 1 330 ? 18.128 9.776 -7.958 1.00 82.50 330 SER A C 1
ATOM 2582 O O . SER A 1 330 ? 18.901 9.560 -8.891 1.00 82.50 330 SER A O 1
ATOM 2584 N N . GLN A 1 331 ? 18.276 9.172 -6.777 1.00 82.00 331 GLN A N 1
ATOM 2585 C CA . GLN A 1 331 ? 19.308 8.157 -6.557 1.00 82.00 331 GLN A CA 1
ATOM 2586 C C . GLN A 1 331 ? 18.910 6.857 -7.271 1.00 82.00 331 GLN A C 1
ATOM 2588 O O . GLN A 1 331 ? 17.842 6.307 -6.990 1.00 82.00 331 GLN A O 1
ATOM 2593 N N . MET A 1 332 ? 19.766 6.386 -8.183 1.00 83.94 332 MET A N 1
ATOM 2594 C CA . MET A 1 332 ? 19.560 5.174 -8.981 1.00 83.94 332 MET A CA 1
ATOM 2595 C C . MET A 1 332 ? 20.315 3.979 -8.384 1.00 83.94 332 MET A C 1
ATOM 2597 O O . MET A 1 332 ? 21.499 4.093 -8.066 1.00 83.94 332 MET A O 1
ATOM 2601 N N . ASP A 1 333 ? 19.644 2.835 -8.286 1.00 78.69 333 ASP A N 1
ATOM 2602 C CA . ASP A 1 333 ? 20.226 1.513 -8.037 1.00 78.69 333 ASP A CA 1
ATOM 2603 C C . ASP A 1 333 ? 19.834 0.594 -9.209 1.00 78.69 333 ASP A C 1
ATOM 2605 O O . ASP A 1 333 ? 18.653 0.378 -9.474 1.00 78.69 333 ASP A O 1
ATOM 2609 N N . ASP A 1 334 ? 20.811 0.113 -9.976 1.00 76.50 334 ASP A N 1
ATOM 2610 C CA . ASP A 1 334 ? 20.592 -0.677 -11.196 1.00 76.50 334 ASP A CA 1
ATOM 2611 C C . ASP A 1 334 ? 21.018 -2.121 -10.945 1.00 76.50 334 ASP A C 1
ATOM 2613 O O . ASP A 1 334 ? 22.199 -2.408 -10.727 1.00 76.50 334 ASP A O 1
ATOM 2617 N N . GLN A 1 335 ? 20.046 -3.033 -10.961 1.00 69.12 335 GLN A N 1
ATOM 2618 C CA . GLN A 1 335 ? 20.256 -4.436 -10.628 1.00 69.12 335 GLN A CA 1
ATOM 2619 C C . GLN A 1 335 ? 20.119 -5.326 -11.871 1.00 69.12 335 GLN A C 1
ATOM 2621 O O . GLN A 1 335 ? 19.308 -5.087 -12.766 1.00 69.12 335 GLN A O 1
ATOM 2626 N N . ARG A 1 336 ? 20.946 -6.377 -11.944 1.00 58.62 336 ARG A N 1
ATOM 2627 C CA . ARG A 1 336 ? 20.968 -7.345 -13.058 1.00 58.62 336 ARG A CA 1
ATOM 2628 C C . ARG A 1 336 ? 20.281 -8.662 -12.676 1.00 58.62 336 ARG A C 1
ATOM 2630 O O . ARG A 1 336 ? 20.150 -8.983 -11.502 1.00 58.62 336 ARG A O 1
ATOM 2637 N N . VAL A 1 337 ? 19.945 -9.454 -13.699 1.00 53.53 337 VAL A N 1
ATOM 2638 C CA . VAL A 1 337 ? 19.086 -10.663 -13.707 1.00 53.53 337 VAL A CA 1
ATOM 2639 C C . VAL A 1 337 ? 19.169 -11.623 -12.519 1.00 53.53 337 VAL A C 1
ATOM 2641 O O . VAL A 1 337 ? 18.156 -12.189 -12.123 1.00 53.53 337 VAL A O 1
ATOM 2644 N N . ALA A 1 338 ? 20.331 -11.786 -11.894 1.00 47.88 338 ALA A N 1
ATOM 2645 C CA . ALA A 1 338 ? 20.489 -12.705 -10.770 1.00 47.88 338 ALA A CA 1
ATOM 2646 C C . ALA A 1 338 ? 19.785 -12.261 -9.465 1.00 47.88 338 ALA A C 1
ATOM 2648 O O . ALA A 1 338 ? 19.744 -13.047 -8.521 1.00 47.88 338 ALA A O 1
ATOM 2649 N N . SER A 1 339 ? 19.249 -11.035 -9.383 1.00 55.31 339 SER A N 1
ATOM 2650 C CA . SER A 1 339 ? 18.651 -10.479 -8.157 1.00 55.31 339 SER A CA 1
ATOM 2651 C C . SER A 1 339 ? 17.216 -9.961 -8.304 1.00 55.31 339 SER A C 1
ATOM 2653 O O . SER A 1 339 ? 16.739 -9.267 -7.403 1.00 55.31 339 SER A O 1
ATOM 2655 N N . PHE A 1 340 ? 16.512 -10.283 -9.396 1.00 61.25 340 PHE A N 1
ATOM 2656 C CA . PHE A 1 340 ? 15.166 -9.753 -9.625 1.00 61.25 340 PHE A CA 1
ATOM 2657 C C . PHE A 1 340 ? 14.169 -10.267 -8.595 1.00 61.25 340 PHE A C 1
ATOM 2659 O O . PHE A 1 340 ? 13.769 -11.433 -8.587 1.00 61.25 340 PHE A O 1
ATOM 2666 N N . ARG A 1 341 ? 13.711 -9.351 -7.742 1.00 69.69 341 ARG A N 1
ATOM 2667 C CA . ARG A 1 341 ? 12.715 -9.641 -6.702 1.00 69.69 341 ARG A CA 1
ATOM 2668 C C . ARG A 1 341 ? 11.360 -10.033 -7.287 1.00 69.69 341 ARG A C 1
ATOM 2670 O O . ARG A 1 341 ? 10.569 -10.681 -6.611 1.00 69.69 341 ARG A O 1
ATOM 2677 N N . HIS A 1 342 ? 11.112 -9.653 -8.538 1.00 82.00 342 HIS A N 1
ATOM 2678 C CA . HIS A 1 342 ? 9.814 -9.745 -9.200 1.00 82.00 342 HIS A CA 1
ATOM 2679 C C . HIS A 1 342 ? 9.732 -10.865 -10.253 1.00 82.00 342 HIS A C 1
ATOM 2681 O O . HIS A 1 342 ? 8.734 -10.951 -10.966 1.00 82.00 342 HIS A O 1
ATOM 2687 N N . GLU A 1 343 ? 10.735 -11.746 -10.346 1.00 82.31 343 GLU A N 1
ATOM 2688 C CA . GLU A 1 343 ? 10.765 -12.838 -11.337 1.00 82.31 343 GLU A CA 1
ATOM 2689 C C . GLU A 1 343 ? 9.563 -13.787 -11.204 1.00 82.31 343 GLU A C 1
ATOM 2691 O O . GLU A 1 343 ? 9.020 -14.266 -12.195 1.00 82.31 343 GLU A O 1
ATOM 2696 N N . SER A 1 344 ? 9.073 -14.005 -9.980 1.00 80.56 344 SER A N 1
ATOM 2697 C CA . SER A 1 344 ? 7.870 -14.810 -9.731 1.00 80.56 344 SER A CA 1
ATOM 2698 C C . SER A 1 344 ? 6.587 -14.187 -10.293 1.00 80.56 344 SER A C 1
ATOM 2700 O O . SER A 1 344 ? 5.626 -14.908 -10.557 1.00 80.56 344 SER A O 1
ATOM 2702 N N . LEU A 1 345 ? 6.555 -12.862 -1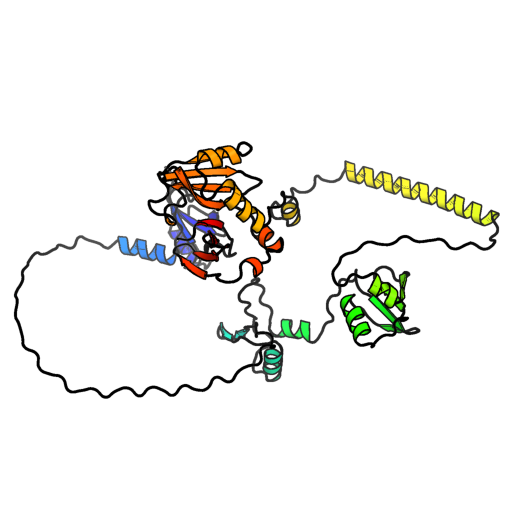0.473 1.00 79.56 345 LEU A N 1
ATOM 2703 C CA . LEU A 1 345 ? 5.411 -12.132 -11.021 1.00 79.56 345 LEU A CA 1
ATOM 2704 C C . LEU A 1 345 ? 5.466 -12.048 -12.550 1.00 79.56 345 LEU A C 1
ATOM 2706 O O . LEU A 1 345 ? 4.416 -12.022 -13.193 1.00 79.56 345 LEU A O 1
ATOM 2710 N N . PHE A 1 346 ? 6.671 -12.023 -13.127 1.00 86.38 346 PHE A N 1
ATOM 2711 C CA . PHE A 1 346 ? 6.902 -11.851 -14.564 1.00 86.38 346 PHE A CA 1
ATOM 2712 C C . PHE A 1 346 ? 7.964 -12.829 -15.103 1.00 86.38 346 PHE A C 1
ATOM 2714 O O . PHE A 1 346 ? 9.004 -12.391 -15.603 1.00 86.38 346 PHE A O 1
ATOM 2721 N N . PRO A 1 347 ? 7.710 -14.148 -15.028 1.00 86.19 347 PRO A N 1
ATOM 2722 C CA . PRO A 1 347 ? 8.720 -15.162 -15.311 1.00 86.19 347 PRO A CA 1
ATOM 2723 C C . PRO A 1 347 ? 9.244 -15.065 -16.747 1.00 86.19 347 PRO A C 1
ATOM 2725 O O . PRO A 1 347 ? 8.470 -15.074 -17.706 1.00 86.19 347 PRO A O 1
ATOM 2728 N N . GLY A 1 348 ? 10.567 -14.969 -16.888 1.00 87.44 348 GLY A N 1
ATOM 2729 C CA . GLY A 1 348 ? 11.281 -14.915 -18.165 1.00 87.44 348 GLY A CA 1
ATOM 2730 C C . GLY A 1 348 ? 11.110 -13.613 -18.949 1.00 87.44 348 GLY A C 1
ATOM 2731 O O . GLY A 1 348 ? 11.600 -13.515 -20.074 1.00 87.44 348 GLY A O 1
ATOM 2732 N N . ARG A 1 349 ? 10.413 -12.616 -18.390 1.00 90.94 349 ARG A N 1
ATOM 2733 C CA . ARG A 1 349 ? 10.116 -11.351 -19.075 1.00 90.94 349 ARG A CA 1
ATOM 2734 C C . ARG A 1 349 ? 11.005 -10.199 -18.607 1.00 90.94 349 ARG A C 1
ATOM 2736 O O . ARG A 1 349 ? 11.193 -9.249 -19.362 1.00 90.94 349 ARG A O 1
ATOM 2743 N N . ILE A 1 350 ? 11.560 -10.274 -17.395 1.00 91.62 350 ILE A N 1
ATOM 2744 C CA . ILE A 1 350 ? 12.437 -9.235 -16.847 1.00 91.62 350 ILE A CA 1
ATOM 2745 C C . ILE A 1 350 ? 13.856 -9.446 -17.385 1.00 91.62 350 ILE A C 1
ATOM 2747 O O . ILE A 1 350 ? 14.498 -10.453 -17.105 1.00 91.62 350 ILE A O 1
ATOM 2751 N N . ALA A 1 351 ? 14.368 -8.481 -18.145 1.00 90.81 351 ALA A N 1
ATOM 2752 C CA . ALA A 1 351 ? 15.772 -8.441 -18.558 1.00 90.81 351 ALA A CA 1
ATOM 2753 C C . ALA A 1 351 ? 16.592 -7.443 -17.732 1.00 90.81 351 ALA A C 1
ATOM 2755 O O . ALA A 1 351 ? 17.801 -7.620 -17.562 1.00 90.81 351 ALA A O 1
ATOM 2756 N N . ARG A 1 352 ? 15.945 -6.391 -17.213 1.00 90.75 352 ARG A N 1
ATOM 2757 C CA . ARG A 1 352 ? 16.570 -5.363 -16.375 1.00 90.75 352 ARG A CA 1
ATOM 2758 C C . ARG A 1 352 ? 15.572 -4.797 -15.368 1.00 90.75 352 ARG A C 1
ATOM 2760 O O . ARG A 1 352 ? 14.417 -4.567 -15.715 1.00 90.75 352 ARG A O 1
ATOM 2767 N N . GLU A 1 353 ? 16.039 -4.537 -14.151 1.00 91.19 353 GLU A N 1
ATOM 2768 C CA . GLU A 1 353 ? 15.287 -3.854 -13.095 1.00 91.19 353 GLU A CA 1
ATOM 2769 C C . GLU A 1 353 ? 16.065 -2.606 -12.678 1.00 91.19 353 GLU A C 1
ATOM 2771 O O . GLU A 1 353 ? 17.234 -2.688 -12.299 1.00 91.19 353 GLU A O 1
ATOM 2776 N N . ILE A 1 354 ? 15.414 -1.447 -12.764 1.00 90.19 354 ILE A N 1
ATOM 2777 C CA . ILE A 1 354 ? 16.026 -0.158 -12.441 1.00 90.19 354 ILE A CA 1
ATOM 2778 C C . ILE A 1 354 ? 15.248 0.464 -11.301 1.00 90.19 354 ILE A C 1
ATOM 2780 O O . ILE A 1 354 ? 14.048 0.700 -11.423 1.00 90.19 354 ILE A O 1
ATOM 2784 N N . ARG A 1 355 ? 15.932 0.759 -10.203 1.00 90.00 355 ARG A N 1
ATOM 2785 C CA . ARG A 1 355 ? 15.331 1.299 -8.992 1.00 90.00 355 ARG A CA 1
ATOM 2786 C C . ARG A 1 355 ? 15.704 2.763 -8.820 1.00 90.00 355 ARG A C 1
ATOM 2788 O O . ARG A 1 355 ? 16.878 3.116 -8.862 1.00 90.00 355 ARG A O 1
ATOM 2795 N N . PHE A 1 356 ? 14.710 3.603 -8.559 1.00 86.50 356 PHE A N 1
ATOM 2796 C CA . PHE A 1 356 ? 14.900 5.007 -8.207 1.00 86.50 356 PHE A CA 1
ATOM 2797 C C . PHE A 1 356 ? 14.281 5.330 -6.851 1.00 86.50 356 PHE A C 1
ATOM 2799 O O . PHE A 1 356 ? 13.146 4.945 -6.560 1.00 86.50 356 PHE A O 1
ATOM 2806 N N . ILE A 1 357 ? 15.019 6.094 -6.045 1.00 81.50 357 ILE A N 1
ATOM 2807 C CA . ILE A 1 357 ? 14.501 6.743 -4.837 1.00 81.50 357 ILE A CA 1
ATOM 2808 C C . ILE A 1 357 ? 13.965 8.107 -5.259 1.00 81.50 357 ILE A C 1
ATOM 2810 O O . ILE A 1 357 ? 14.736 9.044 -5.477 1.00 81.50 357 ILE A O 1
ATOM 2814 N N . VAL A 1 358 ? 12.648 8.188 -5.450 1.00 68.38 358 VAL A N 1
ATOM 2815 C CA . VAL A 1 358 ? 12.023 9.354 -6.089 1.00 68.38 358 VAL A CA 1
ATOM 2816 C C . VAL A 1 358 ? 11.652 10.426 -5.065 1.00 68.38 358 VAL A C 1
ATOM 2818 O O . VAL A 1 358 ? 11.885 11.593 -5.340 1.00 68.38 358 VAL A O 1
ATOM 2821 N N . ASP A 1 359 ? 11.152 10.058 -3.879 1.00 63.44 359 ASP A N 1
ATOM 2822 C CA . ASP A 1 359 ? 10.936 10.988 -2.760 1.00 63.44 359 ASP A CA 1
ATOM 2823 C C . ASP A 1 359 ? 10.585 10.227 -1.465 1.00 63.44 359 ASP A C 1
ATOM 2825 O O . ASP A 1 359 ? 9.625 9.467 -1.418 1.00 63.44 359 ASP A O 1
ATOM 2829 N N . GLY A 1 360 ? 11.318 10.442 -0.368 1.00 67.38 360 GLY A N 1
ATOM 2830 C CA . GLY A 1 360 ? 11.001 9.801 0.919 1.00 67.38 360 GLY A CA 1
ATOM 2831 C C . GLY A 1 360 ? 11.327 8.293 0.973 1.00 67.38 360 GLY A C 1
ATOM 2832 O O . GLY A 1 360 ? 12.356 7.886 0.439 1.00 67.38 360 GLY A O 1
ATOM 2833 N N . PRO A 1 361 ? 10.529 7.460 1.681 1.00 68.19 361 PRO A N 1
ATOM 2834 C CA . PRO A 1 361 ? 10.861 6.055 1.944 1.00 68.19 361 PRO A CA 1
ATOM 2835 C C . PRO A 1 361 ? 10.412 5.061 0.855 1.00 68.19 361 PRO A C 1
ATOM 2837 O O . PRO A 1 361 ? 10.545 3.857 1.078 1.00 68.19 361 PRO A O 1
ATOM 2840 N N . PHE A 1 362 ? 9.859 5.522 -0.274 1.00 74.94 362 PHE A N 1
ATOM 2841 C CA . PHE A 1 362 ? 9.369 4.640 -1.338 1.00 74.94 362 PHE A CA 1
ATOM 2842 C C . PHE A 1 362 ? 10.278 4.625 -2.572 1.00 74.94 362 PHE A C 1
ATOM 2844 O O . PHE A 1 362 ? 11.008 5.575 -2.861 1.00 74.94 362 PHE A O 1
ATOM 2851 N N . TYR A 1 363 ? 10.200 3.523 -3.314 1.00 83.62 363 TYR A N 1
ATOM 2852 C CA . TYR A 1 363 ? 11.054 3.214 -4.456 1.00 83.62 363 TYR A CA 1
ATOM 2853 C C . TYR A 1 363 ? 10.202 2.970 -5.695 1.00 83.62 363 TYR A C 1
ATOM 2855 O O . TYR A 1 363 ? 9.191 2.277 -5.614 1.00 83.62 363 TYR A O 1
ATOM 2863 N N . PHE A 1 364 ? 10.635 3.491 -6.841 1.00 88.94 364 PHE A N 1
ATOM 2864 C CA . PHE A 1 364 ? 10.103 3.113 -8.149 1.00 88.94 364 PHE A CA 1
ATOM 2865 C C . PHE A 1 364 ? 11.040 2.088 -8.780 1.00 88.94 364 PHE A C 1
ATOM 2867 O O . PHE A 1 364 ? 12.193 2.407 -9.061 1.00 88.94 364 PHE A O 1
ATOM 2874 N N . ASN A 1 365 ? 10.551 0.874 -9.008 1.00 91.50 365 ASN A N 1
ATOM 2875 C CA . ASN A 1 365 ? 11.257 -0.180 -9.723 1.00 91.50 365 ASN A CA 1
ATOM 2876 C C . ASN A 1 365 ? 10.665 -0.317 -11.126 1.00 91.50 365 ASN A C 1
ATOM 2878 O O . ASN A 1 365 ? 9.525 -0.743 -11.293 1.00 91.50 365 ASN A O 1
ATOM 2882 N N . TYR A 1 366 ? 11.434 0.042 -12.140 1.00 92.44 366 TYR A N 1
ATOM 2883 C CA . TYR A 1 366 ? 11.053 -0.078 -13.540 1.00 92.44 366 TYR A CA 1
ATOM 2884 C C . TYR A 1 366 ? 11.570 -1.414 -14.076 1.00 92.44 366 TYR A C 1
ATOM 2886 O O . TYR A 1 366 ? 12.778 -1.663 -14.057 1.00 92.44 366 TYR A O 1
ATOM 2894 N N . LEU A 1 367 ? 10.664 -2.276 -14.539 1.00 93.44 367 LEU A N 1
ATOM 2895 C CA . LEU A 1 367 ? 10.991 -3.590 -15.094 1.00 93.44 367 LEU A CA 1
ATOM 2896 C C . LEU A 1 367 ? 10.977 -3.505 -16.619 1.00 93.44 367 LEU A C 1
ATOM 2898 O O . LEU A 1 367 ? 9.946 -3.189 -17.222 1.00 93.44 367 LEU A O 1
ATOM 2902 N N . ALA A 1 368 ? 12.126 -3.777 -17.234 1.00 93.50 368 ALA A N 1
ATOM 2903 C CA . ALA A 1 368 ? 12.311 -3.724 -18.676 1.00 93.50 368 ALA A CA 1
ATOM 2904 C C . ALA A 1 368 ? 12.465 -5.116 -19.291 1.00 93.50 368 ALA A C 1
ATOM 2906 O O . ALA A 1 368 ? 13.068 -6.017 -18.700 1.00 93.50 368 ALA A O 1
ATOM 2907 N N . ASP A 1 369 ? 11.919 -5.267 -20.493 1.00 94.06 369 ASP A N 1
ATOM 2908 C CA . ASP A 1 369 ? 12.010 -6.474 -21.307 1.00 94.06 369 ASP A CA 1
ATOM 2909 C C . ASP A 1 369 ? 13.377 -6.581 -22.021 1.00 94.06 369 ASP A C 1
ATOM 2911 O O . ASP A 1 369 ? 14.192 -5.652 -21.951 1.00 94.06 369 ASP A O 1
ATOM 2915 N N . PRO A 1 370 ? 13.678 -7.694 -22.722 1.00 93.62 370 PRO A N 1
ATOM 2916 C CA . PRO A 1 370 ? 14.926 -7.830 -23.480 1.00 93.62 370 PRO A CA 1
ATOM 2917 C C . PRO A 1 370 ? 15.122 -6.779 -24.582 1.00 93.62 370 PRO A C 1
ATOM 2919 O O . PRO A 1 370 ? 16.255 -6.539 -24.996 1.00 93.62 370 PRO A O 1
ATOM 2922 N N . GLY A 1 371 ? 14.042 -6.144 -25.051 1.00 94.69 371 GLY A N 1
ATOM 2923 C CA . GLY A 1 371 ? 14.087 -5.019 -25.986 1.00 94.69 371 GLY A CA 1
ATOM 2924 C C . GLY A 1 371 ? 14.458 -3.689 -25.322 1.00 94.69 371 GLY A C 1
ATOM 2925 O O . GLY A 1 371 ? 14.651 -2.694 -26.017 1.00 94.69 371 GLY A O 1
ATOM 2926 N N . GLY A 1 372 ? 14.581 -3.660 -23.992 1.00 92.75 372 GLY A N 1
ATOM 2927 C CA . GLY A 1 372 ? 14.881 -2.464 -23.214 1.00 92.75 372 GLY A CA 1
ATOM 2928 C C . GLY A 1 372 ? 13.673 -1.555 -22.996 1.00 92.75 372 GLY A C 1
ATOM 2929 O O . GLY A 1 372 ? 13.865 -0.407 -22.588 1.00 92.75 372 GLY A O 1
ATOM 2930 N N . ASN A 1 373 ? 12.454 -2.039 -23.253 1.00 94.50 373 ASN A N 1
ATOM 2931 C CA . ASN A 1 373 ? 11.221 -1.297 -23.009 1.00 94.50 373 ASN A CA 1
ATOM 2932 C C . ASN A 1 373 ? 10.655 -1.653 -21.639 1.00 94.50 373 ASN A C 1
ATOM 2934 O O . ASN A 1 373 ? 10.562 -2.824 -21.268 1.00 94.50 373 ASN A O 1
ATOM 2938 N N . VAL A 1 374 ? 10.263 -0.634 -20.882 1.00 93.75 374 VAL A N 1
ATOM 2939 C CA . VAL A 1 374 ? 9.654 -0.804 -19.567 1.00 93.75 374 VAL A CA 1
ATOM 2940 C C . VAL A 1 374 ? 8.212 -1.258 -19.732 1.00 93.75 374 VAL A C 1
ATOM 2942 O O . VAL A 1 374 ? 7.375 -0.538 -20.275 1.00 93.75 374 VAL A O 1
ATOM 2945 N N . PHE A 1 375 ? 7.917 -2.456 -19.236 1.00 91.75 375 PHE A N 1
ATOM 2946 C CA . PHE A 1 375 ? 6.590 -3.067 -19.328 1.00 91.75 375 PHE A CA 1
ATOM 2947 C C . PHE A 1 375 ? 5.844 -3.092 -17.991 1.00 91.75 375 PHE A C 1
ATOM 2949 O O . PHE A 1 375 ? 4.643 -3.372 -17.969 1.00 91.75 375 PHE A O 1
ATOM 2956 N N . ALA A 1 376 ? 6.543 -2.823 -16.886 1.00 91.94 376 ALA A N 1
ATOM 2957 C CA . ALA A 1 376 ? 5.951 -2.717 -15.563 1.00 91.94 376 ALA A CA 1
ATOM 2958 C C . ALA A 1 376 ? 6.690 -1.689 -14.700 1.00 91.94 376 ALA A C 1
ATOM 2960 O O . ALA A 1 376 ? 7.910 -1.543 -14.789 1.00 91.94 376 ALA A O 1
ATOM 2961 N N . VAL A 1 377 ? 5.947 -1.022 -13.821 1.00 91.31 377 VAL A N 1
ATOM 2962 C CA . VAL A 1 377 ? 6.481 -0.135 -12.784 1.00 91.31 377 VAL A CA 1
ATOM 2963 C C . VAL A 1 377 ? 5.973 -0.623 -11.432 1.00 91.31 377 VAL A C 1
ATOM 2965 O O . VAL A 1 377 ? 4.766 -0.659 -11.204 1.00 91.31 377 VAL A O 1
ATOM 2968 N N . VAL A 1 378 ? 6.881 -1.012 -10.540 1.00 89.75 378 VAL A N 1
ATOM 2969 C CA . VAL A 1 378 ? 6.571 -1.488 -9.188 1.00 89.75 378 VAL A CA 1
ATOM 2970 C C . VAL A 1 378 ? 6.984 -0.442 -8.165 1.00 89.75 378 VAL A C 1
ATOM 2972 O O . VAL A 1 378 ? 8.161 -0.118 -8.028 1.00 89.75 378 VAL A O 1
ATOM 2975 N N . ILE A 1 379 ? 6.017 0.067 -7.416 1.00 87.12 379 ILE A N 1
ATOM 2976 C CA . ILE A 1 379 ? 6.225 1.069 -6.380 1.00 87.12 379 ILE A CA 1
ATOM 2977 C C . ILE A 1 379 ? 6.250 0.356 -5.023 1.00 87.12 379 ILE A C 1
ATOM 2979 O O . ILE A 1 379 ? 5.237 -0.185 -4.574 1.00 87.12 379 ILE A O 1
ATOM 2983 N N . GLU A 1 380 ? 7.421 0.339 -4.383 1.00 83.31 380 GLU A N 1
ATOM 2984 C CA . GLU A 1 380 ? 7.683 -0.342 -3.108 1.00 83.31 380 GLU A CA 1
ATOM 2985 C C . GLU A 1 380 ? 7.775 0.641 -1.941 1.00 83.31 380 GLU A C 1
ATOM 2987 O O . GLU A 1 380 ? 8.314 1.738 -2.076 1.00 83.31 380 GLU A O 1
ATOM 2992 N N . GLY A 1 381 ? 7.280 0.233 -0.770 1.00 72.06 381 GLY A N 1
ATOM 2993 C CA . GLY A 1 381 ? 7.382 1.023 0.456 1.00 72.06 381 GLY A CA 1
ATOM 2994 C C . GLY A 1 381 ? 6.502 2.278 0.592 1.00 72.06 381 GLY A C 1
ATOM 2995 O O . GLY A 1 381 ? 6.840 3.094 1.457 1.00 72.06 381 GLY A O 1
ATOM 2996 N N . PRO A 1 382 ? 5.392 2.499 -0.151 1.00 65.38 382 PRO A N 1
ATOM 2997 C CA . PRO A 1 382 ? 4.477 3.565 0.245 1.00 65.38 382 PRO A CA 1
ATOM 2998 C C . PRO A 1 382 ? 3.913 3.250 1.636 1.00 65.38 382 PRO A C 1
ATOM 3000 O O . PRO A 1 382 ? 3.510 2.122 1.916 1.00 65.38 382 PRO A O 1
ATOM 3003 N N . ASN A 1 383 ? 3.880 4.236 2.533 1.00 62.66 383 ASN A N 1
ATOM 3004 C CA . ASN A 1 383 ? 3.147 4.097 3.790 1.00 62.66 383 ASN A CA 1
ATOM 3005 C C . ASN A 1 383 ? 1.653 4.258 3.483 1.00 62.66 383 ASN A C 1
ATOM 3007 O O . ASN A 1 383 ? 1.135 5.374 3.414 1.00 62.66 383 ASN A O 1
ATOM 3011 N N . TRP A 1 384 ? 0.984 3.137 3.231 1.00 60.12 384 TRP A N 1
ATOM 3012 C CA . TRP A 1 384 ? -0.367 3.125 2.681 1.00 60.12 384 TRP A CA 1
ATOM 3013 C C . TRP A 1 384 ? -1.460 3.572 3.646 1.00 60.12 384 TRP A C 1
ATOM 3015 O O . TRP A 1 384 ? -2.496 4.034 3.176 1.00 60.12 384 TRP A O 1
ATOM 3025 N N . ASP A 1 385 ? -1.207 3.572 4.959 1.00 55.84 385 ASP A N 1
ATOM 3026 C CA . ASP A 1 385 ? -2.102 4.218 5.927 1.00 55.84 385 ASP A CA 1
ATOM 3027 C C . ASP A 1 385 ? -2.326 5.692 5.550 1.00 55.84 385 ASP A C 1
ATOM 3029 O O . ASP A 1 385 ? -3.424 6.220 5.698 1.00 55.84 385 ASP A O 1
ATOM 3033 N N . ARG A 1 386 ? -1.309 6.354 4.978 1.00 56.94 386 ARG A N 1
ATOM 3034 C CA . ARG A 1 386 ? -1.425 7.730 4.474 1.00 56.94 386 ARG A CA 1
ATOM 3035 C C . ARG A 1 386 ? -2.134 7.828 3.128 1.00 56.94 386 ARG A C 1
ATOM 3037 O O . ARG A 1 386 ? -2.860 8.791 2.932 1.00 56.94 386 ARG A O 1
ATOM 3044 N N . LEU A 1 387 ? -1.956 6.861 2.229 1.00 55.19 387 LEU A N 1
ATOM 3045 C CA . LEU A 1 387 ? -2.670 6.820 0.944 1.00 55.19 387 LEU A CA 1
ATOM 3046 C C . LEU A 1 387 ? -4.165 6.555 1.139 1.00 55.19 387 LEU A C 1
ATOM 3048 O O . LEU A 1 387 ? -4.993 7.176 0.491 1.00 55.19 387 LEU A O 1
ATOM 3052 N N . TYR A 1 388 ? -4.537 5.698 2.086 1.00 53.19 388 TYR A N 1
ATOM 3053 C CA . TYR A 1 388 ? -5.938 5.524 2.461 1.00 53.19 388 TYR A CA 1
ATOM 3054 C C . TYR A 1 388 ? -6.524 6.813 3.068 1.00 53.19 388 TYR A C 1
ATOM 3056 O O . TYR A 1 388 ? -7.644 7.205 2.749 1.00 53.19 388 TYR A O 1
ATOM 3064 N N . LEU A 1 389 ? -5.749 7.510 3.911 1.00 48.59 389 LEU A N 1
ATOM 3065 C CA . LEU A 1 389 ? -6.151 8.782 4.525 1.00 48.59 389 LEU A CA 1
ATOM 3066 C C . LEU A 1 389 ? -6.148 9.974 3.560 1.00 48.59 389 LEU A C 1
ATOM 3068 O O . LEU A 1 389 ? -6.848 10.947 3.823 1.00 48.59 389 LEU A O 1
ATOM 3072 N N . SER A 1 390 ? -5.415 9.909 2.445 1.00 50.16 390 SER A N 1
ATOM 3073 C CA . SER A 1 390 ? -5.396 10.963 1.422 1.00 50.16 390 SER A CA 1
ATOM 3074 C C . SER A 1 390 ? -6.690 11.030 0.603 1.00 50.16 390 SER A C 1
ATOM 3076 O O . SER A 1 390 ? -6.727 11.731 -0.401 1.00 50.16 390 SER A O 1
ATOM 3078 N N . GLY A 1 391 ? -7.732 10.287 0.996 1.00 43.19 391 GLY A N 1
ATOM 3079 C CA . GLY A 1 391 ? -9.034 10.328 0.346 1.00 43.19 391 GLY A CA 1
ATOM 3080 C C . GLY A 1 391 ? -8.987 9.802 -1.081 1.00 43.19 391 GLY A C 1
ATOM 3081 O O . GLY A 1 391 ? -9.569 10.429 -1.958 1.00 43.19 391 GLY A O 1
ATOM 3082 N N . VAL A 1 392 ? -8.278 8.688 -1.327 1.00 48.88 392 VAL A N 1
ATOM 3083 C CA . VAL A 1 392 ? -8.343 8.007 -2.629 1.00 48.88 392 VAL A CA 1
ATOM 3084 C C . VAL A 1 392 ? -9.804 7.717 -2.915 1.00 48.88 392 VAL A C 1
ATOM 3086 O O . VAL A 1 392 ? -10.411 6.846 -2.285 1.00 48.88 392 VAL A O 1
ATOM 3089 N N . ASP A 1 393 ? -10.368 8.475 -3.847 1.00 47.41 393 ASP A N 1
ATOM 3090 C CA . ASP A 1 393 ? -11.714 8.244 -4.311 1.00 47.41 393 ASP A CA 1
ATOM 3091 C C . ASP A 1 393 ? -11.684 6.985 -5.174 1.00 47.41 393 ASP A C 1
ATOM 3093 O O . ASP A 1 393 ? -11.444 6.999 -6.378 1.00 47.41 393 ASP A O 1
ATOM 3097 N N . THR A 1 394 ? -11.842 5.836 -4.516 1.00 46.47 394 THR A N 1
ATOM 3098 C CA . THR A 1 394 ? -11.871 4.527 -5.183 1.00 46.47 394 THR A CA 1
ATOM 3099 C C . THR A 1 394 ? -12.994 4.422 -6.219 1.00 46.47 394 THR A C 1
ATOM 3101 O O . THR A 1 394 ? -12.989 3.484 -7.016 1.00 46.47 394 THR A O 1
ATOM 3104 N N . THR A 1 395 ? -13.933 5.381 -6.244 1.00 48.47 395 THR A N 1
ATOM 3105 C CA . THR A 1 395 ? -14.994 5.449 -7.250 1.00 48.47 395 THR A CA 1
ATOM 3106 C C . THR A 1 395 ? -14.467 5.763 -8.655 1.00 48.47 395 THR A C 1
ATOM 3108 O O . THR A 1 395 ? -15.033 5.246 -9.617 1.00 48.47 395 THR A O 1
ATOM 3111 N N . ASP A 1 396 ? -13.318 6.441 -8.793 1.00 46.50 396 ASP A N 1
ATOM 3112 C CA . ASP A 1 396 ? -12.639 6.638 -10.089 1.00 46.50 396 ASP A CA 1
ATOM 3113 C C . ASP A 1 396 ? -12.085 5.322 -10.681 1.00 46.50 396 ASP A C 1
ATOM 3115 O O . ASP A 1 396 ? -11.797 5.234 -11.875 1.00 46.50 396 ASP A O 1
ATOM 3119 N N . PHE A 1 397 ? -11.967 4.268 -9.864 1.00 49.41 397 PHE A N 1
ATOM 3120 C CA . PHE A 1 397 ? -11.428 2.954 -10.243 1.00 49.41 397 PHE A CA 1
ATOM 3121 C C . PHE A 1 397 ? -12.497 1.848 -10.296 1.00 49.41 397 PHE A C 1
ATOM 3123 O O . PHE A 1 397 ? -12.179 0.656 -10.359 1.00 49.41 397 PHE A O 1
ATOM 3130 N N . ALA A 1 398 ? -13.776 2.225 -10.253 1.00 41.34 398 ALA A N 1
ATOM 3131 C CA . ALA A 1 398 ? -14.879 1.327 -9.933 1.00 41.34 398 ALA A CA 1
ATOM 3132 C C . ALA A 1 398 ? -15.566 0.619 -11.122 1.00 41.34 398 ALA A C 1
ATOM 3134 O O . ALA A 1 398 ? -16.791 0.684 -11.219 1.00 41.34 398 ALA A O 1
ATOM 3135 N N . PRO A 1 399 ? -14.875 -0.162 -11.981 1.00 44.81 399 PRO A N 1
ATOM 3136 C CA . PRO A 1 399 ? -15.642 -1.281 -12.554 1.00 44.81 399 PRO A CA 1
ATOM 3137 C C . PRO A 1 399 ? -15.048 -2.677 -12.433 1.00 44.81 399 PRO A C 1
ATOM 3139 O O . PRO A 1 399 ? -15.805 -3.630 -12.600 1.00 44.81 399 PRO A O 1
ATOM 3142 N N . LYS A 1 400 ? -13.760 -2.877 -12.142 1.00 49.72 400 LYS A N 1
ATOM 3143 C CA . LYS A 1 400 ? -13.213 -4.247 -12.089 1.00 49.72 400 LYS A CA 1
ATOM 3144 C C . LYS A 1 400 ? -12.094 -4.380 -11.081 1.00 49.72 400 LYS A C 1
ATOM 3146 O O . LYS A 1 400 ? -10.960 -4.651 -11.451 1.00 49.72 400 LYS A O 1
ATOM 3151 N N . VAL A 1 401 ? -12.437 -4.214 -9.811 1.00 52.28 401 VAL A N 1
ATOM 3152 C CA . VAL A 1 401 ? -11.595 -4.722 -8.736 1.00 52.28 401 VAL A CA 1
ATOM 3153 C C . VAL A 1 401 ? -11.721 -6.244 -8.735 1.00 52.28 401 VAL A C 1
ATOM 3155 O O . VAL A 1 401 ? -12.729 -6.781 -8.279 1.00 52.28 401 VAL A O 1
ATOM 3158 N N . LEU A 1 402 ? -10.744 -6.938 -9.315 1.00 48.69 402 LEU A N 1
ATOM 3159 C CA . LEU A 1 402 ? -10.712 -8.398 -9.320 1.00 48.69 402 LEU A CA 1
ATOM 3160 C C . LEU A 1 402 ? -9.774 -8.864 -8.210 1.00 48.69 402 LEU A C 1
ATOM 3162 O O . LEU A 1 402 ? -8.573 -8.590 -8.242 1.00 48.69 402 LEU A O 1
ATOM 3166 N N . GLU A 1 403 ? -10.346 -9.520 -7.203 1.00 51.19 403 GLU A N 1
ATOM 3167 C CA . GLU A 1 403 ? -9.585 -10.164 -6.138 1.00 51.19 403 GLU A CA 1
ATOM 3168 C C . GLU A 1 403 ? -9.026 -11.483 -6.682 1.00 51.19 403 GLU A C 1
ATOM 3170 O O . GLU A 1 403 ? -9.772 -12.387 -7.060 1.00 51.19 403 GLU A O 1
ATOM 3175 N N . LEU A 1 404 ? -7.701 -11.569 -6.780 1.00 53.59 404 LEU A N 1
ATOM 3176 C CA . LEU A 1 404 ? -6.988 -12.772 -7.195 1.00 53.59 404 LEU A CA 1
ATOM 3177 C C . LEU A 1 404 ? -6.267 -13.361 -5.987 1.00 53.59 404 LEU A C 1
ATOM 3179 O O . LEU A 1 404 ? -5.397 -12.713 -5.397 1.00 53.59 404 LEU A O 1
ATOM 3183 N N . ASP A 1 405 ? -6.568 -14.616 -5.669 1.00 53.97 405 ASP A N 1
ATOM 3184 C CA . ASP A 1 405 ? -5.750 -15.402 -4.750 1.00 53.97 405 ASP A CA 1
ATOM 3185 C C . ASP A 1 405 ? -4.467 -15.839 -5.471 1.00 53.97 405 ASP A C 1
ATOM 3187 O O . ASP A 1 405 ? -4.512 -16.563 -6.471 1.00 53.97 405 ASP A O 1
ATOM 3191 N N . ARG A 1 406 ? -3.302 -15.393 -4.979 1.00 58.75 406 ARG A N 1
ATOM 3192 C CA . ARG A 1 406 ? -1.988 -15.822 -5.482 1.00 58.75 406 ARG A CA 1
ATOM 3193 C C . ARG A 1 406 ? -1.124 -16.418 -4.364 1.00 58.75 406 ARG A C 1
ATOM 3195 O O . ARG A 1 406 ? -1.271 -16.049 -3.197 1.00 58.75 406 ARG A O 1
ATOM 3202 N N . PRO A 1 407 ? -0.174 -17.316 -4.695 1.00 49.44 407 PRO A N 1
ATOM 3203 C CA . PRO A 1 407 ? 0.845 -17.750 -3.745 1.00 49.44 407 PRO A CA 1
ATOM 3204 C C . PRO A 1 407 ? 1.614 -16.527 -3.226 1.00 49.44 407 PRO A C 1
ATOM 3206 O O . PRO A 1 407 ? 2.292 -15.853 -3.996 1.00 49.44 407 PRO A O 1
ATOM 3209 N N . GLY A 1 408 ? 1.478 -16.221 -1.933 1.00 56.03 408 GLY A N 1
ATOM 3210 C CA . GLY A 1 408 ? 2.106 -15.050 -1.311 1.00 56.03 408 GLY A CA 1
ATOM 3211 C C . GLY A 1 408 ? 1.183 -13.859 -1.034 1.00 56.03 408 GLY A C 1
ATOM 3212 O O . GLY A 1 408 ? 1.687 -12.857 -0.542 1.00 56.03 408 GLY A O 1
ATOM 3213 N N . GLY A 1 409 ? -0.133 -13.946 -1.281 1.00 63.16 409 GLY A N 1
ATOM 3214 C CA . GLY A 1 409 ? -1.082 -12.926 -0.818 1.00 63.16 409 GLY A CA 1
ATOM 3215 C C . GLY A 1 409 ? -2.330 -12.726 -1.674 1.00 63.16 409 GLY A C 1
ATOM 3216 O O . GLY A 1 409 ? -2.529 -13.384 -2.695 1.00 63.16 409 GLY A O 1
ATOM 3217 N N . LYS A 1 410 ? -3.167 -11.775 -1.244 1.00 63.00 410 LYS A N 1
ATOM 3218 C CA . LYS A 1 410 ? -4.321 -11.292 -2.012 1.00 63.00 410 LYS A CA 1
ATOM 3219 C C . LYS A 1 410 ? -3.874 -10.180 -2.950 1.00 63.00 410 LYS A C 1
ATOM 3221 O O . LYS A 1 410 ? -3.206 -9.237 -2.519 1.00 63.00 410 LYS A O 1
ATOM 3226 N N . VAL A 1 411 ? -4.266 -10.267 -4.215 1.00 66.06 411 VAL A N 1
ATOM 3227 C CA . VAL A 1 411 ? -3.983 -9.234 -5.217 1.00 66.06 411 VAL A CA 1
ATOM 3228 C C . VAL A 1 411 ? -5.282 -8.561 -5.606 1.00 66.06 411 VAL A C 1
ATOM 3230 O O . VAL A 1 411 ? -6.243 -9.229 -5.972 1.00 66.06 411 VAL A O 1
ATOM 3233 N N . TRP A 1 412 ? -5.301 -7.237 -5.532 1.00 66.50 412 TRP A N 1
ATOM 3234 C CA . TRP A 1 412 ? -6.424 -6.424 -5.977 1.00 66.50 412 TRP A CA 1
ATOM 3235 C C . TRP A 1 412 ? -6.031 -5.809 -7.306 1.00 66.50 412 TRP A C 1
ATOM 3237 O O . TRP A 1 412 ? -5.059 -5.066 -7.373 1.00 66.50 412 TRP A O 1
ATOM 3247 N N . GLN A 1 413 ? -6.731 -6.151 -8.376 1.00 73.69 413 GLN A N 1
ATOM 3248 C CA . GLN A 1 413 ? -6.446 -5.616 -9.701 1.00 73.69 413 GLN A CA 1
ATOM 3249 C C . GLN A 1 413 ? -7.498 -4.583 -10.074 1.00 73.69 413 GLN A C 1
ATOM 3251 O O . GLN A 1 413 ? -8.668 -4.900 -9.963 1.00 73.69 413 GLN A O 1
ATOM 3256 N N . ALA A 1 414 ? -7.097 -3.407 -10.550 1.00 71.06 414 ALA A N 1
ATOM 3257 C CA . ALA A 1 414 ? -7.966 -2.391 -11.131 1.00 71.06 414 ALA A CA 1
ATOM 3258 C C . ALA A 1 414 ? -7.484 -2.031 -12.546 1.00 71.06 414 ALA A C 1
ATOM 3260 O O . ALA A 1 414 ? -6.286 -1.904 -12.806 1.00 71.06 414 ALA A O 1
ATOM 3261 N N . GLU A 1 415 ? -8.423 -1.880 -13.475 1.00 70.69 415 GLU A N 1
ATOM 3262 C CA . GLU A 1 415 ? -8.153 -1.410 -14.837 1.00 70.69 415 GLU A CA 1
ATOM 3263 C C . GLU A 1 415 ? -8.208 0.125 -14.848 1.00 70.69 415 GLU A C 1
ATOM 3265 O O . GLU A 1 415 ? -9.206 0.711 -14.429 1.00 70.69 415 GLU A O 1
ATOM 3270 N N . ILE A 1 416 ? -7.126 0.776 -15.282 1.00 71.88 416 ILE A N 1
ATOM 3271 C CA . ILE A 1 416 ? -6.995 2.239 -15.290 1.00 71.88 416 ILE A CA 1
ATOM 3272 C C . ILE A 1 416 ? -7.015 2.709 -16.744 1.00 71.88 416 ILE A C 1
ATOM 3274 O O . ILE A 1 416 ? -5.981 2.827 -17.393 1.00 71.88 416 ILE A O 1
ATOM 3278 N N . GLY A 1 417 ? -8.210 2.970 -17.274 1.00 69.00 417 GLY A N 1
ATOM 3279 C CA . GLY A 1 417 ? -8.383 3.381 -18.669 1.00 69.00 417 GLY A CA 1
ATOM 3280 C C . GLY A 1 417 ? -8.144 2.248 -19.677 1.00 69.00 417 GLY A C 1
ATOM 3281 O O . GLY A 1 417 ? -8.117 1.070 -19.329 1.00 69.00 417 GLY A O 1
ATOM 3282 N N . SER A 1 418 ? -8.011 2.595 -20.961 1.00 69.31 418 SER A N 1
ATOM 3283 C CA . SER A 1 418 ? -7.884 1.613 -22.043 1.00 69.31 418 SER A CA 1
ATOM 3284 C C . SER A 1 418 ? -6.475 1.014 -22.099 1.00 69.31 418 SER A C 1
ATOM 3286 O O . SER A 1 418 ? -5.567 1.613 -22.676 1.00 69.31 418 SER A O 1
ATOM 3288 N N . GLY A 1 419 ? -6.304 -0.183 -21.539 1.00 79.00 419 GLY A N 1
ATOM 3289 C CA . GLY A 1 419 ? -5.095 -0.986 -21.735 1.00 79.00 419 GLY A CA 1
ATOM 3290 C C . GLY A 1 419 ? -4.009 -0.830 -20.669 1.00 79.00 419 GLY A C 1
ATOM 3291 O O . GLY A 1 419 ? -2.877 -1.239 -20.909 1.00 79.00 419 GLY A O 1
ATOM 3292 N N . VAL A 1 420 ? -4.328 -0.283 -19.494 1.00 79.81 420 VAL A N 1
ATOM 3293 C CA . VAL A 1 420 ? -3.419 -0.237 -18.338 1.00 79.81 420 VAL A CA 1
ATOM 3294 C C . VAL A 1 420 ? -4.081 -0.913 -17.147 1.00 79.81 420 VAL A C 1
ATOM 3296 O O . VAL A 1 420 ? -5.261 -0.723 -16.861 1.00 79.81 420 VAL A O 1
ATOM 3299 N N . VAL A 1 421 ? -3.294 -1.699 -16.424 1.00 83.06 421 VAL A N 1
ATOM 3300 C CA . VAL A 1 421 ? -3.714 -2.435 -15.241 1.00 83.06 421 VAL A CA 1
ATOM 3301 C C . VAL A 1 421 ? -2.828 -2.040 -14.068 1.00 83.06 421 VAL A C 1
ATOM 3303 O O . VAL A 1 421 ? -1.607 -2.207 -14.122 1.00 83.06 421 VAL A O 1
ATOM 3306 N N . ALA A 1 422 ? -3.450 -1.580 -12.984 1.00 81.62 422 ALA A N 1
ATOM 3307 C CA . ALA A 1 422 ? -2.809 -1.456 -11.685 1.00 81.62 422 ALA A CA 1
ATOM 3308 C C . ALA A 1 422 ? -3.188 -2.645 -10.801 1.00 81.62 422 ALA A C 1
ATOM 3310 O O . ALA A 1 422 ? -4.359 -2.926 -10.566 1.00 81.62 422 ALA A O 1
ATOM 3311 N N . GLN A 1 423 ? -2.189 -3.352 -10.297 1.00 81.25 423 GLN A N 1
ATOM 3312 C CA . GLN A 1 423 ? -2.332 -4.421 -9.324 1.00 81.25 423 GLN A CA 1
ATOM 3313 C C . GLN A 1 423 ? -1.759 -3.967 -7.995 1.00 81.25 423 GLN A C 1
ATOM 3315 O O . GLN A 1 423 ? -0.691 -3.366 -7.925 1.00 81.25 423 GLN A O 1
ATOM 3320 N N . VAL A 1 424 ? -2.464 -4.288 -6.927 1.00 75.00 424 VAL A N 1
ATOM 3321 C CA . VAL A 1 424 ? -2.097 -3.915 -5.577 1.00 75.00 424 VAL A CA 1
ATOM 3322 C C . VAL A 1 424 ? -1.882 -5.195 -4.780 1.00 75.00 424 VAL A C 1
ATOM 3324 O O . VAL A 1 424 ? -2.799 -6.009 -4.632 1.00 75.00 424 VAL A O 1
ATOM 3327 N N . LEU A 1 425 ? -0.642 -5.413 -4.338 1.00 70.19 425 LEU A N 1
ATOM 3328 C CA . LEU A 1 425 ? -0.209 -6.655 -3.701 1.00 70.19 425 LEU A CA 1
ATOM 3329 C C . LEU A 1 425 ? -0.209 -6.510 -2.175 1.00 70.19 425 LEU A C 1
ATOM 3331 O O . LEU A 1 425 ? 0.544 -5.706 -1.607 1.00 70.19 425 LEU A O 1
ATOM 3335 N N . TRP A 1 426 ? -1.024 -7.320 -1.499 1.00 65.81 426 TRP A N 1
ATOM 3336 C CA . TRP A 1 426 ? -1.058 -7.389 -0.039 1.00 65.81 426 TRP A CA 1
ATOM 3337 C C . TRP A 1 426 ? -0.198 -8.544 0.459 1.00 65.81 426 TRP A C 1
ATOM 3339 O O . TRP A 1 426 ? -0.383 -9.682 0.029 1.00 65.81 426 TRP A O 1
ATOM 3349 N N . SER A 1 427 ? 0.692 -8.265 1.411 1.00 57.47 427 SER A N 1
ATOM 3350 C CA . SER A 1 427 ? 1.442 -9.306 2.116 1.00 57.47 427 SER A CA 1
ATOM 3351 C C . SER A 1 427 ? 0.559 -9.907 3.222 1.00 57.47 427 SER A C 1
ATOM 3353 O O . SER A 1 427 ? 0.044 -9.166 4.064 1.00 57.47 427 SER A O 1
ATOM 3355 N N . PRO A 1 428 ? 0.331 -11.233 3.227 1.00 48.09 428 PRO A N 1
ATOM 3356 C CA . PRO A 1 428 ? -0.502 -11.916 4.219 1.00 48.09 428 PRO A CA 1
ATOM 3357 C C . PRO A 1 428 ? 0.212 -12.130 5.564 1.00 48.09 428 PRO A C 1
ATOM 3359 O O . PRO A 1 428 ? -0.406 -12.534 6.544 1.00 48.09 428 PRO A O 1
ATOM 3362 N N . ASP A 1 429 ? 1.519 -11.899 5.615 1.00 47.62 429 ASP A N 1
ATOM 3363 C CA . ASP A 1 429 ? 2.434 -12.323 6.674 1.00 47.62 429 ASP A CA 1
ATOM 3364 C C . ASP A 1 429 ? 2.521 -11.352 7.868 1.00 47.62 429 ASP A C 1
ATOM 3366 O O . ASP A 1 429 ? 3.238 -11.607 8.840 1.00 47.62 429 ASP A O 1
ATOM 3370 N N . ARG A 1 430 ? 1.720 -10.279 7.878 1.00 44.84 430 ARG A N 1
ATOM 3371 C CA . ARG A 1 430 ? 1.516 -9.435 9.063 1.00 44.84 430 ARG A CA 1
ATOM 3372 C C . ARG A 1 430 ? 0.038 -9.411 9.441 1.00 44.84 430 ARG A C 1
ATOM 3374 O O . ARG A 1 430 ? -0.829 -9.281 8.594 1.00 44.84 430 ARG A O 1
ATOM 3381 N N . ASN A 1 431 ? -0.240 -9.494 10.746 1.00 41.19 431 ASN A N 1
ATOM 3382 C CA . ASN A 1 431 ? -1.589 -9.385 11.336 1.00 41.19 431 ASN A CA 1
ATOM 3383 C C . ASN A 1 431 ? -2.319 -8.064 11.017 1.00 41.19 431 ASN A C 1
ATOM 3385 O O . ASN A 1 431 ? -3.472 -7.900 11.398 1.00 41.19 431 ASN A O 1
ATOM 3389 N N . ASP A 1 432 ? -1.639 -7.148 10.340 1.00 46.09 432 ASP A N 1
ATOM 3390 C CA . ASP A 1 432 ? -2.201 -5.996 9.670 1.00 46.09 432 ASP A CA 1
ATOM 3391 C C . ASP A 1 432 ? -1.978 -6.249 8.179 1.00 46.09 432 ASP A C 1
ATOM 3393 O O . ASP A 1 432 ? -0.827 -6.401 7.758 1.00 46.09 432 ASP A O 1
ATOM 3397 N N . HIS A 1 433 ? -3.055 -6.326 7.399 1.00 45.62 433 HIS A N 1
ATOM 3398 C CA . HIS A 1 433 ? -2.991 -6.303 5.943 1.00 45.62 433 HIS A CA 1
ATOM 3399 C C . HIS A 1 433 ? -2.213 -5.049 5.539 1.00 45.62 433 HIS A C 1
ATOM 3401 O O . HIS A 1 433 ? -2.777 -3.964 5.499 1.00 45.62 433 HIS A O 1
ATOM 3407 N N . HIS A 1 434 ? -0.906 -5.171 5.318 1.00 53.00 434 HIS A N 1
ATOM 3408 C CA . HIS A 1 434 ? -0.078 -4.072 4.851 1.00 53.00 434 HIS A CA 1
ATOM 3409 C C . HIS A 1 434 ? 0.089 -4.256 3.360 1.00 53.00 434 HIS A C 1
ATOM 3411 O O . HIS A 1 434 ? 0.554 -5.292 2.872 1.00 53.00 434 HIS A O 1
ATOM 3417 N N . LEU A 1 435 ? -0.336 -3.240 2.633 1.00 57.56 435 LEU A N 1
ATOM 3418 C CA . LEU A 1 435 ? -0.115 -3.169 1.213 1.00 57.56 435 LEU A CA 1
ATOM 3419 C C . LEU A 1 435 ? 1.381 -2.996 0.970 1.00 57.56 435 LEU A C 1
ATOM 3421 O O . LEU A 1 435 ? 2.008 -2.096 1.526 1.00 57.56 435 LEU A O 1
ATOM 3425 N N . THR A 1 436 ? 1.974 -3.896 0.193 1.00 67.25 436 THR A N 1
ATOM 3426 C CA . THR A 1 436 ? 3.437 -3.939 0.037 1.00 67.25 436 THR A CA 1
ATOM 3427 C C . THR A 1 436 ? 3.900 -3.297 -1.252 1.00 67.25 436 THR A C 1
ATOM 3429 O O . THR A 1 436 ? 4.933 -2.624 -1.260 1.00 67.25 436 THR A O 1
ATOM 343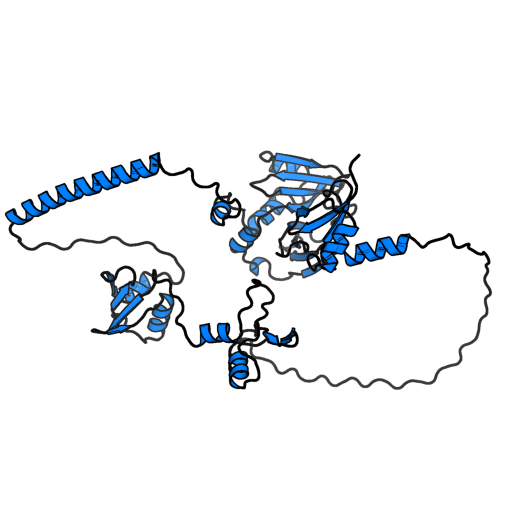2 N N . GLN A 1 437 ? 3.132 -3.479 -2.326 1.00 80.31 437 GLN A N 1
ATOM 3433 C CA . GLN A 1 437 ? 3.525 -3.062 -3.664 1.00 80.31 437 GLN A CA 1
ATOM 3434 C C . GLN A 1 437 ? 2.314 -2.583 -4.468 1.00 80.31 437 GLN A C 1
ATOM 3436 O O . GLN A 1 437 ? 1.240 -3.187 -4.415 1.00 80.31 437 GLN A O 1
ATOM 3441 N N . LEU A 1 438 ? 2.518 -1.518 -5.243 1.00 83.06 438 LEU A N 1
ATOM 3442 C CA . LEU A 1 438 ? 1.647 -1.128 -6.351 1.00 83.06 438 LEU A CA 1
ATOM 3443 C C . LEU A 1 438 ? 2.378 -1.437 -7.655 1.00 83.06 438 LEU A C 1
ATOM 3445 O O . LEU A 1 438 ? 3.480 -0.952 -7.877 1.00 83.06 438 LEU A O 1
ATOM 3449 N N . ILE A 1 439 ? 1.765 -2.242 -8.508 1.00 86.81 439 ILE A N 1
ATOM 3450 C CA . ILE A 1 439 ? 2.319 -2.712 -9.771 1.00 86.81 439 ILE A CA 1
ATOM 3451 C C . ILE A 1 439 ? 1.475 -2.113 -10.891 1.00 86.81 439 ILE A C 1
ATOM 3453 O O . ILE A 1 439 ? 0.294 -2.416 -10.996 1.00 86.81 439 ILE A O 1
ATOM 3457 N N . VAL A 1 440 ? 2.064 -1.283 -11.742 1.00 87.00 440 VAL A N 1
ATOM 3458 C CA . VAL A 1 440 ? 1.398 -0.705 -12.915 1.00 87.00 440 VAL A CA 1
ATOM 3459 C C . VAL A 1 440 ? 1.959 -1.369 -14.167 1.00 87.00 440 VAL A C 1
ATOM 3461 O O . VAL A 1 440 ? 3.170 -1.389 -14.370 1.00 87.00 440 VAL A O 1
ATOM 3464 N N . THR A 1 441 ? 1.087 -1.938 -14.994 1.00 89.25 441 THR A N 1
ATOM 3465 C CA . THR A 1 441 ? 1.434 -2.724 -16.192 1.00 89.25 441 THR A CA 1
ATOM 3466 C C . THR A 1 441 ? 0.513 -2.372 -17.351 1.00 89.25 441 THR A C 1
ATOM 3468 O O . THR A 1 441 ? -0.591 -1.877 -17.133 1.00 89.25 441 THR A O 1
ATOM 3471 N N . ASN A 1 442 ? 0.926 -2.665 -18.585 1.00 84.25 442 ASN A N 1
ATOM 3472 C CA . ASN A 1 442 ? -0.035 -2.719 -19.687 1.00 84.25 442 ASN A CA 1
ATOM 3473 C C . ASN A 1 442 ? -0.983 -3.906 -19.478 1.00 84.25 442 ASN A C 1
ATOM 3475 O O . ASN A 1 442 ? -0.567 -4.956 -18.979 1.00 84.25 442 ASN A O 1
ATOM 3479 N N . ALA A 1 443 ? -2.237 -3.746 -19.892 1.00 76.12 443 ALA A N 1
ATOM 3480 C CA . ALA A 1 443 ? -3.156 -4.863 -20.021 1.00 76.12 443 ALA A CA 1
ATOM 3481 C C . ALA A 1 443 ? -2.546 -5.918 -20.968 1.00 76.12 443 ALA A C 1
ATOM 3483 O O . ALA A 1 443 ? -1.874 -5.538 -21.934 1.00 76.12 443 ALA A O 1
ATOM 3484 N N . PRO A 1 444 ? -2.708 -7.214 -20.647 1.00 64.62 444 PRO A N 1
ATOM 3485 C CA . PRO A 1 444 ? -2.167 -8.307 -21.447 1.00 64.62 444 PRO A CA 1
ATOM 3486 C C . PRO A 1 444 ? -2.712 -8.346 -22.876 1.00 64.62 444 PRO A C 1
ATOM 3488 O O . PRO A 1 444 ? -3.861 -7.892 -23.094 1.00 64.62 444 PRO A O 1
#

Secondary structure (DSSP, 8-state):
-PPPEEEEEETTEEEEEE-HHHHHHHHHTTSS-TT-EEEEESSSTT---EEHHHHHHHHHHTT--PPPPP--------------PPPPPPPPPPPP-PPPPPPPTTSPPP-EEEE-TTS-EEEEE-HHHHHHHHHTTSS-TTPEEE-SSS-S---BHHHHHHHHHS------GGG-EEEEETTEEEEEE-HHHHHHHHHTT-S-TT-EEEETTEEEEEEEHHHHHHHS-TT----PPPP-PPPPP---HHHHHHHHHHHHHHHHHHHHHHHHHHHHHHHH---PPPPPTTSHHHHHHS-PPPPHHHHHHHHHHHTTT-BHHHHHHHTTTSEEEEE-GGG-TTTTTSTTT-SEEEEEEEETTEEEEEEE-TTSBEEEEEEE---HHHHHHTT--GGGGTT--EEEEETTEEEEEEE-STTEEEEEEEETTSSS-EEEEEEEEE--

pLDDT: mean 72.82, std 19.09, range [32.03, 96.31]

Organism: Sulfidibacter corallicola (NCBI:txid2818388)

Sequence (444 aa):
MSKSGWYIEKRGKFYGPFSREKILEYADKGKITGETMVALTSTGENAKPFRLTEGLATENAGADSGPSTLPDAGPAGASDVPKVPKPPQPKPKTPSRRTESAVPPDQPLPTHFYLEESGRSQGPYDLDQLKRQVAQKSVNPDAKLSYPARDRKYKTVGELLKNFVEGPLEVSKSHAFFLLQGSDRKGPFTSRDLHRLNAARAIHPRTMVEFAKSPARVITIDVLLDALPQDAEEHEPRILPVKPSRFSYARLGMILFCLVLIGGAVWGLYRWRQQYLETHAPAPPPENPKSLRALMRQREIPPFNDLVIRALSHGLNFNVNQVVAANQGSQMDDQRVASFRHESLFPGRIAREIRFIVDGPFYFNYLADPGGNVFAVVIEGPNWDRLYLSGVDTTDFAPKVLELDRPGGKVWQAEIGSGVVAQVLWSPDRNDHHLTQLIVTNAP

Radius of gyration: 35.46 Å; chains: 1; bounding box: 71×120×67 Å